Protein AF-0000000075424583 (afdb_homodimer)

Structure (mmCIF, N/CA/C/O backbone):
data_AF-0000000075424583-model_v1
#
loop_
_entity.id
_entity.type
_entity.pdbx_description
1 polymer 'Fe/B12 periplasmic-binding domain-containing protein'
#
loop_
_atom_site.group_PDB
_atom_site.id
_atom_site.type_symbol
_atom_site.label_atom_id
_atom_site.label_alt_id
_atom_site.label_comp_id
_atom_site.label_asym_id
_atom_site.label_entity_id
_atom_site.label_seq_id
_atom_site.pdbx_PDB_ins_code
_atom_site.Cartn_x
_atom_site.Cartn_y
_atom_site.Cartn_z
_atom_site.occupancy
_atom_site.B_iso_or_equiv
_atom_site.auth_seq_id
_atom_site.auth_comp_id
_atom_site.auth_asym_id
_atom_site.auth_atom_id
_atom_site.pdbx_PDB_model_num
ATOM 1 N N . MET A 1 1 ? 14.328 -32.438 -39.031 1 33.66 1 MET A N 1
ATOM 2 C CA . MET A 1 1 ? 13.359 -32.094 -37.969 1 33.66 1 MET A CA 1
ATOM 3 C C . MET A 1 1 ? 14.031 -31.359 -36.844 1 33.66 1 MET A C 1
ATOM 5 O O . MET A 1 1 ? 14.922 -31.891 -36.156 1 33.66 1 MET A O 1
ATOM 9 N N . THR A 1 2 ? 14.344 -30.172 -36.875 1 41.06 2 THR A N 1
ATOM 10 C CA . THR A 1 2 ? 15.258 -29.453 -36 1 41.06 2 THR A CA 1
ATOM 11 C C . THR A 1 2 ? 14.898 -29.688 -34.531 1 41.06 2 THR A C 1
ATOM 13 O O . THR A 1 2 ? 13.758 -29.469 -34.125 1 41.06 2 THR A O 1
ATOM 16 N N . LEU A 1 3 ? 15.367 -30.672 -33.906 1 43.06 3 LEU A N 1
ATOM 17 C CA . LEU A 1 3 ? 15.094 -31.203 -32.594 1 43.06 3 LEU A CA 1
ATOM 18 C C . LEU A 1 3 ? 14.773 -30.062 -31.609 1 43.06 3 LEU A C 1
ATOM 20 O O . LEU A 1 3 ? 15.609 -29.203 -31.359 1 43.06 3 LEU A O 1
ATOM 24 N N . GLN A 1 4 ? 13.641 -29.438 -31.812 1 54.44 4 GLN A N 1
ATOM 25 C CA . GLN A 1 4 ? 13.281 -28.344 -30.922 1 54.44 4 GLN A CA 1
ATOM 26 C C . GLN A 1 4 ? 13.648 -28.656 -29.469 1 54.44 4 GLN A C 1
ATOM 28 O O . GLN A 1 4 ? 13.289 -29.719 -28.953 1 54.44 4 GLN A O 1
ATOM 33 N N . THR A 1 5 ? 14.758 -28.203 -29 1 74.06 5 THR A N 1
ATOM 34 C CA . THR A 1 5 ? 15.367 -28.422 -27.688 1 74.06 5 THR A CA 1
ATOM 35 C C . THR A 1 5 ? 14.383 -28.094 -26.578 1 74.06 5 THR A C 1
ATOM 37 O O . THR A 1 5 ? 13.633 -27.125 -26.672 1 74.06 5 THR A O 1
ATOM 40 N N . MET A 1 6 ? 14.117 -29.156 -25.797 1 89.31 6 MET A N 1
ATOM 41 C CA . MET A 1 6 ? 13.242 -29.094 -24.641 1 89.31 6 MET A CA 1
ATOM 42 C C . MET A 1 6 ? 13.641 -27.938 -23.734 1 89.31 6 MET A C 1
ATOM 44 O O . MET A 1 6 ? 14.82 -27.734 -23.438 1 89.31 6 MET A O 1
ATOM 48 N N . LYS A 1 7 ? 12.703 -27.016 -23.484 1 95.19 7 LYS A N 1
ATOM 49 C CA . LYS A 1 7 ? 12.938 -25.922 -22.547 1 95.19 7 LYS A CA 1
ATOM 50 C C . LYS A 1 7 ? 12.586 -26.344 -21.125 1 95.19 7 LYS A C 1
ATOM 52 O O . LYS A 1 7 ? 11.445 -26.719 -20.844 1 95.19 7 LYS A O 1
ATOM 57 N N . ARG A 1 8 ? 13.539 -26.297 -20.312 1 97.56 8 ARG A N 1
ATOM 58 C CA . ARG A 1 8 ? 13.359 -26.578 -18.891 1 97.56 8 ARG A CA 1
ATOM 59 C C . ARG A 1 8 ? 12.961 -25.312 -18.125 1 97.56 8 ARG A C 1
ATOM 61 O O . ARG A 1 8 ? 13.719 -24.344 -18.094 1 97.56 8 ARG A O 1
ATOM 68 N N . VAL A 1 9 ? 11.75 -25.344 -17.469 1 98.44 9 VAL A N 1
ATOM 69 C CA . VAL A 1 9 ? 11.195 -24.141 -16.859 1 98.44 9 VAL A CA 1
ATOM 70 C C . VAL A 1 9 ? 11.016 -24.344 -15.352 1 98.44 9 VAL A C 1
ATOM 72 O O . VAL A 1 9 ? 10.57 -25.422 -14.922 1 98.44 9 VAL A O 1
ATOM 75 N N . ILE A 1 10 ? 11.414 -23.375 -14.508 1 98.56 10 ILE A N 1
ATOM 76 C CA . ILE A 1 10 ? 11.109 -23.344 -13.078 1 98.56 10 ILE A CA 1
ATOM 77 C C . ILE A 1 10 ? 10.062 -22.266 -12.805 1 98.56 10 ILE A C 1
ATOM 79 O O . ILE A 1 10 ? 10.156 -21.141 -13.305 1 98.56 10 ILE A O 1
ATOM 83 N N . SER A 1 11 ? 9.023 -22.641 -12.102 1 98.25 11 SER A N 1
ATOM 84 C CA . SER A 1 11 ? 8.023 -21.688 -11.609 1 98.25 11 SER A CA 1
ATOM 85 C C . SER A 1 11 ? 8.25 -21.375 -10.141 1 98.25 11 SER A C 1
ATOM 87 O O . SER A 1 11 ? 8.289 -22.266 -9.297 1 98.25 11 SER A O 1
ATOM 89 N N . LEU A 1 12 ? 8.352 -20.078 -9.812 1 97.25 12 LEU A N 1
ATOM 90 C CA . LEU A 1 12 ? 8.562 -19.688 -8.43 1 97.25 12 LEU A CA 1
ATOM 91 C C . LEU A 1 12 ? 7.359 -18.922 -7.883 1 97.25 12 LEU A C 1
ATOM 93 O O . LEU A 1 12 ? 7.453 -18.281 -6.844 1 97.25 12 LEU A O 1
ATOM 97 N N . LEU A 1 13 ? 6.266 -18.953 -8.57 1 94.56 13 LEU A N 1
ATOM 98 C CA . LEU A 1 13 ? 4.996 -18.453 -8.055 1 94.56 13 LEU A CA 1
ATOM 99 C C . LEU A 1 13 ? 3.82 -19.172 -8.695 1 94.56 13 LEU A C 1
ATOM 101 O O . LEU A 1 13 ? 3.877 -19.531 -9.875 1 94.56 13 LEU A O 1
ATOM 105 N N . PRO A 1 14 ? 2.707 -19.281 -8.039 1 96.31 14 PRO A N 1
ATOM 106 C CA . PRO A 1 14 ? 1.584 -20.094 -8.492 1 96.31 14 PRO A CA 1
ATOM 107 C C . PRO A 1 14 ? 1.053 -19.672 -9.859 1 96.31 14 PRO A C 1
ATOM 109 O O . PRO A 1 14 ? 0.787 -20.516 -10.719 1 96.31 14 PRO A O 1
ATOM 112 N N . SER A 1 15 ? 0.939 -18.375 -10.094 1 96.5 15 SER A N 1
ATOM 113 C CA . SER A 1 15 ? 0.418 -17.906 -11.375 1 96.5 15 SER A CA 1
ATOM 114 C C . SER A 1 15 ? 1.329 -18.312 -12.531 1 96.5 15 SER A C 1
ATOM 116 O O . SER A 1 15 ? 0.854 -18.609 -13.625 1 96.5 15 SER A O 1
ATOM 118 N N . ALA A 1 16 ? 2.627 -18.344 -12.258 1 96.88 16 ALA A N 1
ATOM 119 C CA . ALA A 1 16 ? 3.59 -18.75 -13.273 1 96.88 16 ALA A CA 1
ATOM 120 C C . ALA A 1 16 ? 3.352 -20.203 -13.711 1 96.88 16 ALA A C 1
ATOM 122 O O . ALA A 1 16 ? 3.33 -20.5 -14.906 1 96.88 16 ALA A O 1
ATOM 123 N N . ALA A 1 17 ? 3.209 -21.094 -12.703 1 97.62 17 ALA A N 1
ATOM 124 C CA . ALA A 1 17 ? 2.945 -22.5 -13.008 1 97.62 17 ALA A CA 1
ATOM 125 C C . ALA A 1 17 ? 1.682 -22.641 -13.852 1 97.62 17 ALA A C 1
ATOM 127 O O . ALA A 1 17 ? 1.664 -23.406 -14.82 1 97.62 17 ALA A O 1
ATOM 128 N N . GLU A 1 18 ? 0.674 -21.906 -13.539 1 98.06 18 GLU A N 1
ATOM 129 C CA . GLU A 1 18 ? -0.596 -21.969 -14.258 1 98.06 18 GLU A CA 1
ATOM 130 C C . GLU A 1 18 ? -0.441 -21.484 -15.695 1 98.06 18 GLU A C 1
ATOM 132 O O . GLU A 1 18 ? -0.949 -22.109 -16.625 1 98.06 18 GLU A O 1
ATOM 137 N N . ILE A 1 19 ? 0.249 -20.359 -15.828 1 98.44 19 ILE A N 1
ATOM 138 C CA . ILE A 1 19 ? 0.402 -19.766 -17.156 1 98.44 19 ILE A CA 1
ATOM 139 C C . ILE A 1 19 ? 1.24 -20.672 -18.047 1 98.44 19 ILE A C 1
ATOM 141 O O . ILE A 1 19 ? 0.877 -20.938 -19.188 1 98.44 19 ILE A O 1
ATOM 145 N N . VAL A 1 20 ? 2.371 -21.219 -17.484 1 98.06 20 VAL A N 1
ATOM 146 C CA . VAL A 1 20 ? 3.244 -22.094 -18.266 1 98.06 20 VAL A CA 1
ATOM 147 C C . VAL A 1 20 ? 2.475 -23.344 -18.688 1 98.06 20 VAL A C 1
ATOM 149 O O . VAL A 1 20 ? 2.535 -23.75 -19.859 1 98.06 20 VAL A O 1
ATOM 152 N N . ALA A 1 21 ? 1.76 -23.906 -17.781 1 97.19 21 ALA A N 1
ATOM 153 C CA . ALA A 1 21 ? 0.993 -25.125 -18.094 1 97.19 21 ALA A CA 1
ATOM 154 C C . ALA A 1 21 ? -0.064 -24.828 -19.156 1 97.19 21 ALA A C 1
ATOM 156 O O . ALA A 1 21 ? -0.279 -25.641 -20.047 1 97.19 21 ALA A O 1
ATOM 157 N N . LEU A 1 22 ? -0.726 -23.703 -19.016 1 97 22 LEU A N 1
ATOM 158 C CA . LEU A 1 22 ? -1.804 -23.328 -19.938 1 97 22 LEU A CA 1
ATOM 159 C C . LEU A 1 22 ? -1.264 -23.078 -21.344 1 97 22 LEU A C 1
ATOM 161 O O . LEU A 1 22 ? -1.862 -23.5 -22.328 1 97 22 LEU A O 1
ATOM 165 N N . VAL A 1 23 ? -0.211 -22.375 -21.438 1 97.5 23 VAL A N 1
ATOM 166 C CA . VAL A 1 23 ? 0.382 -22 -22.719 1 97.5 23 VAL A CA 1
ATOM 167 C C . VAL A 1 23 ? 1.014 -23.234 -23.375 1 97.5 23 VAL A C 1
ATOM 169 O O . VAL A 1 23 ? 0.823 -23.484 -24.562 1 97.5 23 VAL A O 1
ATOM 172 N N . ALA A 1 24 ? 1.747 -24.016 -22.578 1 96 24 ALA A N 1
ATOM 173 C CA . ALA A 1 24 ? 2.451 -25.188 -23.109 1 96 24 ALA A CA 1
ATOM 174 C C . ALA A 1 24 ? 1.472 -26.281 -23.5 1 96 24 ALA A C 1
ATOM 176 O O . ALA A 1 24 ? 1.684 -26.984 -24.484 1 96 24 ALA A O 1
ATOM 177 N N . GLY A 1 25 ? 0.436 -26.391 -22.688 1 91.94 25 GLY A N 1
ATOM 178 C CA . GLY A 1 25 ? -0.48 -27.484 -22.938 1 91.94 25 GLY A CA 1
ATOM 179 C C . GLY A 1 25 ? 0.205 -28.844 -22.953 1 91.94 25 GLY A C 1
ATOM 180 O O . GLY A 1 25 ? 0.938 -29.188 -22.031 1 91.94 25 GLY A O 1
ATOM 181 N N . ASP A 1 26 ? 0.056 -29.562 -24.078 1 88.94 26 ASP A N 1
ATOM 182 C CA . ASP A 1 26 ? 0.635 -30.891 -24.203 1 88.94 26 ASP A CA 1
ATOM 183 C C . ASP A 1 26 ? 1.945 -30.844 -24.984 1 88.94 26 ASP A C 1
ATOM 185 O O . ASP A 1 26 ? 2.482 -31.891 -25.359 1 88.94 26 ASP A O 1
ATOM 189 N N . ASN A 1 27 ? 2.389 -29.609 -25.109 1 89.75 27 ASN A N 1
ATOM 190 C CA . ASN A 1 27 ? 3.627 -29.484 -25.875 1 89.75 27 ASN A CA 1
ATOM 191 C C . ASN A 1 27 ? 4.809 -30.094 -25.125 1 89.75 27 ASN A C 1
ATOM 193 O O . ASN A 1 27 ? 5.098 -29.703 -23.984 1 89.75 27 ASN A O 1
ATOM 197 N N . LEU A 1 28 ? 5.504 -30.938 -25.75 1 85.69 28 LEU A N 1
ATOM 198 C CA . LEU A 1 28 ? 6.574 -31.703 -25.125 1 85.69 28 LEU A CA 1
ATOM 199 C C . LEU A 1 28 ? 7.879 -30.922 -25.109 1 85.69 28 LEU A C 1
ATOM 201 O O . LEU A 1 28 ? 8.852 -31.312 -24.469 1 85.69 28 LEU A O 1
ATOM 205 N N . THR A 1 29 ? 7.883 -29.844 -25.781 1 90.38 29 THR A N 1
ATOM 206 C CA . THR A 1 29 ? 9.109 -29.062 -25.859 1 90.38 29 THR A CA 1
ATOM 207 C C . THR A 1 29 ? 9.266 -28.172 -24.625 1 90.38 29 THR A C 1
ATOM 209 O O . THR A 1 29 ? 10.266 -27.469 -24.484 1 90.38 29 THR A O 1
ATOM 212 N N . VAL A 1 30 ? 8.297 -28.156 -23.781 1 95.44 30 VAL A N 1
ATOM 213 C CA . VAL A 1 30 ? 8.352 -27.391 -22.531 1 95.44 30 VAL A CA 1
ATOM 214 C C . VAL A 1 30 ? 8.164 -28.328 -21.344 1 95.44 30 VAL A C 1
ATOM 216 O O . VAL A 1 30 ? 7.223 -29.125 -21.312 1 95.44 30 VAL A O 1
ATOM 219 N N . GLN A 1 31 ? 9.062 -28.234 -20.453 1 95.31 31 GLN A N 1
ATOM 220 C CA . GLN A 1 31 ? 8.969 -29.062 -19.25 1 95.31 31 GLN A CA 1
ATOM 221 C C . GLN A 1 31 ? 9.156 -28.219 -17.984 1 95.31 31 GLN A C 1
ATOM 223 O O . GLN A 1 31 ? 10.188 -27.562 -17.812 1 95.31 31 GLN A O 1
ATOM 228 N N . LEU A 1 32 ? 8.172 -28.188 -17.172 1 97.25 32 LEU A N 1
ATOM 229 C CA . LEU A 1 32 ? 8.352 -27.672 -15.82 1 97.25 32 LEU A CA 1
ATOM 230 C C . LEU A 1 32 ? 9.211 -28.625 -14.984 1 97.25 32 LEU A C 1
ATOM 232 O O . LEU A 1 32 ? 8.883 -29.797 -14.852 1 97.25 32 LEU A O 1
ATOM 236 N N . VAL A 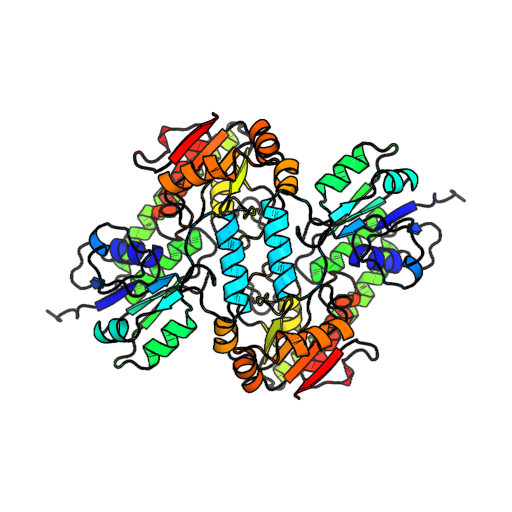1 33 ? 10.242 -28.094 -14.398 1 98 33 VAL A N 1
ATOM 237 C CA . VAL A 1 33 ? 11.188 -29.016 -13.766 1 98 33 VAL A CA 1
ATOM 238 C C . VAL A 1 33 ? 11.289 -28.703 -12.273 1 98 33 VAL A C 1
ATOM 240 O O . VAL A 1 33 ? 11.852 -29.484 -11.508 1 98 33 VAL A O 1
ATOM 243 N N . GLY A 1 34 ? 10.773 -27.656 -11.797 1 98.62 34 GLY A N 1
ATOM 244 C CA . GLY A 1 34 ? 10.758 -27.219 -10.406 1 98.62 34 GLY A CA 1
ATOM 245 C C . GLY A 1 34 ? 9.664 -26.203 -10.109 1 98.62 34 GLY A C 1
ATOM 246 O O . GLY A 1 34 ? 9.172 -25.547 -11.016 1 98.62 34 GLY A O 1
ATOM 247 N N . ARG A 1 35 ? 9.281 -26.078 -8.875 1 98.31 35 ARG A N 1
ATOM 248 C CA . ARG A 1 35 ? 8.172 -25.219 -8.492 1 98.31 35 ARG A CA 1
ATOM 249 C C . ARG A 1 35 ? 8.391 -24.609 -7.113 1 98.31 35 ARG A C 1
ATOM 251 O O . ARG A 1 35 ? 9.227 -25.094 -6.344 1 98.31 35 ARG A O 1
ATOM 258 N N . SER A 1 36 ? 7.664 -23.516 -6.832 1 97.38 36 SER A N 1
ATOM 259 C CA . SER A 1 36 ? 7.598 -23.031 -5.457 1 97.38 36 SER A CA 1
ATOM 260 C C . SER A 1 36 ? 6.727 -23.938 -4.594 1 97.38 36 SER A C 1
ATOM 262 O O . SER A 1 36 ? 5.996 -24.781 -5.109 1 97.38 36 SER A O 1
ATOM 264 N N . HIS A 1 37 ? 6.734 -23.734 -3.297 1 95.88 37 HIS A N 1
ATOM 265 C CA . HIS A 1 37 ? 5.953 -24.531 -2.365 1 95.88 37 HIS A CA 1
ATOM 266 C C . HIS A 1 37 ? 4.461 -24.25 -2.51 1 95.88 37 HIS A C 1
ATOM 268 O O . HIS A 1 37 ? 3.629 -25.031 -2.049 1 95.88 37 HIS A O 1
ATOM 274 N N . GLU A 1 38 ? 4.102 -23.141 -3.188 1 95.25 38 GLU A N 1
ATOM 275 C CA . GLU A 1 38 ? 2.699 -22.766 -3.299 1 95.25 38 GLU A CA 1
ATOM 276 C C . GLU A 1 38 ? 2.111 -23.188 -4.637 1 95.25 38 GLU A C 1
ATOM 278 O O . GLU A 1 38 ? 0.894 -23.172 -4.824 1 95.25 38 GLU A O 1
ATOM 283 N N . ASP A 1 39 ? 2.969 -23.516 -5.586 1 96.81 39 ASP A N 1
ATOM 284 C CA . ASP A 1 39 ? 2.492 -24.016 -6.875 1 96.81 39 ASP A CA 1
ATOM 285 C C . ASP A 1 39 ? 1.746 -25.328 -6.715 1 96.81 39 ASP A C 1
ATOM 287 O O . ASP A 1 39 ? 2.348 -26.359 -6.375 1 96.81 39 ASP A O 1
ATOM 291 N N . ASP A 1 40 ? 0.497 -25.312 -6.984 1 97.31 40 ASP A N 1
ATOM 292 C CA . ASP A 1 40 ? -0.23 -26.562 -6.797 1 97.31 40 ASP A CA 1
ATOM 293 C C . ASP A 1 40 ? -1.328 -26.719 -7.848 1 97.31 40 ASP A C 1
ATOM 295 O O . ASP A 1 40 ? -2.191 -27.594 -7.719 1 97.31 40 ASP A O 1
ATOM 299 N N . TYR A 1 41 ? -1.351 -25.812 -8.828 1 96.5 41 TYR A N 1
ATOM 300 C CA . TYR A 1 41 ? -2.293 -25.891 -9.938 1 96.5 41 TYR A CA 1
ATOM 301 C C . TYR A 1 41 ? -1.596 -25.656 -11.273 1 96.5 41 TYR A C 1
ATOM 303 O O . TYR A 1 41 ? -0.803 -24.719 -11.398 1 96.5 41 TYR A O 1
ATOM 311 N N . PRO A 1 42 ? -1.881 -26.422 -12.336 1 96.62 42 PRO A N 1
ATOM 312 C CA . PRO A 1 42 ? -2.736 -27.609 -12.297 1 96.62 42 PRO A CA 1
ATOM 313 C C . PRO A 1 42 ? -2.113 -28.766 -11.508 1 96.62 42 PRO A C 1
ATOM 315 O O . PRO A 1 42 ? -0.98 -28.641 -11.031 1 96.62 42 PRO A O 1
ATOM 318 N N . ALA A 1 43 ? -2.826 -29.844 -11.281 1 95.5 43 ALA A N 1
ATOM 319 C CA . ALA A 1 43 ? -2.414 -30.953 -10.43 1 95.5 43 ALA A CA 1
ATOM 320 C C . ALA A 1 43 ? -1.103 -31.562 -10.914 1 95.5 43 ALA A C 1
ATOM 322 O O . ALA A 1 43 ? -0.329 -32.094 -10.117 1 95.5 43 ALA A O 1
ATOM 323 N N . SER A 1 44 ? -0.804 -31.422 -12.195 1 93.81 44 SER A N 1
ATOM 324 C CA . SER A 1 44 ? 0.369 -32.031 -12.805 1 93.81 44 SER A CA 1
ATOM 325 C C . SER A 1 44 ? 1.659 -31.469 -12.227 1 93.81 44 SER A C 1
ATOM 327 O O . SER A 1 44 ? 2.719 -32.094 -12.328 1 93.81 44 SER A O 1
ATOM 329 N N . VAL A 1 45 ? 1.634 -30.297 -11.531 1 96.5 45 VAL A N 1
ATOM 330 C CA . VAL A 1 45 ? 2.865 -29.672 -11.07 1 96.5 45 VAL A CA 1
ATOM 331 C C . VAL A 1 45 ? 3.225 -30.188 -9.68 1 96.5 45 VAL A C 1
ATOM 333 O O . VAL A 1 45 ? 4.344 -29.984 -9.203 1 96.5 45 VAL A O 1
ATOM 336 N N . ASN A 1 46 ? 2.33 -30.938 -9.055 1 96.81 46 ASN A N 1
ATOM 337 C CA . ASN A 1 46 ? 2.479 -31.312 -7.652 1 96.81 46 ASN A CA 1
ATOM 338 C C . ASN A 1 46 ? 3.641 -32.281 -7.457 1 96.81 46 ASN A C 1
ATOM 340 O O . ASN A 1 46 ? 4.129 -32.469 -6.34 1 96.81 46 ASN A O 1
ATOM 344 N N . ASN A 1 47 ? 4.09 -32.969 -8.508 1 96.25 47 ASN A N 1
ATOM 345 C CA . ASN A 1 47 ? 5.148 -33.938 -8.391 1 96.25 47 ASN A CA 1
ATOM 346 C C . ASN A 1 47 ? 6.523 -33.344 -8.617 1 96.25 47 ASN A C 1
ATOM 348 O O . ASN A 1 47 ? 7.543 -34.031 -8.508 1 96.25 47 ASN A O 1
ATOM 352 N N . LEU A 1 48 ? 6.586 -32.125 -8.906 1 98 48 LEU A N 1
ATOM 353 C CA . LEU A 1 48 ? 7.848 -31.438 -9.195 1 98 48 LEU A CA 1
ATOM 354 C C . LEU A 1 48 ? 8.594 -31.109 -7.906 1 98 48 LEU A C 1
ATOM 356 O O . LEU A 1 48 ? 7.98 -30.953 -6.852 1 98 48 LEU A O 1
ATOM 360 N N . PRO A 1 49 ? 9.906 -31.016 -7.973 1 98.56 49 PRO A N 1
ATOM 361 C CA . PRO A 1 49 ? 10.688 -30.578 -6.812 1 98.56 49 PRO A CA 1
ATOM 362 C C . PRO A 1 49 ? 10.266 -29.203 -6.305 1 98.56 49 PRO A C 1
ATOM 364 O O . PRO A 1 49 ? 10.078 -28.281 -7.102 1 98.56 49 PRO A O 1
ATOM 367 N N . ILE A 1 50 ? 10.141 -29.125 -4.965 1 98.44 50 ILE A N 1
ATOM 368 C CA . ILE A 1 50 ? 9.828 -27.859 -4.316 1 98.44 50 ILE A CA 1
ATOM 369 C C . ILE A 1 50 ? 11.125 -27.094 -4.031 1 98.44 50 ILE A C 1
ATOM 371 O O . ILE A 1 50 ? 12.055 -27.641 -3.441 1 98.44 50 ILE A O 1
ATOM 375 N N . LEU A 1 51 ? 11.109 -25.812 -4.406 1 98.5 51 LEU A N 1
ATOM 376 C CA . LEU A 1 51 ? 12.367 -25.078 -4.352 1 98.5 51 LEU A CA 1
ATOM 377 C C . LEU A 1 51 ? 12.32 -24.016 -3.262 1 98.5 51 LEU A C 1
ATOM 379 O O . LEU A 1 51 ? 13.352 -23.453 -2.885 1 98.5 51 LEU A O 1
ATOM 383 N N . THR A 1 52 ? 11.117 -23.625 -2.775 1 97.12 52 THR A N 1
ATOM 384 C CA . THR A 1 52 ? 10.984 -22.562 -1.782 1 97.12 52 THR A CA 1
ATOM 385 C C . THR A 1 52 ? 10.25 -23.078 -0.546 1 97.12 52 THR A C 1
ATOM 387 O O . THR A 1 52 ? 9.594 -24.125 -0.593 1 97.12 52 THR A O 1
ATOM 390 N N . ALA A 1 53 ? 10.383 -22.391 0.563 1 95.12 53 ALA A N 1
ATOM 391 C CA . ALA A 1 53 ? 9.648 -22.656 1.796 1 95.12 53 ALA A CA 1
ATOM 392 C C . ALA A 1 53 ? 9.461 -21.391 2.621 1 95.12 53 ALA A C 1
ATOM 394 O O . ALA A 1 53 ? 10.352 -20.547 2.678 1 95.12 53 ALA A O 1
ATOM 395 N N . PRO A 1 54 ? 8.32 -21.234 3.207 1 93.25 54 PRO A N 1
ATOM 396 C CA . PRO A 1 54 ? 8.117 -20.094 4.086 1 93.25 54 PRO A CA 1
ATOM 397 C C . PRO A 1 54 ? 8.836 -20.234 5.426 1 93.25 54 PRO A C 1
ATOM 399 O O . PRO A 1 54 ? 9 -21.344 5.926 1 93.25 54 PRO A O 1
ATOM 402 N N . LYS A 1 55 ? 9.25 -19.188 5.973 1 91.62 55 LYS A N 1
ATOM 403 C CA . LYS A 1 55 ? 9.867 -19.203 7.297 1 91.62 55 LYS A CA 1
ATOM 404 C C . LYS A 1 55 ? 8.828 -18.953 8.383 1 91.62 55 LYS A C 1
ATOM 406 O O . LYS A 1 55 ? 9.07 -19.219 9.562 1 91.62 55 LYS A O 1
ATOM 411 N N . THR A 1 56 ? 7.672 -18.312 7.98 1 91.25 56 THR A N 1
ATOM 412 C CA . THR A 1 56 ? 6.574 -18.125 8.922 1 91.25 56 THR A CA 1
ATOM 413 C C . THR A 1 56 ? 5.785 -19.406 9.109 1 91.25 56 THR A C 1
ATOM 415 O O . THR A 1 56 ? 5.848 -20.312 8.266 1 91.25 56 THR A O 1
ATOM 418 N N . LYS A 1 57 ? 5.156 -19.547 10.281 1 91.12 57 LYS A N 1
ATOM 419 C CA . LYS A 1 57 ? 4.223 -20.641 10.57 1 91.12 57 LYS A CA 1
ATOM 420 C C . LYS A 1 57 ? 2.799 -20.109 10.734 1 91.12 57 LYS A C 1
ATOM 422 O O . LYS A 1 57 ? 2.551 -19.203 11.531 1 91.12 57 LYS A O 1
ATOM 427 N N . PHE A 1 58 ? 1.91 -20.672 9.938 1 91.88 58 PHE A N 1
ATOM 428 C CA . PHE A 1 58 ? 0.545 -20.156 10.031 1 91.88 58 PHE A CA 1
ATOM 429 C C . PHE A 1 58 ? -0.118 -20.625 11.328 1 91.88 58 PHE A C 1
ATOM 431 O O . PHE A 1 58 ? -0.094 -21.812 11.648 1 91.88 58 PHE A O 1
ATOM 438 N N . THR A 1 59 ? -0.667 -19.75 12.094 1 93.06 59 THR A N 1
ATOM 439 C CA . THR A 1 59 ? -1.526 -20 13.25 1 93.06 59 THR A CA 1
ATOM 440 C C . THR A 1 59 ? -2.855 -19.266 13.094 1 93.06 59 THR A C 1
ATOM 442 O O . THR A 1 59 ? -3.844 -19.844 12.641 1 93.06 59 THR A O 1
ATOM 445 N N . THR A 1 60 ? -2.875 -17.938 13.18 1 94.44 60 THR A N 1
ATOM 446 C CA . THR A 1 60 ? -3.98 -17.047 12.852 1 94.44 60 THR A CA 1
ATOM 447 C C . THR A 1 60 ? -3.508 -15.906 11.945 1 94.44 60 THR A C 1
ATOM 449 O O . THR A 1 60 ? -2.311 -15.625 11.867 1 94.44 60 THR A O 1
ATOM 452 N N . THR A 1 61 ? -4.441 -15.367 11.258 1 95.38 61 THR A N 1
ATOM 453 C CA . THR A 1 61 ? -4.059 -14.258 10.383 1 95.38 61 THR A CA 1
ATOM 454 C C . THR A 1 61 ? -3.445 -13.117 11.195 1 95.38 61 THR A C 1
ATOM 456 O O . THR A 1 61 ? -2.504 -12.461 10.742 1 95.38 61 THR A O 1
ATOM 459 N N . ALA A 1 62 ? -3.928 -12.875 12.422 1 94.44 62 ALA A N 1
ATOM 460 C CA . ALA A 1 62 ? -3.379 -11.844 13.297 1 94.44 62 ALA A CA 1
ATOM 461 C C . ALA A 1 62 ? -1.935 -12.156 13.68 1 94.44 62 ALA A C 1
ATOM 463 O O . ALA A 1 62 ? -1.062 -11.289 13.602 1 94.44 62 ALA A O 1
ATOM 464 N N . ASP A 1 63 ? -1.745 -13.367 14.062 1 94.81 63 ASP A N 1
ATOM 465 C CA . ASP A 1 63 ? -0.412 -13.789 14.484 1 94.81 63 ASP A CA 1
ATOM 466 C C . ASP A 1 63 ? 0.577 -13.742 13.328 1 94.81 63 ASP A C 1
ATOM 468 O O . ASP A 1 63 ? 1.732 -13.344 13.5 1 94.81 63 ASP A O 1
ATOM 472 N N . VAL A 1 64 ? 0.174 -14.148 12.148 1 94.44 64 VAL A N 1
ATOM 473 C CA . VAL A 1 64 ? 1.055 -14.18 10.984 1 94.44 64 VAL A CA 1
ATOM 474 C C . VAL A 1 64 ? 1.488 -12.758 10.633 1 94.44 64 VAL A C 1
ATOM 476 O O . VAL A 1 64 ? 2.641 -12.531 10.258 1 94.44 64 VAL A O 1
ATOM 479 N N . ASP A 1 65 ? 0.625 -11.797 10.734 1 94.88 65 ASP A N 1
ATOM 480 C CA . ASP A 1 65 ? 0.987 -10.406 10.469 1 94.88 65 ASP A CA 1
ATOM 481 C C . ASP A 1 65 ? 2.082 -9.93 11.422 1 94.88 65 ASP A C 1
ATOM 483 O O . ASP A 1 65 ? 3.004 -9.219 11.016 1 94.88 65 ASP A O 1
ATOM 487 N N . THR A 1 66 ? 1.996 -10.32 12.703 1 94.38 66 THR A N 1
ATOM 488 C CA . THR A 1 66 ? 3.01 -9.992 13.703 1 94.38 66 THR A CA 1
ATOM 489 C C . THR A 1 66 ? 4.328 -10.688 13.375 1 94.38 66 THR A C 1
ATOM 491 O O . THR A 1 66 ? 5.398 -10.078 13.477 1 94.38 66 THR A O 1
ATOM 494 N N . GLN A 1 67 ? 4.23 -11.992 12.953 1 94.12 67 GLN A N 1
ATOM 495 C CA . GLN A 1 67 ? 5.422 -12.734 12.562 1 94.12 67 GLN A CA 1
ATOM 496 C C . GLN A 1 67 ? 6.148 -12.039 11.414 1 94.12 67 GLN A C 1
ATOM 498 O O . GLN A 1 67 ? 7.371 -11.891 11.438 1 94.12 67 GLN A O 1
ATOM 503 N N . VAL A 1 68 ? 5.395 -11.617 10.414 1 93.25 68 VAL A N 1
ATOM 504 C CA . VAL A 1 68 ? 5.965 -10.953 9.242 1 93.25 68 VAL A CA 1
ATOM 505 C C . VAL A 1 68 ? 6.688 -9.68 9.664 1 93.25 68 VAL A C 1
ATOM 507 O O . VAL A 1 68 ? 7.828 -9.438 9.258 1 93.25 68 VAL A O 1
ATOM 510 N N . SER A 1 69 ? 6.031 -8.883 10.555 1 92.31 69 SER A N 1
ATOM 511 C CA . SER A 1 69 ? 6.637 -7.664 11.078 1 92.31 69 SER A CA 1
ATOM 512 C C . SER A 1 69 ? 7.961 -7.957 11.773 1 92.31 69 SER A C 1
ATOM 514 O O . SER A 1 69 ? 8.961 -7.285 11.508 1 92.31 69 SER A O 1
ATOM 516 N N . GLN A 1 70 ? 7.973 -8.961 12.555 1 91.75 70 GLN A N 1
ATOM 517 C CA . GLN A 1 70 ? 9.141 -9.305 13.359 1 91.75 70 GLN A CA 1
ATOM 518 C C . GLN A 1 70 ? 10.266 -9.844 12.484 1 91.75 70 GLN A C 1
ATOM 520 O O . GLN A 1 70 ? 11.43 -9.469 12.656 1 91.75 70 GLN A O 1
ATOM 525 N N . PHE A 1 71 ? 9.922 -10.695 11.523 1 91.25 71 PHE A N 1
ATOM 526 C CA . PHE A 1 71 ? 10.922 -11.266 10.625 1 91.25 71 PHE A CA 1
ATOM 527 C C . PHE A 1 71 ? 11.594 -10.18 9.797 1 91.25 71 PHE A C 1
ATOM 529 O O . PHE A 1 71 ? 12.82 -10.141 9.688 1 91.25 71 PHE A O 1
ATOM 536 N N . LEU A 1 72 ? 10.82 -9.297 9.312 1 90.81 72 LEU A N 1
ATOM 537 C CA . LEU A 1 72 ? 11.352 -8.234 8.469 1 90.81 72 LEU A CA 1
ATOM 538 C C . LEU A 1 72 ? 12.203 -7.266 9.273 1 90.81 72 LEU A C 1
ATOM 540 O O . LEU A 1 72 ? 13.234 -6.793 8.797 1 90.81 72 LEU A O 1
ATOM 544 N N . ALA A 1 73 ? 11.766 -7.008 10.484 1 89.69 73 ALA A N 1
ATOM 545 C CA . ALA A 1 73 ? 12.516 -6.109 11.359 1 89.69 73 ALA A CA 1
ATOM 546 C C . ALA A 1 73 ? 13.906 -6.668 11.656 1 89.69 73 ALA A C 1
ATOM 548 O O . ALA A 1 73 ? 14.859 -5.906 11.852 1 89.69 73 ALA A O 1
ATOM 549 N N . GLN A 1 74 ? 13.984 -7.988 11.633 1 89.62 74 GLN A N 1
ATOM 550 C CA . GLN A 1 74 ? 15.25 -8.648 11.93 1 89.62 74 GLN A CA 1
ATOM 551 C C . GLN A 1 74 ? 16.094 -8.797 10.672 1 89.62 74 GLN A C 1
ATOM 553 O O . GLN A 1 74 ? 17.234 -9.281 10.734 1 89.62 74 GLN A O 1
ATOM 558 N N . GLY A 1 75 ? 15.547 -8.383 9.57 1 86.69 75 GLY A N 1
ATOM 559 C CA . GLY A 1 75 ? 16.297 -8.438 8.328 1 86.69 75 GLY A CA 1
ATOM 560 C C . GLY A 1 75 ? 16.219 -9.789 7.641 1 86.69 75 GLY A C 1
ATOM 561 O O . GLY A 1 75 ? 17 -10.062 6.723 1 86.69 75 GLY A O 1
ATOM 562 N N . ASN A 1 76 ? 15.281 -10.562 8.133 1 83.81 76 ASN A N 1
ATOM 563 C CA . ASN A 1 76 ? 15.156 -11.906 7.578 1 83.81 76 ASN A CA 1
ATOM 564 C C . ASN A 1 76 ? 14.227 -11.922 6.363 1 83.81 76 ASN A C 1
ATOM 566 O O . ASN A 1 76 ? 13.297 -11.125 6.277 1 83.81 76 ASN A O 1
ATOM 570 N N . SER A 1 77 ? 14.594 -12.797 5.414 1 85.06 77 SER A N 1
ATOM 571 C CA . SER A 1 77 ? 13.641 -13.102 4.355 1 85.06 77 SER A CA 1
ATOM 572 C C . SER A 1 77 ? 12.484 -13.938 4.883 1 85.06 77 SER A C 1
ATOM 574 O O . SER A 1 77 ? 12.602 -14.586 5.93 1 85.06 77 SER A O 1
ATOM 576 N N . LEU A 1 78 ? 11.453 -13.828 4.207 1 91.25 78 LEU A N 1
ATOM 577 C CA . LEU A 1 78 ? 10.273 -14.57 4.625 1 91.25 78 LEU A CA 1
ATOM 578 C C . LEU A 1 78 ? 10.25 -15.961 3.99 1 91.25 78 LEU A C 1
ATOM 580 O O . LEU A 1 78 ? 9.508 -16.844 4.434 1 91.25 78 LEU A O 1
ATOM 584 N N . TYR A 1 79 ? 11.156 -16.156 2.938 1 92.38 79 TYR A N 1
ATOM 585 C CA . TYR A 1 79 ? 11.172 -17.406 2.199 1 92.38 79 TYR A CA 1
ATOM 586 C C . TYR A 1 79 ? 12.594 -17.891 1.971 1 92.38 79 TYR A C 1
ATOM 588 O O . TYR A 1 79 ? 13.531 -17.078 1.921 1 92.38 79 TYR A O 1
ATOM 596 N N . THR A 1 80 ? 12.727 -19.172 1.923 1 92.5 80 THR A N 1
ATOM 597 C CA . THR A 1 80 ? 13.992 -19.766 1.518 1 92.5 80 THR A CA 1
ATOM 598 C C . THR A 1 80 ? 13.922 -20.266 0.072 1 92.5 80 THR A C 1
ATOM 600 O O . THR A 1 80 ? 12.836 -20.484 -0.459 1 92.5 80 THR A O 1
ATOM 603 N N . LEU A 1 81 ? 15.047 -20.297 -0.551 1 94.94 81 LEU A N 1
ATOM 604 C CA . LEU A 1 81 ? 15.219 -20.859 -1.888 1 94.94 81 LEU A CA 1
ATOM 605 C C . LEU A 1 81 ? 16.312 -21.922 -1.896 1 94.94 81 LEU A C 1
ATOM 607 O O . LEU A 1 81 ? 17.438 -21.656 -1.465 1 94.94 81 LEU A O 1
ATOM 611 N N . ASP A 1 82 ? 15.984 -23.141 -2.273 1 97.31 82 ASP A N 1
ATOM 612 C CA . ASP A 1 82 ? 16.969 -24.219 -2.41 1 97.31 82 ASP A CA 1
ATOM 613 C C . ASP A 1 82 ? 17.859 -24 -3.631 1 97.31 82 ASP A C 1
ATOM 615 O O . ASP A 1 82 ? 17.609 -24.578 -4.695 1 97.31 82 ASP A O 1
ATOM 619 N N . THR A 1 83 ? 18.891 -23.297 -3.41 1 96.38 83 THR A N 1
ATOM 620 C CA . THR A 1 83 ? 19.766 -22.859 -4.488 1 96.38 83 THR A CA 1
ATOM 621 C C . THR A 1 83 ? 20.438 -24.047 -5.168 1 96.38 83 THR A C 1
ATOM 623 O O . THR A 1 83 ? 20.547 -24.094 -6.395 1 96.38 83 THR A O 1
ATOM 626 N N . GLU A 1 84 ? 20.938 -24.969 -4.379 1 97.5 84 GLU A N 1
ATOM 627 C CA . GLU A 1 84 ? 21.609 -26.125 -4.938 1 97.5 84 GLU A CA 1
ATOM 628 C C . GLU A 1 84 ? 20.672 -26.938 -5.824 1 97.5 84 GLU A C 1
ATOM 630 O O . GLU A 1 84 ? 21.047 -27.344 -6.926 1 97.5 84 GLU A O 1
ATOM 635 N N . LYS A 1 85 ? 19.516 -27.203 -5.301 1 98 85 LYS A N 1
ATOM 636 C CA . LYS A 1 85 ? 18.516 -27.953 -6.07 1 98 85 LYS A CA 1
ATOM 637 C C . LYS A 1 85 ? 18.125 -27.203 -7.336 1 98 85 LYS A C 1
ATOM 639 O O . LYS A 1 85 ? 17.984 -27.797 -8.406 1 98 85 LYS A O 1
ATOM 644 N N . LEU A 1 86 ? 17.906 -25.875 -7.238 1 98.19 86 LEU A N 1
ATOM 645 C CA . LEU A 1 86 ? 17.562 -25.047 -8.391 1 98.19 86 LEU A CA 1
ATOM 646 C C . LEU A 1 86 ? 18.609 -25.172 -9.492 1 98.19 86 LEU A C 1
ATOM 648 O O . LEU A 1 86 ? 18.266 -25.422 -10.648 1 98.19 86 LEU A O 1
ATOM 652 N N . LYS A 1 87 ? 19.859 -25.125 -9.086 1 98 87 LYS A N 1
ATOM 653 C CA . LYS A 1 87 ? 20.953 -25.203 -10.047 1 98 87 LYS A CA 1
ATOM 654 C C . LYS A 1 87 ? 21 -26.594 -10.695 1 98 87 LYS A C 1
ATOM 656 O O . LYS A 1 87 ? 21.234 -26.703 -11.898 1 98 87 LYS A O 1
ATOM 661 N N . SER A 1 88 ? 20.797 -27.594 -9.875 1 97.94 88 SER A N 1
ATOM 662 C CA . SER A 1 88 ? 20.906 -28.969 -10.344 1 97.94 88 SER A CA 1
ATOM 663 C C . SER A 1 88 ? 19.844 -29.281 -11.383 1 97.94 88 SER A C 1
ATOM 665 O O . SER A 1 88 ? 20 -30.188 -12.195 1 97.94 88 SER A O 1
ATOM 667 N N . LEU A 1 89 ? 18.766 -28.547 -11.398 1 98.12 89 LEU A N 1
ATOM 668 C CA . LEU A 1 89 ? 17.656 -28.797 -12.32 1 98.12 89 LEU A CA 1
ATOM 669 C C . LEU A 1 89 ? 17.953 -28.203 -13.695 1 98.12 89 LEU A C 1
ATOM 671 O O . LEU A 1 89 ? 17.234 -28.469 -14.656 1 98.12 89 LEU A O 1
ATOM 675 N N . ASN A 1 90 ? 18.984 -27.375 -13.875 1 97.38 90 ASN A N 1
ATOM 676 C CA . ASN A 1 90 ? 19.484 -26.797 -15.117 1 97.38 90 ASN A CA 1
ATOM 677 C C . ASN A 1 90 ? 18.359 -26.141 -15.922 1 97.38 90 ASN A C 1
ATOM 679 O O . ASN A 1 90 ? 18.141 -26.484 -17.078 1 97.38 90 ASN A O 1
ATOM 683 N N . PRO A 1 91 ? 17.688 -25.188 -15.281 1 98.38 91 PRO A N 1
ATOM 684 C CA . PRO A 1 91 ? 16.578 -24.531 -15.992 1 98.38 91 PRO A CA 1
ATOM 685 C C . PRO A 1 91 ? 17.062 -23.625 -17.125 1 98.38 91 PRO A C 1
ATOM 687 O O . PRO A 1 91 ? 18.141 -23.016 -17.016 1 98.38 91 PRO A O 1
ATOM 690 N N . ASP A 1 92 ? 16.25 -23.562 -18.203 1 98.12 92 ASP A N 1
ATOM 691 C CA . ASP A 1 92 ? 16.453 -22.594 -19.25 1 98.12 92 ASP A CA 1
ATOM 692 C C . ASP A 1 92 ? 15.742 -21.281 -18.938 1 98.12 92 ASP A C 1
ATOM 694 O O . ASP A 1 92 ? 16.188 -20.203 -19.359 1 98.12 92 ASP A O 1
ATOM 698 N N . ILE A 1 93 ? 14.633 -21.391 -18.25 1 98.38 93 ILE A N 1
ATOM 699 C CA . ILE A 1 93 ? 13.773 -20.25 -17.922 1 98.38 93 ILE A CA 1
ATOM 700 C C . ILE A 1 93 ? 13.328 -20.344 -16.469 1 98.38 93 ILE A C 1
ATOM 702 O O . ILE A 1 93 ? 12.977 -21.422 -15.984 1 98.38 93 ILE A O 1
ATOM 706 N N . ILE A 1 94 ? 13.391 -19.297 -15.727 1 98.5 94 ILE A N 1
ATOM 707 C CA . ILE A 1 94 ? 12.805 -19.156 -14.391 1 98.5 94 ILE A CA 1
ATOM 708 C C . ILE A 1 94 ? 11.742 -18.062 -14.406 1 98.5 94 ILE A C 1
ATOM 710 O O . ILE A 1 94 ? 12.023 -16.922 -14.781 1 98.5 94 ILE A O 1
ATOM 714 N N . VAL A 1 95 ? 10.516 -18.422 -14.07 1 98.06 95 VAL A N 1
ATOM 715 C CA . VAL A 1 95 ? 9.438 -17.453 -13.984 1 98.06 95 VAL A CA 1
ATOM 716 C C . VAL A 1 95 ? 9.188 -17.078 -12.523 1 98.06 95 VAL A C 1
ATOM 718 O O . VAL A 1 95 ? 8.984 -17.953 -11.688 1 98.06 95 VAL A O 1
ATOM 721 N N . THR A 1 96 ? 9.242 -15.82 -12.211 1 96.06 96 THR A N 1
ATOM 722 C CA . THR A 1 96 ? 9.109 -15.289 -10.859 1 96.06 96 THR A CA 1
ATOM 723 C C . THR A 1 96 ? 8.344 -13.969 -10.859 1 96.06 96 THR A C 1
ATOM 725 O O . THR A 1 96 ? 7.539 -13.719 -11.758 1 96.06 96 THR A O 1
ATOM 728 N N . GLN A 1 97 ? 8.453 -13.25 -9.711 1 90.25 97 GLN A N 1
ATOM 729 C CA . GLN A 1 97 ? 7.738 -11.984 -9.633 1 90.25 97 GLN A CA 1
ATOM 730 C C . GLN A 1 97 ? 8.516 -10.961 -8.812 1 90.25 97 GLN A C 1
ATOM 732 O O . GLN A 1 97 ? 9.516 -11.305 -8.172 1 90.25 97 GLN A O 1
ATOM 737 N N . ASP A 1 98 ? 8.117 -9.703 -9 1 85.38 98 ASP A N 1
ATOM 738 C CA . ASP A 1 98 ? 8.609 -8.594 -8.18 1 85.38 98 ASP A CA 1
ATOM 739 C C . ASP A 1 98 ? 7.449 -7.758 -7.645 1 85.38 98 ASP A C 1
ATOM 741 O O . ASP A 1 98 ? 7.586 -6.547 -7.461 1 85.38 98 ASP A O 1
ATOM 745 N N . LEU A 1 99 ? 6.332 -8.305 -7.422 1 80.12 99 LEU A N 1
ATOM 746 C CA . LEU A 1 99 ? 5.094 -7.613 -7.082 1 80.12 99 LEU A CA 1
ATOM 747 C C . LEU A 1 99 ? 4.902 -7.543 -5.57 1 80.12 99 LEU A C 1
ATOM 749 O O . LEU A 1 99 ? 4.602 -6.48 -5.027 1 80.12 99 LEU A O 1
ATOM 753 N N . CYS A 1 100 ? 4.926 -8.609 -4.93 1 80.81 100 CYS A N 1
ATOM 754 C CA . CYS A 1 100 ? 4.707 -8.711 -3.492 1 80.81 100 CYS A CA 1
ATOM 755 C C . CYS A 1 100 ? 5.98 -9.141 -2.773 1 80.81 100 CYS A C 1
ATOM 757 O O . CYS A 1 100 ? 6.465 -10.258 -2.975 1 80.81 100 CYS A O 1
ATOM 759 N N . HIS A 1 101 ? 6.438 -8.359 -1.913 1 77.75 101 HIS A N 1
ATOM 760 C CA . HIS A 1 101 ? 7.734 -8.578 -1.288 1 77.75 101 HIS A CA 1
ATOM 761 C C . HIS A 1 101 ? 7.602 -9.406 -0.013 1 77.75 101 HIS A C 1
ATOM 763 O O . HIS A 1 101 ? 8.602 -9.805 0.585 1 77.75 101 HIS A O 1
ATOM 769 N N . VAL A 1 102 ? 6.312 -9.68 0.233 1 79.5 102 VAL A N 1
ATOM 770 C CA . VAL A 1 102 ? 6.102 -10.445 1.456 1 79.5 102 VAL A CA 1
ATOM 771 C C . VAL A 1 102 ? 5.492 -11.805 1.117 1 79.5 102 VAL A C 1
ATOM 773 O O . VAL A 1 102 ? 5.391 -12.68 1.981 1 79.5 102 VAL A O 1
ATOM 776 N N . CYS A 1 103 ? 5.207 -12.062 -0.176 1 81.25 103 CYS A N 1
ATOM 777 C CA . CYS A 1 103 ? 4.461 -13.273 -0.486 1 81.25 103 CYS A CA 1
ATOM 778 C C . CYS A 1 103 ? 5.273 -14.203 -1.382 1 81.25 103 CYS A C 1
ATOM 780 O O . CYS A 1 103 ? 4.816 -15.289 -1.729 1 81.25 103 CYS A O 1
ATOM 782 N N . SER A 1 104 ? 6.426 -13.828 -1.769 1 81 104 SER A N 1
ATOM 783 C CA . SER A 1 104 ? 7.234 -14.648 -2.662 1 81 104 SER A CA 1
ATOM 784 C C . SER A 1 104 ? 8.727 -14.367 -2.475 1 81 104 SER A C 1
ATOM 786 O O . SER A 1 104 ? 9.102 -13.445 -1.753 1 81 104 SER A O 1
ATOM 788 N N . VAL A 1 105 ? 9.477 -15.188 -3.137 1 84 105 VAL A N 1
ATOM 789 C CA . VAL A 1 105 ? 10.93 -15.023 -3.105 1 84 105 VAL A CA 1
ATOM 790 C C . VAL A 1 105 ? 11.32 -13.734 -3.834 1 84 105 VAL A C 1
ATOM 792 O O . VAL A 1 105 ? 10.617 -13.297 -4.75 1 84 105 VAL A O 1
ATOM 795 N N . ASP A 1 106 ? 12.391 -13.305 -3.439 1 81.5 106 ASP A N 1
ATOM 796 C CA . ASP A 1 106 ? 12.922 -12.039 -3.939 1 81.5 106 ASP A CA 1
ATOM 797 C C . ASP A 1 106 ? 13.5 -12.203 -5.344 1 81.5 106 ASP A C 1
ATOM 799 O O . ASP A 1 106 ? 14.273 -13.133 -5.602 1 81.5 106 ASP A O 1
ATOM 803 N N . LEU A 1 107 ? 13.094 -11.32 -6.262 1 85.94 107 LEU A N 1
ATOM 804 C CA . LEU A 1 107 ? 13.578 -11.352 -7.633 1 85.94 107 LEU A CA 1
ATOM 805 C C . LEU A 1 107 ? 15.102 -11.227 -7.672 1 85.94 107 LEU A C 1
ATOM 807 O O . LEU A 1 107 ? 15.766 -11.922 -8.445 1 85.94 107 LEU A O 1
ATOM 811 N N . ASN A 1 108 ? 15.625 -10.367 -6.867 1 84.38 108 ASN A N 1
ATOM 812 C CA . ASN A 1 108 ? 17.062 -10.141 -6.883 1 84.38 108 ASN A CA 1
ATOM 813 C C . ASN A 1 108 ? 17.844 -11.398 -6.492 1 84.38 108 ASN A C 1
ATOM 815 O O . ASN A 1 108 ? 18.891 -11.68 -7.051 1 84.38 108 ASN A O 1
ATOM 819 N N . MET A 1 109 ? 17.266 -12.055 -5.52 1 85.56 109 MET A N 1
ATOM 820 C CA . MET A 1 109 ? 17.891 -13.32 -5.133 1 85.56 109 MET A CA 1
ATOM 821 C C . MET A 1 109 ? 17.891 -14.305 -6.297 1 85.56 109 MET A C 1
ATOM 823 O O . MET A 1 109 ? 18.906 -14.953 -6.562 1 85.56 109 MET A O 1
ATOM 827 N N . VAL A 1 110 ? 16.812 -14.398 -6.977 1 92.69 110 VAL A N 1
ATOM 828 C CA . VAL A 1 110 ? 16.688 -15.305 -8.109 1 92.69 110 VAL A CA 1
ATOM 829 C C . VAL A 1 110 ? 17.672 -14.914 -9.203 1 92.69 110 VAL A C 1
ATOM 831 O O . VAL A 1 110 ? 18.344 -15.766 -9.781 1 92.69 110 VAL A O 1
ATOM 834 N N . GLN A 1 111 ? 17.781 -13.68 -9.43 1 93.31 111 GLN A N 1
ATOM 835 C CA . GLN A 1 111 ? 18.688 -13.172 -10.453 1 93.31 111 GLN A CA 1
ATOM 836 C C . GLN A 1 111 ? 20.141 -13.445 -10.102 1 93.31 111 GLN A C 1
ATOM 838 O O . GLN A 1 111 ? 20.938 -13.812 -10.961 1 93.31 111 GLN A O 1
ATOM 843 N N . ARG A 1 112 ? 20.469 -13.25 -8.891 1 89.56 112 ARG A N 1
ATOM 844 C CA . ARG A 1 112 ? 21.828 -13.516 -8.422 1 89.56 112 ARG A CA 1
ATOM 845 C C . ARG A 1 112 ? 22.203 -14.977 -8.633 1 89.56 112 ARG A C 1
ATOM 847 O O . ARG A 1 112 ? 23.297 -15.273 -9.125 1 89.56 112 ARG A O 1
ATOM 854 N N . ILE A 1 113 ? 21.312 -15.805 -8.242 1 93.25 113 ILE A N 1
ATOM 855 C CA . ILE A 1 113 ? 21.562 -17.234 -8.367 1 93.25 113 ILE A CA 1
ATOM 856 C C . ILE A 1 113 ? 21.672 -17.609 -9.844 1 93.25 113 ILE A C 1
ATOM 858 O O . ILE A 1 113 ? 22.562 -18.391 -10.234 1 93.25 113 ILE A O 1
ATOM 862 N N . ALA A 1 114 ? 20.797 -17.094 -10.664 1 96.12 114 ALA A N 1
ATOM 863 C CA . ALA A 1 114 ? 20.781 -17.391 -12.094 1 96.12 114 ALA A CA 1
ATOM 864 C C . ALA A 1 114 ? 22.094 -16.984 -12.75 1 96.12 114 ALA A C 1
ATOM 866 O O . ALA A 1 114 ? 22.594 -17.703 -13.625 1 96.12 114 ALA A O 1
ATOM 867 N N . LYS A 1 115 ? 22.656 -15.906 -12.328 1 95.25 115 LYS A N 1
ATOM 868 C CA . LYS A 1 115 ? 23.891 -15.383 -12.906 1 95.25 115 LYS A CA 1
ATOM 869 C C . LYS A 1 115 ? 25.062 -16.328 -12.656 1 95.25 115 LYS A C 1
ATOM 871 O O . LYS A 1 115 ? 26.062 -16.281 -13.375 1 95.25 115 LYS A O 1
ATOM 876 N N . GLU A 1 116 ? 24.922 -17.156 -11.68 1 95.62 116 GLU A N 1
ATOM 877 C CA . GLU A 1 116 ? 25.984 -18.094 -11.328 1 95.62 116 GLU A CA 1
ATOM 878 C C . GLU A 1 116 ? 25.875 -19.375 -12.156 1 95.62 116 GLU A C 1
ATOM 880 O O . GLU A 1 116 ? 26.766 -20.234 -12.094 1 95.62 116 GLU A O 1
ATOM 885 N N . MET A 1 117 ? 24.875 -19.453 -12.891 1 96.75 117 MET A N 1
ATOM 886 C CA . MET A 1 117 ? 24.625 -20.672 -13.648 1 96.75 117 MET A CA 1
ATOM 887 C C . MET A 1 117 ? 25.188 -20.562 -15.062 1 96.75 117 MET A C 1
ATOM 889 O O . MET A 1 117 ? 25.406 -19.453 -15.562 1 96.75 117 MET A O 1
ATOM 893 N N . ASP A 1 118 ? 25.5 -21.719 -15.609 1 95.94 118 ASP A N 1
ATOM 894 C CA . ASP A 1 118 ? 25.953 -21.828 -17 1 95.94 118 ASP A CA 1
ATOM 895 C C . ASP A 1 118 ? 25.25 -22.969 -17.719 1 95.94 118 ASP A C 1
ATOM 897 O O . ASP A 1 118 ? 25.484 -24.141 -17.406 1 95.94 118 ASP A O 1
ATOM 901 N N . PRO A 1 119 ? 24.453 -22.703 -18.703 1 96.12 119 PRO A N 1
ATOM 902 C CA . PRO A 1 119 ? 24.062 -21.391 -19.234 1 96.12 119 PRO A CA 1
ATOM 903 C C . PRO A 1 119 ? 23.188 -20.609 -18.266 1 96.12 119 PRO A C 1
ATOM 905 O O . PRO A 1 119 ? 22.484 -21.203 -17.438 1 96.12 119 PRO A O 1
ATOM 908 N N . VAL A 1 120 ? 23.188 -19.297 -18.328 1 97.62 120 VAL A N 1
ATOM 909 C CA . VAL A 1 120 ? 22.344 -18.438 -17.5 1 97.62 120 VAL A CA 1
ATOM 910 C C . VAL A 1 120 ? 20.891 -18.562 -17.953 1 97.62 120 VAL A C 1
ATOM 912 O O . VAL A 1 120 ? 20.578 -18.312 -19.125 1 97.62 120 VAL A O 1
ATOM 915 N N . PRO A 1 121 ? 20.031 -18.906 -17.078 1 98.19 121 PRO A N 1
ATOM 916 C CA . PRO A 1 121 ? 18.625 -19 -17.469 1 98.19 121 PRO A CA 1
ATOM 917 C C . PRO A 1 121 ? 18 -17.625 -17.734 1 98.19 121 PRO A C 1
ATOM 919 O O . PRO A 1 121 ? 18.438 -16.625 -17.156 1 98.19 121 PRO A O 1
ATOM 922 N N . THR A 1 122 ? 17.047 -17.625 -18.609 1 97.69 122 THR A N 1
ATOM 923 C CA . THR A 1 122 ? 16.203 -16.438 -18.797 1 97.69 122 THR A CA 1
ATOM 924 C C . THR A 1 122 ? 15.258 -16.25 -17.609 1 97.69 122 THR A C 1
ATOM 926 O O . THR A 1 122 ? 14.555 -17.188 -17.234 1 97.69 122 THR A O 1
ATOM 929 N N . ILE A 1 123 ? 15.281 -15.094 -17.031 1 97.62 123 ILE A N 1
ATOM 930 C CA . ILE A 1 123 ? 14.367 -14.805 -15.938 1 97.62 123 ILE A CA 1
ATOM 931 C C . ILE A 1 123 ? 13.164 -14.016 -16.453 1 97.62 123 ILE A C 1
ATOM 933 O O . ILE A 1 123 ? 13.328 -12.992 -17.125 1 97.62 123 ILE A O 1
ATOM 937 N N . VAL A 1 124 ? 11.969 -14.477 -16.25 1 97.38 124 VAL A N 1
ATOM 938 C CA . VAL A 1 124 ? 10.727 -13.789 -16.578 1 97.38 124 VAL A CA 1
ATOM 939 C C . VAL A 1 124 ? 10.039 -13.328 -15.297 1 97.38 124 VAL A C 1
ATOM 941 O O . VAL A 1 124 ? 9.562 -14.141 -14.508 1 97.38 124 VAL A O 1
ATOM 944 N N . ALA A 1 125 ? 10.039 -12.047 -15.047 1 94.94 125 ALA A N 1
ATOM 945 C CA . ALA A 1 125 ? 9.383 -11.477 -13.875 1 94.94 125 ALA A CA 1
ATOM 946 C C . ALA A 1 125 ? 7.988 -10.969 -14.219 1 94.94 125 ALA A C 1
ATOM 948 O O . ALA A 1 125 ? 7.836 -10.094 -15.078 1 94.94 125 ALA A O 1
ATOM 949 N N . LEU A 1 126 ? 7.008 -11.508 -13.578 1 94.69 126 LEU A N 1
ATOM 950 C CA . LEU A 1 126 ? 5.621 -11.117 -13.797 1 94.69 126 LEU A CA 1
ATOM 951 C C . LEU A 1 126 ? 5.145 -10.148 -12.719 1 94.69 126 LEU A C 1
ATOM 953 O O . LEU A 1 126 ? 5.121 -10.5 -11.531 1 94.69 126 LEU A O 1
ATOM 957 N N . ASN A 1 127 ? 4.742 -8.93 -13.031 1 89.44 127 ASN A N 1
ATOM 958 C CA . ASN A 1 127 ? 4.363 -7.918 -12.047 1 89.44 127 ASN A CA 1
ATOM 959 C C . ASN A 1 127 ? 3.066 -7.215 -12.438 1 89.44 127 ASN A C 1
ATOM 961 O O . ASN A 1 127 ? 3.037 -5.992 -12.586 1 89.44 127 ASN A O 1
ATOM 965 N N . PRO A 1 128 ? 1.988 -7.965 -12.531 1 93.5 128 PRO A N 1
ATOM 966 C CA . PRO A 1 128 ? 0.726 -7.363 -12.961 1 93.5 128 PRO A CA 1
ATOM 967 C C . PRO A 1 128 ? 0.058 -6.535 -11.867 1 93.5 128 PRO A C 1
ATOM 969 O O . PRO A 1 128 ? 0.117 -6.902 -10.695 1 93.5 128 PRO A O 1
ATOM 972 N N . MET A 1 129 ? -0.61 -5.477 -12.219 1 89.31 129 MET A N 1
ATOM 973 C CA . MET A 1 129 ? -1.364 -4.641 -11.289 1 89.31 129 MET A CA 1
ATOM 974 C C . MET A 1 129 ? -2.857 -4.707 -11.586 1 89.31 129 MET A C 1
ATOM 976 O O . MET A 1 129 ? -3.68 -4.312 -10.758 1 89.31 129 MET A O 1
ATOM 980 N N . SER A 1 130 ? -3.156 -5.164 -12.781 1 94.81 130 SER A N 1
ATOM 981 C CA . SER A 1 130 ? -4.531 -5.262 -13.258 1 94.81 130 SER A CA 1
ATOM 982 C C . SER A 1 130 ? -4.789 -6.598 -13.945 1 94.81 130 SER A C 1
ATOM 984 O O . SER A 1 130 ? -3.854 -7.355 -14.203 1 94.81 130 SER A O 1
ATOM 986 N N . LEU A 1 131 ? -6.043 -6.855 -14.172 1 97.19 131 LEU A N 1
ATOM 987 C CA . LEU A 1 131 ? -6.367 -8.078 -14.898 1 97.19 131 LEU A CA 1
ATOM 988 C C . LEU A 1 131 ? -5.797 -8.039 -16.312 1 97.19 131 LEU A C 1
ATOM 990 O O . LEU A 1 131 ? -5.363 -9.07 -16.844 1 97.19 131 LEU A O 1
ATOM 994 N N . ASP A 1 132 ? -5.77 -6.863 -16.922 1 95.5 132 ASP A N 1
ATOM 995 C CA . ASP A 1 132 ? -5.148 -6.703 -18.219 1 95.5 132 ASP A CA 1
ATOM 996 C C . ASP A 1 132 ? -3.662 -7.051 -18.172 1 95.5 132 ASP A C 1
ATOM 998 O O . ASP A 1 132 ? -3.146 -7.727 -19.062 1 95.5 132 ASP A O 1
ATOM 1002 N N . ASP A 1 133 ? -3.053 -6.586 -17.109 1 95.31 133 ASP A N 1
ATOM 1003 C CA . ASP A 1 133 ? -1.642 -6.906 -16.922 1 95.31 133 ASP A CA 1
ATOM 1004 C C . ASP A 1 133 ? -1.436 -8.414 -16.766 1 95.31 133 ASP A C 1
ATOM 1006 O O . ASP A 1 133 ? -0.43 -8.953 -17.219 1 95.31 133 ASP A O 1
ATOM 1010 N N . VAL A 1 134 ? -2.357 -9.031 -16.078 1 96.5 134 VAL A N 1
ATOM 1011 C CA . VAL A 1 134 ? -2.277 -10.477 -15.891 1 96.5 134 VAL A CA 1
ATOM 1012 C C . VAL A 1 134 ? -2.355 -11.188 -17.25 1 96.5 134 VAL A C 1
ATOM 1014 O O . VAL A 1 134 ? -1.593 -12.117 -17.516 1 96.5 134 VAL A O 1
ATOM 1017 N N . ILE A 1 135 ? -3.221 -10.742 -18.047 1 96.19 135 ILE A N 1
ATOM 1018 C CA . ILE A 1 135 ? -3.365 -11.328 -19.375 1 96.19 135 ILE A CA 1
ATOM 1019 C C . ILE A 1 135 ? -2.105 -11.062 -20.203 1 96.19 135 ILE A C 1
ATOM 1021 O O . ILE A 1 135 ? -1.639 -11.938 -20.922 1 96.19 135 ILE A O 1
ATOM 1025 N N . LYS A 1 136 ? -1.531 -9.922 -20.047 1 95.88 136 LYS A N 1
ATOM 1026 C CA . LYS A 1 136 ? -0.286 -9.586 -20.734 1 95.88 136 LYS A CA 1
ATOM 1027 C C . LYS A 1 136 ? 0.858 -10.477 -20.25 1 95.88 136 LYS A C 1
ATOM 1029 O O . LYS A 1 136 ? 1.765 -10.797 -21.016 1 95.88 136 LYS A O 1
ATOM 1034 N N . SER A 1 137 ? 0.787 -10.828 -18.984 1 97.38 137 SER A N 1
ATOM 1035 C CA . SER A 1 137 ? 1.797 -11.734 -18.453 1 97.38 137 SER A CA 1
ATOM 1036 C C . SER A 1 137 ? 1.845 -13.039 -19.234 1 97.38 137 SER A C 1
ATOM 1038 O O . SER A 1 137 ? 2.9 -13.664 -19.344 1 97.38 137 SER A O 1
ATOM 1040 N N . ILE A 1 138 ? 0.715 -13.438 -19.812 1 98.19 138 ILE A N 1
ATOM 1041 C CA . ILE A 1 138 ? 0.649 -14.648 -20.625 1 98.19 138 ILE A CA 1
ATOM 1042 C C . ILE A 1 138 ? 1.501 -14.477 -21.891 1 98.19 138 ILE A C 1
ATOM 1044 O O . ILE A 1 138 ? 2.174 -15.414 -22.312 1 98.19 138 ILE A O 1
ATOM 1048 N N . ASP A 1 139 ? 1.522 -13.281 -22.438 1 97.44 139 ASP A N 1
ATOM 1049 C CA . ASP A 1 139 ? 2.379 -12.969 -23.578 1 97.44 139 ASP A CA 1
ATOM 1050 C C . ASP A 1 139 ? 3.855 -13.094 -23.219 1 97.44 139 ASP A C 1
ATOM 1052 O O . ASP A 1 139 ? 4.656 -13.609 -24 1 97.44 139 ASP A O 1
ATOM 1056 N N . ASP A 1 140 ? 4.164 -12.555 -22.031 1 97.5 140 ASP A N 1
ATOM 1057 C CA . ASP A 1 140 ? 5.547 -12.602 -21.578 1 97.5 140 ASP A CA 1
ATOM 1058 C C . ASP A 1 140 ? 6.051 -14.039 -21.469 1 97.5 140 ASP A C 1
ATOM 1060 O O . ASP A 1 140 ? 7.156 -14.344 -21.922 1 97.5 140 ASP A O 1
ATOM 1064 N N . VAL A 1 141 ? 5.234 -14.867 -20.938 1 98.06 141 VAL A N 1
ATOM 1065 C CA . VAL A 1 141 ? 5.598 -16.281 -20.781 1 98.06 141 VAL A CA 1
ATOM 1066 C C . VAL A 1 141 ? 5.633 -16.953 -22.156 1 98.06 141 VAL A C 1
ATOM 1068 O O . VAL A 1 141 ? 6.559 -17.719 -22.453 1 98.06 141 VAL A O 1
ATOM 1071 N N . GLY A 1 142 ? 4.609 -16.688 -23 1 97.88 142 GLY A N 1
ATOM 1072 C CA . GLY A 1 142 ? 4.594 -17.25 -24.344 1 97.88 142 GLY A CA 1
ATOM 1073 C C . GLY A 1 142 ? 5.836 -16.906 -25.141 1 97.88 142 GLY A C 1
ATOM 1074 O O . GLY A 1 142 ? 6.383 -17.75 -25.844 1 97.88 142 GLY A O 1
ATOM 1075 N N . SER A 1 143 ? 6.258 -15.695 -25.016 1 97.62 143 SER A N 1
ATOM 1076 C CA . SER A 1 143 ? 7.457 -15.234 -25.719 1 97.62 143 SER A CA 1
ATOM 1077 C C . SER A 1 143 ? 8.695 -15.969 -25.203 1 97.62 143 SER A C 1
ATOM 1079 O O . SER A 1 143 ? 9.523 -16.422 -26 1 97.62 143 SER A O 1
ATOM 1081 N N . ALA A 1 144 ? 8.805 -16.125 -23.891 1 97.25 144 ALA A N 1
ATOM 1082 C CA . ALA A 1 144 ? 9.961 -16.797 -23.297 1 97.25 144 ALA A CA 1
ATOM 1083 C C . ALA A 1 144 ? 10.008 -18.266 -23.703 1 97.25 144 ALA A C 1
ATOM 1085 O O . ALA A 1 144 ? 11.094 -18.844 -23.859 1 97.25 144 ALA A O 1
ATOM 1086 N N . LEU A 1 145 ? 8.867 -18.875 -23.953 1 96.94 145 LEU A N 1
ATOM 1087 C CA . LEU A 1 145 ? 8.766 -20.281 -24.312 1 96.94 145 LEU A CA 1
ATOM 1088 C C . LEU A 1 145 ? 8.836 -20.469 -25.828 1 96.94 145 LEU A C 1
ATOM 1090 O O . LEU A 1 145 ? 8.82 -21.609 -26.312 1 96.94 145 LEU A O 1
ATOM 1094 N N . ASP A 1 146 ? 8.883 -19.359 -26.594 1 96.12 146 ASP A N 1
ATOM 1095 C CA . ASP A 1 146 ? 8.766 -19.375 -28.047 1 96.12 146 ASP A CA 1
ATOM 1096 C C . ASP A 1 146 ? 7.445 -19.984 -28.484 1 96.12 146 ASP A C 1
ATOM 1098 O O . ASP A 1 146 ? 7.414 -20.828 -29.406 1 96.12 146 ASP A O 1
ATOM 1102 N N . MET A 1 147 ? 6.426 -19.656 -27.766 1 96.88 147 MET A N 1
ATOM 1103 C CA . MET A 1 147 ? 5.082 -20.156 -28.031 1 96.88 147 MET A CA 1
ATOM 1104 C C . MET A 1 147 ? 4.082 -19.016 -28.156 1 96.88 147 MET A C 1
ATOM 1106 O O . MET A 1 147 ? 3.043 -19.016 -27.5 1 96.88 147 MET A O 1
ATOM 1110 N N . VAL A 1 148 ? 4.348 -18.094 -28.984 1 97.25 148 VAL A N 1
ATOM 1111 C CA . VAL A 1 148 ? 3.588 -16.859 -29.156 1 97.25 148 VAL A CA 1
ATOM 1112 C C . VAL A 1 148 ? 2.189 -17.188 -29.672 1 97.25 148 VAL A C 1
ATOM 1114 O O . VAL A 1 148 ? 1.202 -16.594 -29.219 1 97.25 148 VAL A O 1
ATOM 1117 N N . ASN A 1 149 ? 2.088 -18.109 -30.609 1 97.25 149 ASN A N 1
ATOM 1118 C CA . ASN A 1 149 ? 0.78 -18.469 -31.156 1 97.25 149 ASN A CA 1
ATOM 1119 C C . ASN A 1 149 ? -0.115 -19.094 -30.094 1 97.25 149 ASN A C 1
ATOM 1121 O O . ASN A 1 149 ? -1.298 -18.75 -30 1 97.25 149 ASN A O 1
ATOM 1125 N N . GLU A 1 150 ? 0.464 -20 -29.359 1 97 150 GLU A N 1
ATOM 1126 C CA . GLU A 1 150 ? -0.28 -20.656 -28.297 1 97 150 GLU A CA 1
ATOM 1127 C C . GLU A 1 150 ? -0.736 -19.656 -27.234 1 97 150 GLU A C 1
ATOM 1129 O O . GLU A 1 150 ? -1.876 -19.719 -26.766 1 97 150 GLU A O 1
ATOM 1134 N N . SER A 1 151 ? 0.15 -18.75 -26.828 1 98 151 SER A N 1
ATOM 1135 C CA . SER A 1 151 ? -0.198 -17.734 -25.828 1 98 151 SER A CA 1
ATOM 1136 C C . SER A 1 151 ? -1.307 -16.812 -26.344 1 98 151 SER A C 1
ATOM 1138 O O . SER A 1 151 ? -2.189 -16.422 -25.578 1 98 151 SER A O 1
ATOM 1140 N N . ASN A 1 152 ? -1.255 -16.484 -27.594 1 97.88 152 ASN A N 1
ATOM 1141 C CA . ASN A 1 152 ? -2.293 -15.648 -28.188 1 97.88 152 ASN A CA 1
ATOM 1142 C C . ASN A 1 152 ? -3.654 -16.328 -28.156 1 97.88 152 ASN A C 1
ATOM 1144 O O . ASN A 1 152 ? -4.676 -15.688 -27.922 1 97.88 152 ASN A O 1
ATOM 1148 N N . LEU A 1 153 ? -3.637 -17.578 -28.469 1 97.44 153 LEU A N 1
ATOM 1149 C CA . LEU A 1 153 ? -4.879 -18.344 -28.438 1 97.44 153 LEU A CA 1
ATOM 1150 C C . LEU A 1 153 ? -5.461 -18.375 -27.031 1 97.44 153 LEU A C 1
ATOM 1152 O O . LEU A 1 153 ? -6.664 -18.188 -26.844 1 97.44 153 LEU A O 1
ATOM 1156 N N . VAL A 1 154 ? -4.586 -18.641 -26.078 1 97.56 154 VAL A N 1
ATOM 1157 C CA . VAL A 1 154 ? -5.004 -18.672 -24.672 1 97.56 154 VAL A CA 1
ATOM 1158 C C . VAL A 1 154 ? -5.57 -17.312 -24.281 1 97.56 154 VAL A C 1
ATOM 1160 O O . VAL A 1 154 ? -6.645 -17.234 -23.672 1 97.56 154 VAL A O 1
ATOM 1163 N N . LYS A 1 155 ? -4.922 -16.25 -24.594 1 97.88 155 LYS A N 1
ATOM 1164 C CA . LYS A 1 155 ? -5.34 -14.906 -24.25 1 97.88 155 LYS A CA 1
ATOM 1165 C C . LYS A 1 155 ? -6.695 -14.57 -24.859 1 97.88 155 LYS A C 1
ATOM 1167 O O . LYS A 1 155 ? -7.559 -13.992 -24.188 1 97.88 155 LYS A O 1
ATOM 1172 N N . SER A 1 156 ? -6.824 -14.922 -26.109 1 97.94 156 SER A N 1
ATOM 1173 C CA . SER A 1 156 ? -8.07 -14.633 -26.812 1 97.94 156 SER A CA 1
ATOM 1174 C C . SER A 1 156 ? -9.258 -15.289 -26.125 1 97.94 156 SER A C 1
ATOM 1176 O O . SER A 1 156 ? -10.328 -14.672 -26 1 97.94 156 SER A O 1
ATOM 1178 N N . LYS A 1 157 ? -9.086 -16.5 -25.719 1 98 157 LYS A N 1
ATOM 1179 C CA . LYS A 1 157 ? -10.148 -17.219 -25.016 1 98 157 LYS A CA 1
ATOM 1180 C C . LYS A 1 157 ? -10.484 -16.547 -23.688 1 98 157 LYS A C 1
ATOM 1182 O O . LYS A 1 157 ? -11.656 -16.375 -23.344 1 98 157 LYS A O 1
ATOM 1187 N N . LEU A 1 158 ? -9.484 -16.156 -22.938 1 98.5 158 LEU A N 1
ATOM 1188 C CA . LEU A 1 158 ? -9.688 -15.508 -21.641 1 98.5 158 LEU A CA 1
ATOM 1189 C C . LEU A 1 158 ? -10.344 -14.141 -21.812 1 98.5 158 LEU A C 1
ATOM 1191 O O . LEU A 1 158 ? -11.25 -13.789 -21.062 1 98.5 158 LEU A O 1
ATOM 1195 N N . LEU A 1 159 ? -9.852 -13.438 -22.812 1 98.25 159 LEU A N 1
ATOM 1196 C CA . LEU A 1 159 ? -10.391 -12.102 -23.062 1 98.25 159 LEU A CA 1
ATOM 1197 C C . LEU A 1 159 ? -11.859 -12.172 -23.469 1 98.25 159 LEU A C 1
ATOM 1199 O O . LEU A 1 159 ? -12.648 -11.289 -23.109 1 98.25 159 LEU A O 1
ATOM 1203 N N . SER A 1 160 ? -12.195 -13.164 -24.203 1 98.5 160 SER A N 1
ATOM 1204 C CA . SER A 1 160 ? -13.594 -13.367 -24.562 1 98.5 160 SER A CA 1
ATOM 1205 C C . SER A 1 160 ? -14.453 -13.609 -23.328 1 98.5 160 SER A C 1
ATOM 1207 O O . SER A 1 160 ? -15.57 -13.094 -23.234 1 98.5 160 SER A O 1
ATOM 1209 N N . ARG A 1 161 ? -13.945 -14.422 -22.438 1 98.44 161 ARG A N 1
ATOM 1210 C CA . ARG A 1 161 ? -14.656 -14.695 -21.203 1 98.44 161 ARG A CA 1
ATOM 1211 C C . ARG A 1 161 ? -14.789 -13.43 -20.359 1 98.44 161 ARG A C 1
ATOM 1213 O O . ARG A 1 161 ? -15.844 -13.164 -19.781 1 98.44 161 ARG A O 1
ATOM 1220 N N . VAL A 1 162 ? -13.734 -12.609 -20.281 1 98.5 162 VAL A N 1
ATOM 1221 C CA . VAL A 1 162 ? -13.742 -11.352 -19.547 1 98.5 162 VAL A CA 1
ATOM 1222 C C . VAL A 1 162 ? -14.797 -10.422 -20.125 1 98.5 162 VAL A C 1
ATOM 1224 O O . VAL A 1 162 ? -15.594 -9.828 -19.391 1 98.5 162 VAL A O 1
ATOM 1227 N N . LYS A 1 163 ? -14.789 -10.305 -21.438 1 98.38 163 LYS A N 1
ATOM 1228 C CA . LYS A 1 163 ? -15.75 -9.445 -22.125 1 98.38 163 LYS A CA 1
ATOM 1229 C C . LYS A 1 163 ? -17.188 -9.875 -21.828 1 98.38 163 LYS A C 1
ATOM 1231 O O . LYS A 1 163 ? -18.047 -9.039 -21.562 1 98.38 163 LYS A O 1
ATOM 1236 N N . TYR A 1 164 ? -17.406 -11.133 -21.938 1 98.62 164 TYR A N 1
ATOM 1237 C CA . TYR A 1 164 ? -18.734 -11.664 -21.672 1 98.62 164 TYR A CA 1
ATOM 1238 C C . TYR A 1 164 ? -19.188 -11.328 -20.25 1 98.62 164 TYR A C 1
ATOM 1240 O O . TYR A 1 164 ? -20.297 -10.852 -20.031 1 98.62 164 TYR A O 1
ATOM 1248 N N . ALA A 1 165 ? -18.328 -11.594 -19.266 1 98.56 165 ALA A N 1
ATOM 1249 C CA . ALA A 1 165 ? -18.641 -11.312 -17.875 1 98.56 165 ALA A CA 1
ATOM 1250 C C . ALA A 1 165 ? -18.938 -9.836 -17.656 1 98.56 165 ALA A C 1
ATOM 1252 O O . ALA A 1 165 ? -19.906 -9.484 -16.969 1 98.56 165 ALA A O 1
ATOM 1253 N N . ARG A 1 166 ? -18.109 -9 -18.25 1 97.88 166 ARG A N 1
ATOM 1254 C CA . ARG A 1 166 ? -18.312 -7.559 -18.109 1 97.88 166 ARG A CA 1
ATOM 1255 C C . ARG A 1 166 ? -19.625 -7.117 -18.734 1 97.88 166 ARG A C 1
ATOM 1257 O O . ARG A 1 166 ? -20.312 -6.234 -18.203 1 97.88 166 ARG A O 1
ATOM 1264 N N . ASP A 1 167 ? -19.969 -7.684 -19.859 1 98.12 167 ASP A N 1
ATOM 1265 C CA . ASP A 1 167 ? -21.234 -7.367 -20.531 1 98.12 167 ASP A CA 1
ATOM 1266 C C . ASP A 1 167 ? -22.422 -7.719 -19.656 1 98.12 167 ASP A C 1
ATOM 1268 O O . ASP A 1 167 ? -23.391 -6.961 -19.578 1 98.12 167 ASP A O 1
ATOM 1272 N N . ILE A 1 168 ? -22.344 -8.828 -19.016 1 98.06 168 ILE A N 1
ATOM 1273 C CA . ILE A 1 168 ? -23.438 -9.258 -18.141 1 98.06 168 ILE A CA 1
ATOM 1274 C C . ILE A 1 168 ? -23.578 -8.281 -16.984 1 98.06 168 ILE A C 1
ATOM 1276 O O . ILE A 1 168 ? -24.688 -7.879 -16.641 1 98.06 168 ILE A O 1
ATOM 1280 N N . ALA A 1 169 ? -22.469 -7.926 -16.344 1 97.5 169 ALA A N 1
ATOM 1281 C CA . ALA A 1 169 ? -22.484 -6.961 -15.25 1 97.5 169 ALA A CA 1
ATOM 1282 C C . ALA A 1 169 ? -23.062 -5.621 -15.711 1 97.5 169 ALA A C 1
ATOM 1284 O O . ALA A 1 169 ? -23.828 -4.984 -14.984 1 97.5 169 ALA A O 1
ATOM 1285 N N . PHE A 1 170 ? -22.641 -5.227 -16.906 1 95.62 170 PHE A N 1
ATOM 1286 C CA . PHE A 1 170 ? -23.109 -3.969 -17.469 1 95.62 170 PHE A CA 1
ATOM 1287 C C . PHE A 1 170 ? -24.609 -3.998 -17.688 1 95.62 170 PHE A C 1
ATOM 1289 O O . PHE A 1 170 ? -25.297 -3.008 -17.438 1 95.62 170 PHE A O 1
ATOM 1296 N N . GLN A 1 171 ? -25.094 -5.078 -18.141 1 96.38 171 GLN A N 1
ATOM 1297 C CA . GLN A 1 171 ? -26.531 -5.242 -18.344 1 96.38 171 GLN A CA 1
ATOM 1298 C C . GLN A 1 171 ? -27.297 -5.117 -17.031 1 96.38 171 GLN A C 1
ATOM 1300 O O . GLN A 1 171 ? -28.359 -4.504 -16.969 1 96.38 171 GLN A O 1
ATOM 1305 N N . SER A 1 172 ? -26.703 -5.66 -16 1 94.5 172 SER A N 1
ATOM 1306 C CA . SER A 1 172 ? -27.328 -5.539 -14.688 1 94.5 172 SER A CA 1
ATOM 1307 C C . SER A 1 172 ? -27.375 -4.086 -14.227 1 94.5 172 SER A C 1
ATOM 1309 O O . SER A 1 172 ? -28.375 -3.635 -13.672 1 94.5 172 SER A O 1
ATOM 1311 N N . HIS A 1 173 ? -26.266 -3.389 -14.438 1 92.5 173 HIS A N 1
ATOM 1312 C CA . HIS A 1 173 ? -26.188 -1.984 -14.055 1 92.5 173 HIS A CA 1
ATOM 1313 C C . HIS A 1 173 ? -27.203 -1.142 -14.828 1 92.5 173 HIS A C 1
ATOM 1315 O O . HIS A 1 173 ? -27.875 -0.282 -14.258 1 92.5 173 HIS A O 1
ATOM 1321 N N . THR A 1 174 ? -27.344 -1.383 -16.109 1 93.44 174 THR A N 1
ATOM 1322 C CA . THR A 1 174 ? -28.234 -0.611 -16.969 1 93.44 174 THR A CA 1
ATOM 1323 C C . THR A 1 174 ? -29.688 -0.941 -16.672 1 93.44 174 THR A C 1
ATOM 1325 O O . THR A 1 174 ? -30.578 -0.125 -16.922 1 93.44 174 THR A O 1
ATOM 1328 N N . ALA A 1 175 ? -29.906 -2.107 -16.156 1 94.5 175 ALA A N 1
ATOM 1329 C CA . ALA A 1 175 ? -31.25 -2.527 -15.773 1 94.5 175 ALA A CA 1
ATOM 1330 C C . ALA A 1 175 ? -31.672 -1.905 -14.445 1 94.5 175 ALA A C 1
ATOM 1332 O O . ALA A 1 175 ? -32.781 -2.131 -13.969 1 94.5 175 ALA A O 1
ATOM 1333 N N . GLY A 1 176 ? -30.719 -1.104 -13.797 1 92.25 176 GLY A N 1
ATOM 1334 C CA . GLY A 1 176 ? -31.109 -0.326 -12.633 1 92.25 176 GLY A CA 1
ATOM 1335 C C . GLY A 1 176 ? -30.484 -0.822 -11.344 1 92.25 176 GLY A C 1
ATOM 1336 O O . GLY A 1 176 ? -30.672 -0.227 -10.281 1 92.25 176 GLY A O 1
ATOM 1337 N N . LYS A 1 177 ? -29.781 -1.875 -11.492 1 92.81 177 LYS A N 1
ATOM 1338 C CA . LYS A 1 177 ? -29.125 -2.352 -10.281 1 92.81 177 LYS A CA 1
ATOM 1339 C C . LYS A 1 177 ? -28 -1.41 -9.859 1 92.81 177 LYS A C 1
ATOM 1341 O O . LYS A 1 177 ? -27.078 -1.132 -10.641 1 92.81 177 LYS A O 1
ATOM 1346 N N . LYS A 1 178 ? -28.062 -0.941 -8.664 1 93.56 178 LYS A N 1
ATOM 1347 C CA . LYS A 1 178 ? -27.031 -0.041 -8.133 1 93.56 178 LYS A CA 1
ATOM 1348 C C . LYS A 1 178 ? -25.734 -0.788 -7.84 1 93.56 178 LYS A C 1
ATOM 1350 O O . LYS A 1 178 ? -25.766 -1.992 -7.574 1 93.56 178 LYS A O 1
ATOM 1355 N N . ARG A 1 179 ? -24.688 -0.123 -7.93 1 95.5 179 ARG A N 1
ATOM 1356 C CA . ARG A 1 179 ? -23.391 -0.713 -7.566 1 95.5 179 ARG A CA 1
ATOM 1357 C C . ARG A 1 179 ? -23.359 -1.047 -6.078 1 95.5 179 ARG A C 1
ATOM 1359 O O . ARG A 1 179 ? -23.672 -0.205 -5.238 1 95.5 179 ARG A O 1
ATOM 1366 N N . SER A 1 180 ? -22.984 -2.262 -5.781 1 96.88 180 SER A N 1
ATOM 1367 C CA . SER A 1 180 ? -22.891 -2.691 -4.391 1 96.88 180 SER A CA 1
ATOM 1368 C C . SER A 1 180 ? -21.578 -2.258 -3.758 1 96.88 180 SER A C 1
ATOM 1370 O O . SER A 1 180 ? -20.516 -2.314 -4.398 1 96.88 180 SER A O 1
ATOM 1372 N N . ARG A 1 181 ? -21.609 -1.749 -2.592 1 97.56 181 ARG A N 1
ATOM 1373 C CA . ARG A 1 181 ? -20.406 -1.519 -1.816 1 97.56 181 ARG A CA 1
ATOM 1374 C C . ARG A 1 181 ? -19.844 -2.828 -1.275 1 97.56 181 ARG A C 1
ATOM 1376 O O . ARG A 1 181 ? -20.516 -3.543 -0.536 1 97.56 181 ARG A O 1
ATOM 1383 N N . VAL A 1 182 ? -18.625 -3.152 -1.665 1 98.5 182 VAL A N 1
ATOM 1384 C CA . VAL A 1 182 ? -18.016 -4.441 -1.357 1 98.5 182 VAL A CA 1
ATOM 1385 C C . VAL A 1 182 ? -16.812 -4.234 -0.449 1 98.5 182 VAL A C 1
ATOM 1387 O O . VAL A 1 182 ? -16.016 -3.307 -0.652 1 98.5 182 VAL A O 1
ATOM 1390 N N . ALA A 1 183 ? -16.719 -4.98 0.616 1 98.38 183 ALA A N 1
ATOM 1391 C CA . ALA A 1 183 ? -15.469 -5.133 1.359 1 98.38 183 ALA A CA 1
ATOM 1392 C C . ALA A 1 183 ? -14.836 -6.496 1.102 1 98.38 183 ALA A C 1
ATOM 1394 O O . ALA A 1 183 ? -15.32 -7.516 1.608 1 98.38 183 ALA A O 1
ATOM 1395 N N . PHE A 1 184 ? -13.852 -6.445 0.26 1 98.62 184 PHE A N 1
ATOM 1396 C CA . PHE A 1 184 ? -13.078 -7.648 -0.002 1 98.62 184 PHE A CA 1
ATOM 1397 C C . PHE A 1 184 ? -11.891 -7.746 0.948 1 98.62 184 PHE A C 1
ATOM 1399 O O . PHE A 1 184 ? -10.906 -7.012 0.802 1 98.62 184 PHE A O 1
ATOM 1406 N N . LEU A 1 185 ? -11.969 -8.688 1.888 1 98.31 185 LEU A N 1
ATOM 1407 C CA . LEU A 1 185 ? -10.922 -8.852 2.889 1 98.31 185 LEU A CA 1
ATOM 1408 C C . LEU A 1 185 ? -9.883 -9.875 2.422 1 98.31 185 LEU A C 1
ATOM 1410 O O . LEU A 1 185 ? -10.094 -11.086 2.561 1 98.31 185 LEU A O 1
ATOM 1414 N N . GLU A 1 186 ? -8.82 -9.375 1.918 1 97.44 186 GLU A N 1
ATOM 1415 C CA . GLU A 1 186 ? -7.719 -10.234 1.499 1 97.44 186 GLU A CA 1
ATOM 1416 C C . GLU A 1 186 ? -6.984 -10.82 2.703 1 97.44 186 GLU A C 1
ATOM 1418 O O . GLU A 1 186 ? -6.324 -11.852 2.594 1 97.44 186 GLU A O 1
ATOM 1423 N N . TRP A 1 187 ? -7.043 -10.164 3.811 1 96.44 187 TRP A N 1
ATOM 1424 C CA . TRP A 1 187 ? -6.574 -10.562 5.137 1 96.44 187 TRP A CA 1
ATOM 1425 C C . TRP A 1 187 ? -7.523 -10.062 6.219 1 96.44 187 TRP A C 1
ATOM 1427 O O . TRP A 1 187 ? -7.871 -8.883 6.254 1 96.44 187 TRP A O 1
ATOM 1437 N N . PRO A 1 188 ? -7.965 -10.922 7.066 1 95.38 188 PRO A N 1
ATOM 1438 C CA . PRO A 1 188 ? -9.086 -10.523 7.922 1 95.38 188 PRO A CA 1
ATOM 1439 C C . PRO A 1 188 ? -8.633 -9.852 9.219 1 95.38 188 PRO A C 1
ATOM 1441 O O . PRO A 1 188 ? -9.375 -9.062 9.805 1 95.38 188 PRO A O 1
ATOM 1444 N N . SER A 1 189 ? -7.328 -10.227 9.719 1 94.25 189 SER A N 1
ATOM 1445 C CA . SER A 1 189 ? -6.883 -9.664 10.992 1 94.25 189 SER A CA 1
ATOM 1446 C C . SER A 1 189 ? -5.367 -9.492 11.016 1 94.25 189 SER A C 1
ATOM 1448 O O . SER A 1 189 ? -4.625 -10.477 11.062 1 94.25 189 SER A O 1
ATOM 1450 N N . PRO A 1 190 ? -4.895 -8.195 11.148 1 95.06 190 PRO A N 1
ATOM 1451 C CA . PRO A 1 190 ? -5.688 -6.996 10.859 1 95.06 190 PRO A CA 1
ATOM 1452 C C . PRO A 1 190 ? -6.27 -6.992 9.453 1 95.06 190 PRO A C 1
ATOM 1454 O O . PRO A 1 190 ? -5.863 -7.797 8.609 1 95.06 190 PRO A O 1
ATOM 1457 N N . ILE A 1 191 ? -7.238 -6.121 9.242 1 95.94 191 ILE A N 1
ATOM 1458 C CA . ILE A 1 191 ? -7.91 -6.09 7.949 1 95.94 191 ILE A CA 1
ATOM 1459 C C . ILE A 1 191 ? -6.961 -5.52 6.895 1 95.94 191 ILE A C 1
ATOM 1461 O O . ILE A 1 191 ? -6.375 -4.453 7.09 1 95.94 191 ILE A O 1
ATOM 1465 N N . TYR A 1 192 ? -6.656 -6.262 5.918 1 95.88 192 TYR A N 1
ATOM 1466 C CA . TYR A 1 192 ? -6.176 -5.797 4.625 1 95.88 192 TYR A CA 1
ATOM 1467 C C . TYR A 1 192 ? -7.25 -5.938 3.557 1 95.88 192 TYR A C 1
ATOM 1469 O O . TYR A 1 192 ? -7.758 -7.039 3.316 1 95.88 192 TYR A O 1
ATOM 1477 N N . LEU A 1 193 ? -7.598 -4.871 2.906 1 96.12 193 LEU A N 1
ATOM 1478 C CA . LEU A 1 193 ? -8.523 -4.941 1.782 1 96.12 193 LEU A CA 1
ATOM 1479 C C . LEU A 1 193 ? -7.777 -5.223 0.481 1 96.12 193 LEU A C 1
ATOM 1481 O O . LEU A 1 193 ? -6.648 -4.762 0.295 1 96.12 193 LEU A O 1
ATOM 1485 N N . GLY A 1 194 ? -8.453 -5.965 -0.344 1 95.88 194 GLY A N 1
ATOM 1486 C CA . GLY A 1 194 ? -7.836 -6.328 -1.61 1 95.88 194 GLY A CA 1
ATOM 1487 C C . GLY A 1 194 ? -7.355 -5.125 -2.404 1 95.88 194 GLY A C 1
ATOM 1488 O O . GLY A 1 194 ? -8 -4.074 -2.402 1 95.88 194 GLY A O 1
ATOM 1489 N N . GLY A 1 195 ? -6.266 -5.293 -3.105 1 94.25 195 GLY A N 1
ATOM 1490 C CA . GLY A 1 195 ? -5.723 -4.301 -4.02 1 94.25 195 GLY A CA 1
ATOM 1491 C C . GLY A 1 195 ? -5.496 -4.84 -5.418 1 94.25 195 GLY A C 1
ATOM 1492 O O . GLY A 1 195 ? -6.191 -5.758 -5.855 1 94.25 195 GLY A O 1
ATOM 1493 N N . HIS A 1 196 ? -4.664 -4.094 -6.129 1 93.25 196 HIS A N 1
ATOM 1494 C CA . HIS A 1 196 ? -4.246 -4.512 -7.465 1 93.25 196 HIS A CA 1
ATOM 1495 C C . HIS A 1 196 ? -5.453 -4.789 -8.352 1 93.25 196 HIS A C 1
ATOM 1497 O O . HIS A 1 196 ? -6.254 -3.895 -8.617 1 93.25 196 HIS A O 1
ATOM 1503 N N . TRP A 1 197 ? -5.648 -5.988 -8.773 1 97.31 197 TRP A N 1
ATOM 1504 C CA . TRP A 1 197 ? -6.656 -6.375 -9.75 1 97.31 197 TRP A CA 1
ATOM 1505 C C . TRP A 1 197 ? -8.016 -6.582 -9.086 1 97.31 197 TRP A C 1
ATOM 1507 O O . TRP A 1 197 ? -9.047 -6.578 -9.758 1 97.31 197 TRP A O 1
ATOM 1517 N N . THR A 1 198 ? -8.039 -6.773 -7.805 1 98.19 198 THR A N 1
ATOM 1518 C CA . THR A 1 198 ? -9.266 -7.188 -7.145 1 98.19 198 THR A CA 1
ATOM 1519 C C . THR A 1 198 ? -10.312 -6.07 -7.191 1 98.19 198 THR A C 1
ATOM 1521 O O . THR A 1 198 ? -11.438 -6.289 -7.633 1 98.19 198 THR A O 1
ATOM 1524 N N . PRO A 1 199 ? -9.93 -4.789 -6.844 1 97.56 199 PRO A N 1
ATOM 1525 C CA . PRO A 1 199 ? -10.914 -3.713 -6.965 1 97.56 199 PRO A CA 1
ATOM 1526 C C . PRO A 1 199 ? -11.375 -3.496 -8.406 1 97.56 199 PRO A C 1
ATOM 1528 O O . PRO A 1 199 ? -12.539 -3.152 -8.641 1 97.56 199 PRO A O 1
ATOM 1531 N N . GLN A 1 200 ? -10.461 -3.646 -9.336 1 97.69 200 GLN A N 1
ATOM 1532 C CA . GLN A 1 200 ? -10.844 -3.582 -10.742 1 97.69 200 GLN A CA 1
ATOM 1533 C C . GLN A 1 200 ? -11.922 -4.605 -11.07 1 97.69 200 GLN A C 1
ATOM 1535 O O . GLN A 1 200 ? -12.922 -4.281 -11.719 1 97.69 200 GLN A O 1
ATOM 1540 N N . MET A 1 201 ? -11.711 -5.824 -10.648 1 98.44 201 MET A N 1
ATOM 1541 C CA . MET A 1 201 ? -12.648 -6.898 -10.93 1 98.44 201 MET A CA 1
ATOM 1542 C C . MET A 1 201 ? -13.984 -6.648 -10.242 1 98.44 201 MET A C 1
ATOM 1544 O O . MET A 1 201 ? -15.047 -6.957 -10.789 1 98.44 201 MET A O 1
ATOM 1548 N N . ILE A 1 202 ? -13.953 -6.086 -9.07 1 98.38 202 ILE A N 1
ATOM 1549 C CA . ILE A 1 202 ? -15.172 -5.73 -8.359 1 98.38 202 ILE A CA 1
ATOM 1550 C C . ILE A 1 202 ? -15.93 -4.656 -9.133 1 98.38 202 ILE A C 1
ATOM 1552 O O . ILE A 1 202 ? -17.141 -4.762 -9.336 1 98.38 202 ILE A O 1
ATOM 1556 N N . ARG A 1 203 ? -15.195 -3.66 -9.648 1 97.31 203 ARG A N 1
ATOM 1557 C CA . ARG A 1 203 ? -15.805 -2.619 -10.469 1 97.31 203 ARG A CA 1
ATOM 1558 C C . ARG A 1 203 ? -16.438 -3.211 -11.727 1 97.31 203 ARG A C 1
ATOM 1560 O O . ARG A 1 203 ? -17.562 -2.863 -12.086 1 97.31 203 ARG A O 1
ATOM 1567 N N . TRP A 1 204 ? -15.703 -4.082 -12.289 1 97.75 204 TRP A N 1
ATOM 1568 C CA . TRP A 1 204 ? -16.141 -4.707 -13.523 1 97.75 204 TRP A CA 1
ATOM 1569 C C . TRP A 1 204 ? -17.328 -5.633 -13.273 1 97.75 204 TRP A C 1
ATOM 1571 O O . TRP A 1 204 ? -17.984 -6.09 -14.211 1 97.75 204 TRP A O 1
ATOM 1581 N N . SER A 1 205 ? -17.641 -5.914 -12.055 1 98.25 205 SER A N 1
ATOM 1582 C CA . SER A 1 205 ? -18.734 -6.801 -11.672 1 98.25 205 SER A CA 1
ATOM 1583 C C . SER A 1 205 ? -19.891 -6.023 -11.062 1 98.25 205 SER A C 1
ATOM 1585 O O . SER A 1 205 ? -20.75 -6.598 -10.383 1 98.25 205 SER A O 1
ATOM 1587 N N . ASN A 1 206 ? -19.906 -4.684 -11.211 1 97.38 206 ASN A N 1
ATOM 1588 C CA . ASN A 1 206 ? -20.969 -3.809 -10.742 1 97.38 206 ASN A CA 1
ATOM 1589 C C . ASN A 1 206 ? -20.891 -3.58 -9.234 1 97.38 206 ASN A C 1
ATOM 1591 O O . ASN A 1 206 ? -21.906 -3.443 -8.562 1 97.38 206 ASN A O 1
ATOM 1595 N N . GLY A 1 207 ? -19.656 -3.639 -8.68 1 97.62 207 GLY A N 1
ATOM 1596 C CA . GLY A 1 207 ? -19.391 -3.307 -7.289 1 97.62 207 GLY A CA 1
ATOM 1597 C C . GLY A 1 207 ? -18.359 -2.201 -7.133 1 97.62 207 GLY A C 1
ATOM 1598 O O . GLY A 1 207 ? -17.781 -1.733 -8.117 1 97.62 207 GLY A O 1
ATOM 1599 N N . VAL A 1 208 ? -18.219 -1.734 -6 1 96.94 208 VAL A N 1
ATOM 1600 C CA . VAL A 1 208 ? -17.172 -0.793 -5.621 1 96.94 208 VAL A CA 1
ATOM 1601 C C . VAL A 1 208 ? -16.531 -1.229 -4.305 1 96.94 208 VAL A C 1
ATOM 1603 O O . VAL A 1 208 ? -17.234 -1.452 -3.314 1 96.94 208 VAL A O 1
ATOM 1606 N N . GLN A 1 209 ? -15.273 -1.41 -4.379 1 96.94 209 GLN A N 1
ATOM 1607 C CA . GLN A 1 209 ? -14.602 -1.739 -3.125 1 96.94 209 GLN A CA 1
ATOM 1608 C C . GLN A 1 209 ? -14.531 -0.524 -2.203 1 96.94 209 GLN A C 1
ATOM 1610 O O . GLN A 1 209 ? -14.133 0.562 -2.631 1 96.94 209 GLN A O 1
ATOM 1615 N N . VAL A 1 210 ? -14.812 -0.748 -0.978 1 94.06 210 VAL A N 1
ATOM 1616 C CA . VAL A 1 210 ? -14.758 0.337 -0.003 1 94.06 210 VAL A CA 1
ATOM 1617 C C . VAL A 1 210 ? -13.305 0.622 0.37 1 94.06 210 VAL A C 1
ATOM 1619 O O . VAL A 1 210 ? -12.461 -0.277 0.332 1 94.06 210 VAL A O 1
ATOM 1622 N N . VAL A 1 211 ? -12.977 1.831 0.731 1 88.38 211 VAL A N 1
ATOM 1623 C CA . VAL A 1 211 ? -11.742 2.322 1.326 1 88.38 211 VAL A CA 1
ATOM 1624 C C . VAL A 1 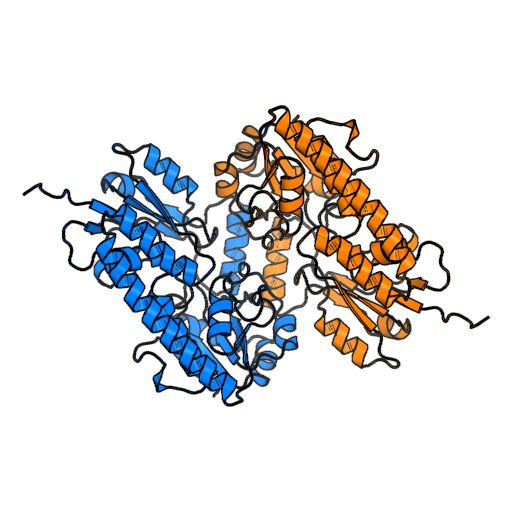211 ? -10.609 2.24 0.305 1 88.38 211 VAL A C 1
ATOM 1626 O O . VAL A 1 211 ? -9.883 3.215 0.097 1 88.38 211 VAL A O 1
ATOM 1629 N N . ASN A 1 212 ? -10.352 1.135 -0.416 1 89.06 212 ASN A N 1
ATOM 1630 C CA . ASN A 1 212 ? -9.242 0.916 -1.34 1 89.06 212 ASN A CA 1
ATOM 1631 C C . ASN A 1 212 ? -9.742 0.595 -2.746 1 89.06 212 ASN A C 1
ATOM 1633 O O . ASN A 1 212 ? -9.453 -0.475 -3.283 1 89.06 212 ASN A O 1
ATOM 1637 N N . ASP A 1 213 ? -10.344 1.554 -3.412 1 91.19 213 ASP A N 1
ATOM 1638 C CA . ASP A 1 213 ? -10.906 1.362 -4.742 1 91.19 213 ASP A CA 1
ATOM 1639 C C . ASP A 1 213 ? -9.953 1.881 -5.82 1 91.19 213 ASP A C 1
ATOM 1641 O O . ASP A 1 213 ? -8.914 2.471 -5.512 1 91.19 213 ASP A O 1
ATOM 1645 N N . CYS A 1 214 ? -10.352 1.538 -7.043 1 90 214 CYS A N 1
ATOM 1646 C CA . CYS A 1 214 ? -9.633 2.076 -8.195 1 90 214 CYS A CA 1
ATOM 1647 C C . CYS A 1 214 ? -9.742 3.596 -8.234 1 90 214 CYS A C 1
ATOM 1649 O O . CYS A 1 214 ? -10.75 4.168 -7.82 1 90 214 CYS A O 1
ATOM 1651 N N . LYS A 1 215 ? -8.68 4.188 -8.742 1 78.38 215 LYS A N 1
ATOM 1652 C CA . LYS A 1 215 ? -8.633 5.648 -8.703 1 78.38 215 LYS A CA 1
ATOM 1653 C C . LYS A 1 215 ? -8.891 6.242 -10.086 1 78.38 215 LYS A C 1
ATOM 1655 O O . LYS A 1 215 ? -8.93 7.465 -10.242 1 78.38 215 LYS A O 1
ATOM 1660 N N . ASP A 1 216 ? -9.008 5.375 -11.094 1 80.69 216 ASP A N 1
ATOM 1661 C CA . ASP A 1 216 ? -9.203 5.859 -12.453 1 80.69 216 ASP A CA 1
ATOM 1662 C C . ASP A 1 216 ? -10.664 5.742 -12.867 1 80.69 216 ASP A C 1
ATOM 1664 O O . ASP A 1 216 ? -10.969 5.586 -14.055 1 80.69 216 ASP A O 1
ATOM 1668 N N . GLY A 1 217 ? -11.57 5.785 -11.922 1 79.62 217 GLY A N 1
ATOM 1669 C CA . GLY A 1 217 ? -12.992 5.879 -12.203 1 79.62 217 GLY A CA 1
ATOM 1670 C C . GLY A 1 217 ? -13.609 4.562 -12.633 1 79.62 217 GLY A C 1
ATOM 1671 O O . GLY A 1 217 ? -13.266 3.506 -12.094 1 79.62 217 GLY A O 1
ATOM 1672 N N . GLU A 1 218 ? -14.531 4.684 -13.578 1 81.5 218 GLU A N 1
ATOM 1673 C CA . GLU A 1 218 ? -15.367 3.551 -13.953 1 81.5 218 GLU A CA 1
ATOM 1674 C C . GLU A 1 218 ? -14.602 2.564 -14.836 1 81.5 218 GLU A C 1
ATOM 1676 O O . GLU A 1 218 ? -14.906 1.37 -14.844 1 81.5 218 GLU A O 1
ATOM 1681 N N . THR A 1 219 ? -13.633 3.031 -15.469 1 87.94 219 THR A N 1
ATOM 1682 C CA . THR A 1 219 ? -12.898 2.141 -16.359 1 87.94 219 THR A CA 1
ATOM 1683 C C . THR A 1 219 ? -12.078 1.129 -15.562 1 87.94 219 THR A C 1
ATOM 1685 O O . THR A 1 219 ? -12.055 -0.058 -15.891 1 87.94 219 THR A O 1
ATOM 1688 N N . ALA A 1 220 ? -11.414 1.65 -14.438 1 91.31 220 ALA A N 1
ATOM 1689 C CA . ALA A 1 220 ? -10.648 0.836 -13.5 1 91.31 220 ALA A CA 1
ATOM 1690 C C . ALA A 1 220 ? -9.555 0.056 -14.227 1 91.31 220 ALA A C 1
ATOM 1692 O O . ALA A 1 220 ? -9.211 -1.061 -13.828 1 91.31 220 ALA A O 1
ATOM 1693 N N . GLU A 1 221 ? -9.047 0.588 -15.328 1 88.81 221 GLU A N 1
ATOM 1694 C CA . GLU A 1 221 ? -8.109 -0.139 -16.172 1 88.81 221 GLU A CA 1
ATOM 1695 C C . GLU A 1 221 ? -6.734 -0.237 -15.523 1 88.81 221 GLU A C 1
ATOM 1697 O O . GLU A 1 221 ? -5.961 -1.148 -15.828 1 88.81 221 GLU A O 1
ATOM 1702 N N . MET A 1 222 ? -6.453 0.553 -14.555 1 85.19 222 MET A N 1
ATOM 1703 C CA . MET A 1 222 ? -5.117 0.619 -13.969 1 85.19 222 MET A CA 1
ATOM 1704 C C . MET A 1 222 ? -5.031 -0.244 -12.711 1 85.19 222 MET A C 1
ATOM 1706 O O . MET A 1 222 ? -3.959 -0.389 -12.125 1 85.19 222 MET A O 1
ATOM 1710 N N . GLY A 1 223 ? -6.164 -0.851 -12.336 1 91.44 223 GLY A N 1
ATOM 1711 C CA . GLY A 1 223 ? -6.18 -1.536 -11.047 1 91.44 223 GLY A CA 1
ATOM 1712 C C . GLY A 1 223 ? -6.148 -0.587 -9.867 1 91.44 223 GLY A C 1
ATOM 1713 O O . GLY A 1 223 ? -6.516 0.583 -9.992 1 91.44 223 GLY A O 1
ATOM 1714 N N . ALA A 1 224 ? -5.918 -1.118 -8.727 1 90.75 224 ALA A N 1
ATOM 1715 C CA . ALA A 1 224 ? -5.859 -0.34 -7.492 1 90.75 224 ALA A CA 1
ATOM 1716 C C . ALA A 1 224 ? -4.469 -0.406 -6.867 1 90.75 224 ALA A C 1
ATOM 1718 O O . ALA A 1 224 ? -3.629 -1.205 -7.293 1 90.75 224 ALA A O 1
ATOM 1719 N N . PRO A 1 225 ? -4.164 0.491 -5.934 1 84.94 225 PRO A N 1
ATOM 1720 C CA . PRO A 1 225 ? -2.916 0.379 -5.172 1 84.94 225 PRO A CA 1
ATOM 1721 C C . PRO A 1 225 ? -2.818 -0.928 -4.387 1 84.94 225 PRO A C 1
ATOM 1723 O O . PRO A 1 225 ? -3.818 -1.632 -4.227 1 84.94 225 PRO A O 1
ATOM 1726 N N . PRO A 1 226 ? -1.624 -1.245 -3.936 1 88.56 226 PRO A N 1
ATOM 1727 C CA . PRO A 1 226 ? -1.473 -2.453 -3.121 1 88.56 226 PRO A CA 1
ATOM 1728 C C . PRO A 1 226 ? -2.33 -2.424 -1.858 1 88.56 226 PRO A C 1
ATOM 1730 O O . PRO A 1 226 ? -2.717 -1.348 -1.396 1 88.56 226 PRO A O 1
ATOM 1733 N N . SER A 1 227 ? -2.619 -3.59 -1.342 1 90.81 227 SER A N 1
ATOM 1734 C CA . SER A 1 227 ? -3.35 -3.727 -0.086 1 90.81 227 SER A CA 1
ATOM 1735 C C . SER A 1 227 ? -2.586 -3.092 1.07 1 90.81 227 SER A C 1
ATOM 1737 O O . SER A 1 227 ? -1.354 -3.055 1.062 1 90.81 227 SER A O 1
ATOM 1739 N N . PHE A 1 228 ? -3.291 -2.59 2.018 1 86.62 228 PHE A N 1
ATOM 1740 C CA . PHE A 1 228 ? -2.707 -2.027 3.229 1 86.62 228 PHE A CA 1
ATOM 1741 C C . PHE A 1 228 ? -3.607 -2.277 4.43 1 86.62 228 PHE A C 1
ATOM 1743 O O . PHE A 1 228 ? -4.773 -2.641 4.273 1 86.62 228 PHE A O 1
ATOM 1750 N N . ARG A 1 229 ? -3.102 -2.076 5.625 1 90.06 229 ARG A N 1
ATOM 1751 C CA . ARG A 1 229 ? -3.848 -2.262 6.863 1 90.06 229 ARG A CA 1
ATOM 1752 C C . ARG A 1 229 ? -4.941 -1.209 7.008 1 90.06 229 ARG A C 1
ATOM 1754 O O . ARG A 1 229 ? -4.707 -0.025 6.758 1 90.06 229 ARG A O 1
ATOM 1761 N N . VAL A 1 230 ? -6.086 -1.68 7.414 1 90.81 230 VAL A N 1
ATOM 1762 C CA . VAL A 1 230 ? -7.227 -0.792 7.617 1 90.81 230 VAL A CA 1
ATOM 1763 C C . VAL A 1 230 ? -7.871 -1.075 8.969 1 90.81 230 VAL A C 1
ATOM 1765 O O . VAL A 1 230 ? -8.156 -2.229 9.305 1 90.81 230 VAL A O 1
ATOM 1768 N N . PRO A 1 231 ? -8.086 -0.065 9.758 1 90.88 231 PRO A N 1
ATOM 1769 C CA . PRO A 1 231 ? -8.852 -0.289 10.992 1 90.88 231 PRO A CA 1
ATOM 1770 C C . PRO A 1 231 ? -10.266 -0.803 10.719 1 90.88 231 PRO A C 1
ATOM 1772 O O . PRO A 1 231 ? -10.938 -0.315 9.812 1 90.88 231 PRO A O 1
ATOM 1775 N N . PRO A 1 232 ? -10.719 -1.733 11.539 1 93.31 232 PRO A N 1
ATOM 1776 C CA . PRO A 1 232 ? -12.062 -2.268 11.336 1 93.31 232 PRO A CA 1
ATOM 1777 C C . PRO A 1 232 ? -13.133 -1.177 11.32 1 93.31 232 PRO A C 1
ATOM 1779 O O . PRO A 1 232 ? -14.086 -1.257 10.547 1 93.31 232 PRO A O 1
ATOM 1782 N N . GLN A 1 233 ? -12.953 -0.153 12.102 1 90.38 233 GLN A N 1
ATOM 1783 C CA . GLN A 1 233 ? -13.953 0.905 12.18 1 90.38 233 GLN A CA 1
ATOM 1784 C C . GLN A 1 233 ? -14.109 1.628 10.852 1 90.38 233 GLN A C 1
ATOM 1786 O O . GLN A 1 233 ? -15.203 2.064 10.492 1 90.38 233 GLN A O 1
ATOM 1791 N N . ASP A 1 234 ? -12.992 1.789 10.117 1 89.44 234 ASP A N 1
ATOM 1792 C CA . ASP A 1 234 ? -13.055 2.418 8.797 1 89.44 234 ASP A CA 1
ATOM 1793 C C . ASP A 1 234 ? -13.922 1.607 7.844 1 89.44 234 ASP A C 1
ATOM 1795 O O . ASP A 1 234 ? -14.656 2.174 7.027 1 89.44 234 ASP A O 1
ATOM 1799 N N . VAL A 1 235 ? -13.82 0.324 7.941 1 93.44 235 VAL A N 1
ATOM 1800 C CA . VAL A 1 235 ? -14.617 -0.555 7.09 1 93.44 235 VAL A CA 1
ATOM 1801 C C . VAL A 1 235 ? -16.078 -0.498 7.512 1 93.44 235 VAL A C 1
ATOM 1803 O O . VAL A 1 235 ? -16.969 -0.397 6.664 1 93.44 235 VAL A O 1
ATOM 1806 N N . ILE A 1 236 ? -16.328 -0.522 8.797 1 93.5 236 ILE A N 1
ATOM 1807 C CA . ILE A 1 236 ? -17.688 -0.452 9.336 1 93.5 236 ILE A CA 1
ATOM 1808 C C . ILE A 1 236 ? -18.359 0.837 8.875 1 93.5 236 ILE A C 1
ATOM 1810 O O . ILE A 1 236 ? -19.484 0.812 8.391 1 93.5 236 ILE A O 1
ATOM 1814 N N . ASP A 1 237 ? -17.609 1.929 8.93 1 89.31 237 ASP A N 1
ATOM 1815 C CA . ASP A 1 237 ? -18.141 3.248 8.633 1 89.31 237 ASP A CA 1
ATOM 1816 C C . ASP A 1 237 ? -18.438 3.398 7.137 1 89.31 237 ASP A C 1
ATOM 1818 O O . ASP A 1 237 ? -19.172 4.301 6.727 1 89.31 237 ASP A O 1
ATOM 1822 N N . SER A 1 238 ? -17.875 2.568 6.316 1 91.12 238 SER A N 1
ATOM 1823 C CA . SER A 1 238 ? -18.109 2.609 4.879 1 91.12 238 SER A CA 1
ATOM 1824 C C . SER A 1 238 ? -19.375 1.856 4.504 1 91.12 238 SER A C 1
ATOM 1826 O O . SER A 1 238 ? -19.781 1.842 3.336 1 91.12 238 SER A O 1
ATOM 1828 N N . HIS A 1 239 ? -20 1.18 5.391 1 93.31 239 HIS A N 1
ATOM 1829 C CA . HIS A 1 239 ? -21.281 0.485 5.258 1 93.31 239 HIS A CA 1
ATOM 1830 C C . HIS A 1 239 ? -21.281 -0.449 4.055 1 93.31 239 HIS A C 1
ATOM 1832 O O . HIS A 1 239 ? -22.172 -0.387 3.213 1 93.31 239 HIS A O 1
ATOM 1838 N N . PRO A 1 240 ? -20.328 -1.38 4.02 1 97.5 240 PRO A N 1
ATOM 1839 C CA . PRO A 1 240 ? -20.375 -2.342 2.916 1 97.5 240 PRO A CA 1
ATOM 1840 C C . PRO A 1 240 ? -21.625 -3.219 2.945 1 97.5 240 PRO A C 1
ATOM 1842 O O . PRO A 1 240 ? -22.078 -3.602 4.02 1 97.5 240 PRO A O 1
ATOM 1845 N N . GLU A 1 241 ? -22.125 -3.49 1.768 1 98.12 241 GLU A N 1
ATOM 1846 C CA . GLU A 1 241 ? -23.297 -4.336 1.606 1 98.12 241 GLU A CA 1
ATOM 1847 C C . GLU A 1 241 ? -22.906 -5.793 1.385 1 98.12 241 GLU A C 1
ATOM 1849 O O . GLU A 1 241 ? -23.688 -6.703 1.674 1 98.12 241 GLU A O 1
ATOM 1854 N N . ILE A 1 242 ? -21.75 -6.051 0.811 1 98.69 242 ILE A N 1
ATOM 1855 C CA . ILE A 1 242 ? -21.234 -7.387 0.534 1 98.69 242 ILE A CA 1
ATOM 1856 C C . ILE A 1 242 ? -19.875 -7.551 1.184 1 98.69 242 ILE A C 1
ATOM 1858 O O . ILE A 1 242 ? -18.984 -6.711 1.007 1 98.69 242 ILE A O 1
ATOM 1862 N N . LEU A 1 243 ? -19.703 -8.586 2.006 1 98.75 243 LEU A N 1
ATOM 1863 C CA . LEU A 1 243 ? -18.422 -8.945 2.607 1 98.75 243 LEU A CA 1
ATOM 1864 C C . LEU A 1 243 ? -17.875 -10.227 1.99 1 98.75 243 LEU A C 1
ATOM 1866 O O . LEU A 1 243 ? -18.562 -11.25 1.952 1 98.75 243 LEU A O 1
ATOM 1870 N N . ILE A 1 244 ? -16.734 -10.133 1.43 1 98.81 244 ILE A N 1
ATOM 1871 C CA . ILE A 1 244 ? -16.047 -11.297 0.881 1 98.81 244 ILE A CA 1
ATOM 1872 C C . ILE A 1 244 ? -14.773 -11.562 1.668 1 98.81 244 ILE A C 1
ATOM 1874 O O . ILE A 1 244 ? -13.844 -10.75 1.644 1 98.81 244 ILE A O 1
ATOM 1878 N N . ILE A 1 245 ? -14.734 -12.672 2.424 1 98.75 245 ILE A N 1
ATOM 1879 C CA . ILE A 1 245 ? -13.555 -13.094 3.18 1 98.75 245 ILE A CA 1
ATOM 1880 C C . ILE A 1 245 ? -12.727 -14.062 2.346 1 98.75 245 ILE A C 1
ATOM 1882 O O . ILE A 1 245 ? -13.133 -15.203 2.121 1 98.75 245 ILE A O 1
ATOM 1886 N N . CYS A 1 246 ? -11.578 -13.602 1.896 1 98.62 246 CYS A N 1
ATOM 1887 C CA . CYS A 1 246 ? -10.742 -14.336 0.954 1 98.62 246 CYS A CA 1
ATOM 1888 C C . CYS A 1 246 ? -9.266 -14.172 1.293 1 98.62 246 CYS A C 1
ATOM 1890 O O . CYS A 1 246 ? -8.508 -13.609 0.51 1 98.62 246 CYS A O 1
ATOM 1892 N N . PRO A 1 247 ? -8.828 -14.758 2.443 1 97.75 247 PRO A N 1
ATOM 1893 C CA . PRO A 1 247 ? -7.461 -14.531 2.916 1 97.75 247 PRO A CA 1
ATOM 1894 C C . PRO A 1 247 ? -6.41 -15.164 2.004 1 97.75 247 PRO A C 1
ATOM 1896 O O . PRO A 1 247 ? -6.535 -16.328 1.624 1 97.75 247 PRO A O 1
ATOM 1899 N N . CYS A 1 248 ? -5.445 -14.352 1.728 1 95.5 248 CYS A N 1
ATOM 1900 C CA . CYS A 1 248 ? -4.332 -14.805 0.907 1 95.5 248 CYS A CA 1
ATOM 1901 C C . CYS A 1 248 ? -3.648 -16.016 1.534 1 95.5 248 CYS A C 1
ATOM 1903 O O . CYS A 1 248 ? -3.283 -15.984 2.711 1 95.5 248 CYS A O 1
ATOM 1905 N N . GLY A 1 249 ? -3.549 -17.094 0.788 1 94.19 249 GLY A N 1
ATOM 1906 C CA . GLY A 1 249 ? -2.803 -18.266 1.211 1 94.19 249 GLY A CA 1
ATOM 1907 C C . GLY A 1 249 ? -3.656 -19.281 1.954 1 94.19 249 GLY A C 1
ATOM 1908 O O . GLY A 1 249 ? -3.186 -20.359 2.291 1 94.19 249 GLY A O 1
ATOM 1909 N N . LEU A 1 250 ? -4.898 -18.984 2.236 1 97.19 250 LEU A N 1
ATOM 1910 C CA . LEU A 1 250 ? -5.754 -19.922 2.969 1 97.19 250 LEU A CA 1
ATOM 1911 C C . LEU A 1 250 ? -6.758 -20.578 2.037 1 97.19 250 LEU A C 1
ATOM 1913 O O . LEU A 1 250 ? -7.418 -19.906 1.244 1 97.19 250 LEU A O 1
ATOM 1917 N N . ASN A 1 251 ? -6.812 -21.891 2.109 1 97.69 251 ASN A N 1
ATOM 1918 C CA . ASN A 1 251 ? -7.891 -22.578 1.404 1 97.69 251 ASN A CA 1
ATOM 1919 C C . ASN A 1 251 ? -9.234 -22.391 2.107 1 97.69 251 ASN A C 1
ATOM 1921 O O . ASN A 1 251 ? -9.312 -21.688 3.119 1 97.69 251 ASN A O 1
ATOM 1925 N N . LEU A 1 252 ? -10.289 -22.938 1.519 1 98.44 252 LEU A N 1
ATOM 1926 C CA . LEU A 1 252 ? -11.641 -22.688 2.023 1 98.44 252 LEU A CA 1
ATOM 1927 C C . LEU A 1 252 ? -11.781 -23.188 3.455 1 98.44 252 LEU A C 1
ATOM 1929 O O . LEU A 1 252 ? -12.383 -22.516 4.297 1 98.44 252 LEU A O 1
ATOM 1933 N N . GLU A 1 253 ? -11.219 -24.375 3.762 1 98.06 253 GLU A N 1
ATOM 1934 C CA . GLU A 1 253 ? -11.297 -24.938 5.105 1 98.06 253 GLU A CA 1
ATOM 1935 C C . GLU A 1 253 ? -10.594 -24.047 6.125 1 98.06 253 GLU A C 1
ATOM 1937 O O . GLU A 1 253 ? -11.133 -23.766 7.195 1 98.06 253 GLU A O 1
ATOM 1942 N N . ALA A 1 254 ? -9.414 -23.641 5.762 1 97.69 254 ALA A N 1
ATOM 1943 C CA . ALA A 1 254 ? -8.656 -22.75 6.645 1 97.69 254 ALA A CA 1
ATOM 1944 C C . ALA A 1 254 ? -9.367 -21.406 6.82 1 97.69 254 ALA A C 1
ATOM 1946 O O . ALA A 1 254 ? -9.336 -20.828 7.902 1 97.69 254 ALA A O 1
ATOM 1947 N N . THR A 1 255 ? -9.969 -20.906 5.762 1 98.44 255 THR A N 1
ATOM 1948 C CA . THR A 1 255 ? -10.734 -19.672 5.82 1 98.44 255 THR A CA 1
ATOM 1949 C C . THR A 1 255 ? -11.914 -19.812 6.777 1 98.44 255 THR A C 1
ATOM 1951 O O . THR A 1 255 ? -12.172 -18.906 7.586 1 98.44 255 THR A O 1
ATOM 1954 N N . ARG A 1 256 ? -12.625 -20.906 6.695 1 98.25 256 ARG A N 1
ATOM 1955 C CA . ARG A 1 256 ? -13.742 -21.156 7.598 1 98.25 256 ARG A CA 1
ATOM 1956 C C . ARG A 1 256 ? -13.281 -21.188 9.047 1 98.25 256 ARG A C 1
ATOM 1958 O O . ARG A 1 256 ? -13.922 -20.609 9.93 1 98.25 256 ARG A O 1
ATOM 1965 N N . LYS A 1 257 ? -12.203 -21.859 9.273 1 97.62 257 LYS A N 1
ATOM 1966 C CA . LYS A 1 257 ? -11.648 -21.922 10.617 1 97.62 257 LYS A CA 1
ATOM 1967 C C . LYS A 1 257 ? -11.289 -20.531 11.133 1 97.62 257 LYS A C 1
ATOM 1969 O O . LYS A 1 257 ? -11.594 -20.188 12.281 1 97.62 257 LYS A O 1
ATOM 1974 N N . GLU A 1 258 ? -10.594 -19.75 10.312 1 97.25 258 GLU A N 1
ATOM 1975 C CA . GLU A 1 258 ? -10.242 -18.391 10.664 1 97.25 258 GLU A CA 1
ATOM 1976 C C . GLU A 1 258 ? -11.492 -17.562 10.969 1 97.25 258 GLU A C 1
ATOM 1978 O O . GLU A 1 258 ? -11.5 -16.766 11.914 1 97.25 258 GLU A O 1
ATOM 1983 N N . TYR A 1 259 ? -12.539 -17.719 10.164 1 97.56 259 TYR A N 1
ATOM 1984 C CA . TYR A 1 259 ? -13.805 -17.016 10.359 1 97.56 259 TYR A CA 1
ATOM 1985 C C . TYR A 1 259 ? -14.383 -17.328 11.734 1 97.56 259 TYR A C 1
ATOM 1987 O O . TYR A 1 259 ? -14.758 -16.422 12.477 1 97.56 259 TYR A O 1
ATOM 1995 N N . GLU A 1 260 ? -14.352 -18.547 12.086 1 96.94 260 GLU A N 1
ATOM 1996 C CA . GLU A 1 260 ? -14.977 -19.016 13.312 1 96.94 260 GLU A CA 1
ATOM 1997 C C . GLU A 1 260 ? -14.148 -18.641 14.539 1 96.94 260 GLU A C 1
ATOM 1999 O O . GLU A 1 260 ? -14.695 -18.266 15.578 1 96.94 260 GLU A O 1
ATOM 2004 N N . GLU A 1 261 ? -12.898 -18.688 14.336 1 94.5 261 GLU A N 1
ATOM 2005 C CA . GLU A 1 261 ? -12.039 -18.578 15.516 1 94.5 261 GLU A CA 1
ATOM 2006 C C . GLU A 1 261 ? -11.562 -17.156 15.719 1 94.5 261 GLU A C 1
ATOM 2008 O O . GLU A 1 261 ? -11.195 -16.766 16.828 1 94.5 261 GLU A O 1
ATOM 2013 N N . THR A 1 262 ? -11.547 -16.391 14.68 1 92.94 262 THR A N 1
ATOM 2014 C CA . THR A 1 262 ? -10.977 -15.047 14.797 1 92.94 262 THR A CA 1
ATOM 2015 C C . THR A 1 262 ? -12.031 -13.977 14.523 1 92.94 262 THR A C 1
ATOM 2017 O O . THR A 1 262 ? -12.227 -13.07 15.336 1 92.94 262 THR A O 1
ATOM 2020 N N . LEU A 1 263 ? -12.789 -14.07 13.492 1 94.62 263 LEU A N 1
ATOM 2021 C CA . LEU A 1 263 ? -13.727 -13.016 13.109 1 94.62 263 LEU A CA 1
ATOM 2022 C C . LEU A 1 263 ? -14.977 -13.047 13.977 1 94.62 263 LEU A C 1
ATOM 2024 O O . LEU A 1 263 ? -15.352 -12.031 14.562 1 94.62 263 LEU A O 1
ATOM 2028 N N . LEU A 1 264 ? -15.562 -14.141 14.148 1 94.75 264 LEU A N 1
ATOM 2029 C CA . LEU A 1 264 ? -16.828 -14.25 14.867 1 94.75 264 LEU A CA 1
ATOM 2030 C C . LEU A 1 264 ? -16.672 -13.781 16.312 1 94.75 264 LEU A C 1
ATOM 2032 O O . LEU A 1 264 ? -17.531 -13.078 16.828 1 94.75 264 LEU A O 1
ATOM 2036 N N . PRO A 1 265 ? -15.57 -14.18 16.906 1 93.44 265 PRO A N 1
ATOM 2037 C CA . PRO A 1 265 ? -15.445 -13.766 18.312 1 93.44 265 PRO A CA 1
ATOM 2038 C C . PRO A 1 265 ? -14.969 -12.32 18.453 1 93.44 265 PRO A C 1
ATOM 2040 O O . PRO A 1 265 ? -14.938 -11.789 19.578 1 93.44 265 PRO A O 1
ATOM 2043 N N . SER A 1 266 ? -14.594 -11.719 17.391 1 93.12 266 SER A N 1
ATOM 2044 C CA . SER A 1 266 ? -14.086 -10.359 17.484 1 93.12 266 SER A CA 1
ATOM 2045 C C . SER A 1 266 ? -15.195 -9.375 17.859 1 93.12 266 SER A C 1
ATOM 2047 O O . SER A 1 266 ? -16.359 -9.617 17.562 1 93.12 266 SER A O 1
ATOM 2049 N N . GLU A 1 267 ? -14.875 -8.227 18.453 1 90.88 267 GLU A N 1
ATOM 2050 C CA . GLU A 1 267 ? -15.852 -7.23 18.891 1 90.88 267 GLU A CA 1
ATOM 2051 C C . GLU A 1 267 ? -16.359 -6.406 17.719 1 90.88 267 GLU A C 1
ATOM 2053 O O . GLU A 1 267 ? -17.453 -5.832 17.781 1 90.88 267 GLU A O 1
ATOM 2058 N N . TRP A 1 268 ? -15.594 -6.375 16.688 1 93 268 TRP A N 1
ATOM 2059 C CA . TRP A 1 268 ? -15.922 -5.457 15.594 1 93 268 TRP A CA 1
ATOM 2060 C C . TRP A 1 268 ? -16.672 -6.18 14.484 1 93 268 TRP A C 1
ATOM 2062 O O . TRP A 1 268 ? -17.406 -5.551 13.711 1 93 268 TRP A O 1
ATOM 2072 N N . TRP A 1 269 ? -16.609 -7.465 14.391 1 95.31 269 TRP A N 1
ATOM 2073 C CA . TRP A 1 269 ? -17.188 -8.211 13.281 1 95.31 269 TRP A CA 1
ATOM 2074 C C . TRP A 1 269 ? -18.703 -8.094 13.258 1 95.31 269 TRP A C 1
ATOM 2076 O O . TRP A 1 269 ? -19.297 -7.875 12.203 1 95.31 269 TRP A O 1
ATOM 2086 N N . PRO A 1 270 ? -19.391 -8.219 14.445 1 94.56 270 PRO A N 1
ATOM 2087 C CA . PRO A 1 270 ? -20.859 -8.133 14.406 1 94.56 270 PRO A CA 1
ATOM 2088 C C . PRO A 1 270 ? -21.344 -6.816 13.812 1 94.56 270 PRO A C 1
ATOM 2090 O O . PRO A 1 270 ? -22.359 -6.797 13.094 1 94.56 270 PRO A O 1
ATOM 2093 N N . LYS A 1 271 ? -20.672 -5.746 14.07 1 93.56 271 LYS A N 1
ATOM 2094 C CA . LYS A 1 271 ? -21.047 -4.441 13.539 1 93.56 271 LYS A CA 1
ATOM 2095 C C . LYS A 1 271 ? -20.938 -4.41 12.016 1 93.56 271 LYS A C 1
ATOM 2097 O O . LYS A 1 271 ? -21.75 -3.787 11.336 1 93.56 271 LYS A O 1
ATOM 2102 N N . LEU A 1 272 ? -19.938 -5.047 11.547 1 94.31 272 LEU A N 1
ATOM 2103 C CA . LEU A 1 272 ? -19.703 -5.125 10.109 1 94.31 272 LEU A CA 1
ATOM 2104 C C . LEU A 1 272 ? -20.703 -6.078 9.453 1 94.31 272 LEU A C 1
ATOM 2106 O O . LEU A 1 272 ? -21.281 -5.754 8.414 1 94.31 272 LEU A O 1
ATOM 2110 N N . ALA A 1 273 ? -20.922 -7.191 10.055 1 95.88 273 ALA A N 1
ATOM 2111 C CA . ALA A 1 273 ? -21.766 -8.25 9.516 1 95.88 273 ALA A CA 1
ATOM 2112 C C . ALA A 1 273 ? -23.234 -7.84 9.523 1 95.88 273 ALA A C 1
ATOM 2114 O O . ALA A 1 273 ? -24 -8.25 8.656 1 95.88 273 ALA A O 1
ATOM 2115 N N . GLU A 1 274 ? -23.625 -7.043 10.438 1 93.62 274 GLU A N 1
ATOM 2116 C CA . GLU A 1 274 ? -25.016 -6.641 10.594 1 93.62 274 GLU A CA 1
ATOM 2117 C C . GLU A 1 274 ? -25.5 -5.816 9.398 1 93.62 274 GLU A C 1
ATOM 2119 O O . GLU A 1 274 ? -26.641 -5.953 8.953 1 93.62 274 GLU A O 1
ATOM 2124 N N . ASN A 1 275 ? -24.625 -5.012 8.859 1 90.62 275 ASN A N 1
ATOM 2125 C CA . ASN A 1 275 ? -24.984 -4.113 7.766 1 90.62 275 ASN A CA 1
ATOM 2126 C C . ASN A 1 275 ? -24.906 -4.82 6.414 1 90.62 275 ASN A C 1
ATOM 2128 O O . ASN A 1 275 ? -25.484 -4.348 5.43 1 90.62 275 ASN A O 1
ATOM 2132 N N . ALA A 1 276 ? -24.234 -5.926 6.41 1 96.81 276 ALA A N 1
ATOM 2133 C CA . ALA A 1 276 ? -24.016 -6.625 5.145 1 96.81 276 ALA A CA 1
ATOM 2134 C C . ALA A 1 276 ? -25.219 -7.492 4.793 1 96.81 276 ALA A C 1
ATOM 2136 O O . ALA A 1 276 ? -25.812 -8.133 5.668 1 96.81 276 ALA A O 1
ATOM 2137 N N . THR A 1 277 ? -25.578 -7.477 3.539 1 97.25 277 THR A N 1
ATOM 2138 C CA . THR A 1 277 ? -26.672 -8.312 3.051 1 97.25 277 THR A CA 1
ATOM 2139 C C . THR A 1 277 ? -26.141 -9.648 2.533 1 97.25 277 THR A C 1
ATOM 2141 O O . THR A 1 277 ? -26.891 -10.625 2.428 1 97.25 277 THR A O 1
ATOM 2144 N N . LYS A 1 278 ? -24.875 -9.641 2.146 1 98.31 278 LYS A N 1
ATOM 2145 C CA . LYS A 1 278 ? -24.203 -10.852 1.663 1 98.31 278 LYS A CA 1
ATOM 2146 C C . LYS A 1 278 ? -22.844 -11.031 2.334 1 98.31 278 LYS A C 1
ATOM 2148 O O . LYS A 1 278 ? -22.109 -10.055 2.547 1 98.31 278 LYS A O 1
ATOM 2153 N N . ILE A 1 279 ? -22.531 -12.281 2.746 1 98.62 279 ILE A N 1
ATOM 2154 C CA . ILE A 1 279 ? -21.234 -12.641 3.289 1 98.62 279 ILE A CA 1
ATOM 2155 C C . ILE A 1 279 ? -20.766 -13.961 2.67 1 98.62 279 ILE A C 1
ATOM 2157 O O . ILE A 1 279 ? -21.5 -14.945 2.67 1 98.62 279 ILE A O 1
ATOM 2161 N N . ALA A 1 280 ? -19.547 -13.93 2.107 1 98.81 280 ALA A N 1
ATOM 2162 C CA . ALA A 1 280 ? -19.016 -15.141 1.486 1 98.81 280 ALA A CA 1
ATOM 2163 C C . ALA A 1 280 ? -17.609 -15.438 1.994 1 98.81 280 ALA A C 1
ATOM 2165 O O . ALA A 1 280 ? -16.812 -14.523 2.205 1 98.81 280 ALA A O 1
ATOM 2166 N N . LEU A 1 281 ? -17.344 -16.734 2.232 1 98.81 281 LEU A N 1
ATOM 2167 C CA . LEU A 1 281 ? -15.984 -17.25 2.375 1 98.81 281 LEU A CA 1
ATOM 2168 C C . LEU A 1 281 ? -15.453 -17.781 1.044 1 98.81 281 LEU A C 1
ATOM 2170 O O . LEU A 1 281 ? -16.188 -18.438 0.301 1 98.81 281 LEU A O 1
ATOM 2174 N N . VAL A 1 282 ? -14.234 -17.438 0.685 1 98.88 282 VAL A N 1
ATOM 2175 C CA . VAL A 1 282 ? -13.664 -17.859 -0.586 1 98.88 282 VAL A CA 1
ATOM 2176 C C . VAL A 1 282 ? -12.273 -18.453 -0.351 1 98.88 282 VAL A C 1
ATOM 2178 O O . VAL A 1 282 ? -11.547 -18.016 0.546 1 98.88 282 VAL A O 1
ATOM 2181 N N . ASP A 1 283 ? -11.906 -19.484 -1.068 1 98.75 283 ASP A N 1
ATOM 2182 C CA . ASP A 1 283 ? -10.562 -20.047 -1.087 1 98.75 283 ASP A CA 1
ATOM 2183 C C . ASP A 1 283 ? -9.555 -19.047 -1.651 1 98.75 283 ASP A C 1
ATOM 2185 O O . ASP A 1 283 ? -9.352 -18.969 -2.865 1 98.75 283 ASP A O 1
ATOM 2189 N N . GLY A 1 284 ? -8.891 -18.312 -0.756 1 97.75 284 GLY A N 1
ATOM 2190 C CA . GLY A 1 284 ? -7.957 -17.281 -1.191 1 97.75 284 GLY A CA 1
ATOM 2191 C C . GLY A 1 284 ? -6.645 -17.844 -1.708 1 97.75 284 GLY A C 1
ATOM 2192 O O . GLY A 1 284 ? -5.871 -17.141 -2.35 1 97.75 284 GLY A O 1
ATOM 2193 N N . ASN A 1 285 ? -6.395 -19.062 -1.392 1 96.38 285 ASN A N 1
ATOM 2194 C CA . ASN A 1 285 ? -5.207 -19.719 -1.911 1 96.38 285 ASN A CA 1
ATOM 2195 C C . ASN A 1 285 ? -5.32 -19.984 -3.41 1 96.38 285 ASN A C 1
ATOM 2197 O O . ASN A 1 285 ? -4.344 -19.828 -4.148 1 96.38 285 ASN A O 1
ATOM 2201 N N . GLN A 1 286 ? -6.527 -20.297 -3.828 1 96.88 286 GLN A N 1
ATOM 2202 C CA . GLN A 1 286 ? -6.727 -20.688 -5.223 1 96.88 286 GLN A CA 1
ATOM 2203 C C . GLN A 1 286 ? -7.289 -19.531 -6.039 1 96.88 286 GLN A C 1
ATOM 2205 O O . GLN A 1 286 ? -7.055 -19.438 -7.242 1 96.88 286 GLN A O 1
ATOM 2210 N N . MET A 1 287 ? -7.988 -18.672 -5.352 1 98.12 287 MET A N 1
ATOM 2211 C CA . MET A 1 287 ? -8.742 -17.656 -6.082 1 98.12 287 MET A CA 1
ATOM 2212 C C . MET A 1 287 ? -8.336 -16.25 -5.633 1 98.12 287 MET A C 1
ATOM 2214 O O . MET A 1 287 ? -8.062 -16.031 -4.449 1 98.12 287 MET A O 1
ATOM 2218 N N . PHE A 1 288 ? -8.281 -15.344 -6.559 1 97.56 288 PHE A N 1
ATOM 2219 C CA . PHE A 1 288 ? -8.141 -13.898 -6.398 1 97.56 288 PHE A CA 1
ATOM 2220 C C . PHE A 1 288 ? -6.691 -13.523 -6.094 1 97.56 288 PHE A C 1
ATOM 2222 O O . PHE A 1 288 ? -6.211 -12.484 -6.531 1 97.56 288 PHE A O 1
ATOM 2229 N N . ASN A 1 289 ? -5.98 -14.375 -5.32 1 95 289 ASN A N 1
ATOM 2230 C CA . ASN A 1 289 ? -4.703 -13.922 -4.781 1 95 289 ASN A CA 1
ATOM 2231 C C . ASN A 1 289 ? -3.529 -14.477 -5.582 1 95 289 ASN A C 1
ATOM 2233 O O . ASN A 1 289 ? -2.377 -14.367 -5.156 1 95 289 ASN A O 1
ATOM 2237 N N . ARG A 1 290 ? -3.764 -15.164 -6.66 1 95.81 290 ARG A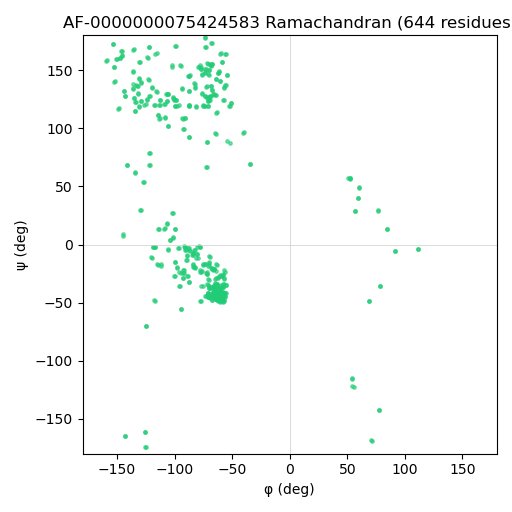 N 1
ATOM 2238 C CA . ARG A 1 290 ? -2.803 -15.594 -7.672 1 95.81 290 ARG A CA 1
ATOM 2239 C C . ARG A 1 290 ? -3.053 -14.875 -9 1 95.81 290 ARG A C 1
ATOM 2241 O O . ARG A 1 290 ? -4.066 -15.117 -9.656 1 95.81 290 ARG A O 1
ATOM 2248 N N . PRO A 1 291 ? -2.156 -13.977 -9.344 1 96.19 291 PRO A N 1
ATOM 2249 C CA . PRO A 1 291 ? -2.406 -13.227 -10.578 1 96.19 291 PRO A CA 1
ATOM 2250 C C . PRO A 1 291 ? -2.199 -14.07 -11.836 1 96.19 291 PRO A C 1
ATOM 2252 O O . PRO A 1 291 ? -1.294 -13.797 -12.625 1 96.19 291 PRO A O 1
ATOM 2255 N N . GLY A 1 292 ? -3.037 -15.047 -12.008 1 97.25 292 GLY A N 1
ATOM 2256 C CA . GLY A 1 292 ? -3.002 -15.977 -13.125 1 97.25 292 GLY A CA 1
ATOM 2257 C C . GLY A 1 292 ? -4.316 -16.047 -13.883 1 97.25 292 GLY A C 1
ATOM 2258 O O . GLY A 1 292 ? -5.219 -15.25 -13.648 1 97.25 292 GLY A O 1
ATOM 2259 N N . PRO A 1 293 ? -4.375 -16.969 -14.828 1 97.81 293 PRO A N 1
ATOM 2260 C CA . PRO A 1 293 ? -5.523 -17.062 -15.727 1 97.81 293 PRO A CA 1
ATOM 2261 C C . PRO A 1 293 ? -6.836 -17.328 -14.984 1 97.81 293 PRO A C 1
ATOM 2263 O O . PRO A 1 293 ? -7.906 -16.938 -15.453 1 97.81 293 PRO A O 1
ATOM 2266 N N . ARG A 1 294 ? -6.805 -17.938 -13.82 1 97.69 294 ARG A N 1
ATOM 2267 C CA . ARG A 1 294 ? -8.023 -18.328 -13.125 1 97.69 294 ARG A CA 1
ATOM 2268 C C . ARG A 1 294 ? -8.656 -17.141 -12.414 1 97.69 294 ARG A C 1
ATOM 2270 O O . ARG A 1 294 ? -9.734 -17.25 -11.82 1 97.69 294 ARG A O 1
ATOM 2277 N N . LEU A 1 295 ? -7.996 -15.984 -12.516 1 98.44 295 LEU A N 1
ATOM 2278 C CA . LEU A 1 295 ? -8.664 -14.75 -12.109 1 98.44 295 LEU A CA 1
ATOM 2279 C C . LEU A 1 295 ? -9.93 -14.523 -12.914 1 98.44 295 LEU A C 1
ATOM 2281 O O . LEU A 1 295 ? -10.859 -13.859 -12.453 1 98.44 295 LEU A O 1
ATOM 2285 N N . VAL A 1 296 ? -9.938 -15.078 -14.148 1 98.62 296 VAL A N 1
ATOM 2286 C CA . VAL A 1 296 ? -11.133 -14.953 -14.969 1 98.62 296 VAL A CA 1
ATOM 2287 C C . VAL A 1 296 ? -12.289 -15.719 -14.328 1 98.62 296 VAL A C 1
ATOM 2289 O O . VAL A 1 296 ? -13.43 -15.258 -14.352 1 98.62 296 VAL A O 1
ATOM 2292 N N . ASP A 1 297 ? -11.992 -16.922 -13.727 1 98.62 297 ASP A N 1
ATOM 2293 C CA . ASP A 1 297 ? -13 -17.641 -12.945 1 98.62 297 ASP A CA 1
ATOM 2294 C C . ASP A 1 297 ? -13.5 -16.781 -11.781 1 98.62 297 ASP A C 1
ATOM 2296 O O . ASP A 1 297 ? -14.695 -16.75 -11.492 1 98.62 297 ASP A O 1
ATOM 2300 N N . ALA A 1 298 ? -12.609 -16.109 -11.148 1 98.81 298 ALA A N 1
ATOM 2301 C CA . ALA A 1 298 ? -12.945 -15.266 -10.016 1 98.81 298 ALA A CA 1
ATOM 2302 C C . ALA A 1 298 ? -13.82 -14.086 -10.445 1 98.81 298 ALA A C 1
ATOM 2304 O O . ALA A 1 298 ? -14.75 -13.703 -9.742 1 98.81 298 ALA A O 1
ATOM 2305 N N . LEU A 1 299 ? -13.492 -13.492 -11.625 1 98.81 299 LEU A N 1
ATOM 2306 C CA . LEU A 1 299 ? -14.32 -12.422 -12.164 1 98.81 299 LEU A CA 1
ATOM 2307 C C . LEU A 1 299 ? -15.742 -12.906 -12.43 1 98.81 299 LEU A C 1
ATOM 2309 O O . LEU A 1 299 ? -16.703 -12.219 -12.086 1 98.81 299 LEU A O 1
ATOM 2313 N N . GLU A 1 300 ? -15.836 -14.047 -13.055 1 98.88 300 GLU A N 1
ATOM 2314 C CA . GLU A 1 300 ? -17.156 -14.617 -13.328 1 98.88 300 GLU A CA 1
ATOM 2315 C C . GLU A 1 300 ? -17.922 -14.859 -12.039 1 98.88 300 GLU A C 1
ATOM 2317 O O . GLU A 1 300 ? -19.125 -14.586 -11.969 1 98.88 300 GLU A O 1
ATOM 2322 N N . TRP A 1 301 ? -17.25 -15.352 -11.023 1 98.94 301 TRP A N 1
ATOM 2323 C CA . TRP A 1 301 ? -17.891 -15.555 -9.719 1 98.94 301 TRP A CA 1
ATOM 2324 C C . TRP A 1 301 ? -18.391 -14.234 -9.148 1 98.94 301 TRP A C 1
ATOM 2326 O O . TRP A 1 301 ? -19.531 -14.156 -8.672 1 98.94 301 TRP A O 1
ATOM 2336 N N . LEU A 1 302 ? -17.578 -13.203 -9.211 1 98.88 302 LEU A N 1
ATOM 2337 C CA . LEU A 1 302 ? -17.969 -11.891 -8.711 1 98.88 302 LEU A CA 1
ATOM 2338 C C . LEU A 1 302 ? -19.219 -11.383 -9.414 1 98.88 302 LEU A C 1
ATOM 2340 O O . LEU A 1 302 ? -20.141 -10.875 -8.766 1 98.88 302 LEU A O 1
ATOM 2344 N N . VAL A 1 303 ? -19.219 -11.508 -10.766 1 98.75 303 VAL A N 1
ATOM 2345 C CA . VAL A 1 303 ? -20.359 -11.047 -11.555 1 98.75 303 VAL A CA 1
ATOM 2346 C C . VAL A 1 303 ? -21.625 -11.773 -11.102 1 98.75 303 VAL A C 1
ATOM 2348 O O . VAL A 1 303 ? -22.672 -11.148 -10.883 1 98.75 303 VAL A O 1
ATOM 2351 N N . GLY A 1 304 ? -21.531 -13.055 -10.961 1 98.62 304 GLY A N 1
ATOM 2352 C CA . GLY A 1 304 ? -22.688 -13.836 -10.516 1 98.62 304 GLY A CA 1
ATOM 2353 C C . GLY A 1 304 ? -23.141 -13.484 -9.109 1 98.62 304 GLY A C 1
ATOM 2354 O O . GLY A 1 304 ? -24.328 -13.281 -8.867 1 98.62 304 GLY A O 1
ATOM 2355 N N . TYR A 1 305 ? -22.203 -13.391 -8.172 1 98.62 305 TYR A N 1
ATOM 2356 C CA . TYR A 1 305 ? -22.5 -13.203 -6.758 1 98.62 305 TYR A CA 1
ATOM 2357 C C . TYR A 1 305 ? -23.078 -11.812 -6.5 1 98.62 305 TYR A C 1
ATOM 2359 O O . TYR A 1 305 ? -24.094 -11.68 -5.816 1 98.62 305 TYR A O 1
ATOM 2367 N N . ILE A 1 306 ? -22.406 -10.766 -7.125 1 98.38 306 ILE A N 1
ATOM 2368 C CA . ILE A 1 306 ? -22.797 -9.383 -6.871 1 98.38 306 ILE A CA 1
ATOM 2369 C C . ILE A 1 306 ? -24.156 -9.094 -7.523 1 98.38 306 ILE A C 1
ATOM 2371 O O . ILE A 1 306 ? -24.984 -8.391 -6.949 1 98.38 306 ILE A O 1
ATOM 2375 N N . ASN A 1 307 ? -24.469 -9.695 -8.695 1 97.88 307 ASN A N 1
ATOM 2376 C CA . ASN A 1 307 ? -25.656 -9.336 -9.461 1 97.88 307 ASN A CA 1
ATOM 2377 C C . ASN A 1 307 ? -26.75 -10.383 -9.32 1 97.88 307 ASN A C 1
ATOM 2379 O O . ASN A 1 307 ? -27.797 -10.289 -9.969 1 97.88 307 ASN A O 1
ATOM 2383 N N . ASP A 1 308 ? -26.547 -11.406 -8.492 1 97.12 308 ASP A N 1
ATOM 2384 C CA . ASP A 1 308 ? -27.516 -12.469 -8.258 1 97.12 308 ASP A CA 1
ATOM 2385 C C . ASP A 1 308 ? -27.828 -13.219 -9.555 1 97.12 308 ASP A C 1
ATOM 2387 O O . ASP A 1 308 ? -29 -13.383 -9.914 1 97.12 308 ASP A O 1
ATOM 2391 N N . ILE A 1 309 ? -26.781 -13.594 -10.234 1 97.75 309 ILE A N 1
ATOM 2392 C CA . ILE A 1 309 ? -26.875 -14.4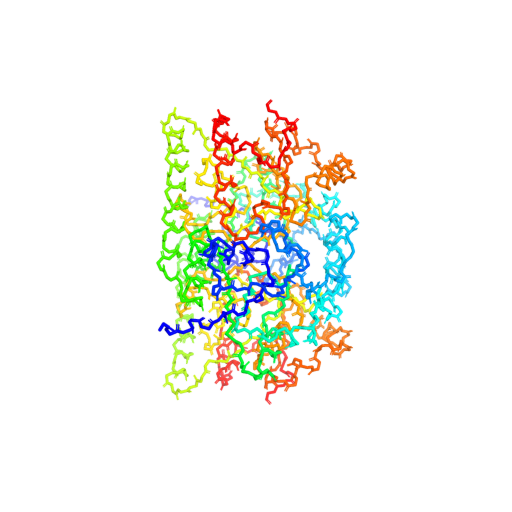14 -11.438 1 97.75 309 ILE A CA 1
ATOM 2393 C C . ILE A 1 309 ? -26.094 -15.703 -11.25 1 97.75 309 ILE A C 1
ATOM 2395 O O . ILE A 1 309 ? -24.984 -15.852 -11.789 1 97.75 309 ILE A O 1
ATOM 2399 N N . PRO A 1 310 ? -26.641 -16.625 -10.57 1 97.06 310 PRO A N 1
ATOM 2400 C CA . PRO A 1 310 ? -25.922 -17.844 -10.188 1 97.06 310 PRO A CA 1
ATOM 2401 C C . PRO A 1 310 ? -25.359 -18.609 -11.391 1 97.06 310 PRO A C 1
ATOM 2403 O O . PRO A 1 310 ? -24.375 -19.312 -11.273 1 97.06 310 PRO A O 1
ATOM 2406 N N . GLU A 1 311 ? -25.938 -18.391 -12.602 1 97.5 311 GLU A N 1
ATOM 2407 C CA . GLU A 1 311 ? -25.5 -19.094 -13.805 1 97.5 311 GLU A CA 1
ATOM 2408 C C . GLU A 1 311 ? -24.078 -18.656 -14.195 1 97.5 311 GLU A C 1
ATOM 2410 O O . GLU A 1 311 ? -23.391 -19.375 -14.93 1 97.5 311 GLU A O 1
ATOM 2415 N N . MET A 1 312 ? -23.672 -17.5 -13.711 1 98.12 312 MET A N 1
ATOM 2416 C CA . MET A 1 312 ? -22.359 -16.969 -14.039 1 98.12 312 MET A CA 1
ATOM 2417 C C . MET A 1 312 ? -21.281 -17.594 -13.148 1 98.12 312 MET A C 1
ATOM 2419 O O . MET A 1 312 ? -20.094 -17.5 -13.445 1 98.12 312 MET A O 1
ATOM 2423 N N . ILE A 1 313 ? -21.641 -18.156 -11.992 1 98.38 313 ILE A N 1
ATOM 2424 C CA . ILE A 1 313 ? -20.688 -18.703 -11.031 1 98.38 313 ILE A CA 1
ATOM 2425 C C . ILE A 1 313 ? -20.156 -20.047 -11.531 1 98.38 313 ILE A C 1
ATOM 2427 O O . ILE A 1 313 ? -20.922 -20.984 -11.758 1 98.38 313 ILE A O 1
ATOM 2431 N N . PRO A 1 314 ? -18.828 -20.094 -11.727 1 98 314 PRO A N 1
ATOM 2432 C CA . PRO A 1 314 ? -18.281 -21.391 -12.156 1 98 314 PRO A CA 1
ATOM 2433 C C . PRO A 1 314 ? -18.641 -22.516 -11.211 1 98 314 PRO A C 1
ATOM 2435 O O . PRO A 1 314 ? -18.625 -22.344 -9.984 1 98 314 PRO A O 1
ATOM 2438 N N . GLY A 1 315 ? -19.031 -23.703 -11.727 1 95.81 315 GLY A N 1
ATOM 2439 C CA . GLY A 1 315 ? -19.562 -24.828 -10.977 1 95.81 315 GLY A CA 1
ATOM 2440 C C . GLY A 1 315 ? -18.609 -25.312 -9.898 1 95.81 315 GLY A C 1
ATOM 2441 O O . GLY A 1 315 ? -19.047 -25.734 -8.82 1 95.81 315 GLY A O 1
ATOM 2442 N N . ASN A 1 316 ? -17.359 -25.266 -10.078 1 95.25 316 ASN A N 1
ATOM 2443 C CA . ASN A 1 316 ? -16.391 -25.812 -9.117 1 95.25 316 ASN A CA 1
ATOM 2444 C C . ASN A 1 316 ? -15.672 -24.703 -8.367 1 95.25 316 ASN A C 1
ATOM 2446 O O . ASN A 1 316 ? -14.586 -24.922 -7.816 1 95.25 316 ASN A O 1
ATOM 2450 N N . PHE A 1 317 ? -16.219 -23.5 -8.375 1 98.19 317 PHE A N 1
ATOM 2451 C CA . PHE A 1 317 ? -15.578 -22.391 -7.664 1 98.19 317 PHE A CA 1
ATOM 2452 C C . PHE A 1 317 ? -15.602 -22.641 -6.16 1 98.19 317 PHE A C 1
ATOM 2454 O O . PHE A 1 317 ? -16.641 -22.953 -5.586 1 98.19 317 PHE A O 1
ATOM 2461 N N . PRO A 1 318 ? -14.492 -22.531 -5.449 1 98.62 318 PRO A N 1
ATOM 2462 C CA . PRO A 1 318 ? -14.414 -22.906 -4.035 1 98.62 318 PRO A CA 1
ATOM 2463 C C . PRO A 1 318 ? -14.812 -21.766 -3.1 1 98.62 318 PRO A C 1
ATOM 2465 O O . PRO A 1 318 ? -13.961 -20.984 -2.674 1 98.62 318 PRO A O 1
ATOM 2468 N N . TRP A 1 319 ? -16.094 -21.719 -2.727 1 98.69 319 TRP A N 1
ATOM 2469 C CA . TRP A 1 319 ? -16.625 -20.672 -1.874 1 98.69 319 TRP A CA 1
ATOM 2470 C C . TRP A 1 319 ? -17.797 -21.172 -1.039 1 98.69 319 TRP A C 1
ATOM 2472 O O . TRP A 1 319 ? -18.281 -22.297 -1.254 1 98.69 319 TRP A O 1
ATOM 2482 N N . GLU A 1 320 ? -18.109 -20.531 0.001 1 98.5 320 GLU A N 1
ATOM 2483 C CA . GLU A 1 320 ? -19.234 -20.797 0.89 1 98.5 320 GLU A CA 1
ATOM 2484 C C . GLU A 1 320 ? -20.062 -19.531 1.133 1 98.5 320 GLU A C 1
ATOM 2486 O O . GLU A 1 320 ? -19.5 -18.484 1.482 1 98.5 320 GLU A O 1
ATOM 2491 N N . ASN A 1 321 ? -21.344 -19.562 0.85 1 98 321 ASN A N 1
ATOM 2492 C CA . ASN A 1 321 ? -22.25 -18.469 1.146 1 98 321 ASN A CA 1
ATOM 2493 C C . ASN A 1 321 ? -22.703 -18.5 2.604 1 98 321 ASN A C 1
ATOM 2495 O O . ASN A 1 321 ? -23.344 -19.453 3.047 1 98 321 ASN A O 1
ATOM 2499 N N . LEU A 1 322 ? -22.406 -17.469 3.367 1 97.38 322 LEU A N 1
ATOM 2500 C CA . LEU A 1 322 ? -22.781 -17.422 4.777 1 97.38 322 LEU A CA 1
ATOM 2501 C C . LEU A 1 322 ? -24.094 -16.656 4.965 1 97.38 322 LEU A C 1
ATOM 2503 O O . LEU A 1 322 ? -24.828 -16.906 5.93 1 97.38 322 LEU A O 1
ATOM 2507 N N . LYS A 1 323 ? -24.312 -15.664 4.215 1 91.69 323 LYS A N 1
ATOM 2508 C CA . LYS A 1 323 ? -25.484 -14.805 4.297 1 91.69 323 LYS A CA 1
ATOM 2509 C C . LYS A 1 323 ? -25.922 -14.344 2.91 1 91.69 323 LYS A C 1
ATOM 2511 O O . LYS A 1 323 ? -25.094 -14.031 2.059 1 91.69 323 LYS A O 1
ATOM 2516 N N . SER A 1 324 ? -27.234 -14.414 2.521 1 88.44 324 SER A N 1
ATOM 2517 C CA . SER A 1 324 ? -27.781 -13.898 1.27 1 88.44 324 SER A CA 1
ATOM 2518 C C . SER A 1 324 ? -29.188 -13.367 1.465 1 88.44 324 SER A C 1
ATOM 2520 O O . SER A 1 324 ? -29.922 -13.82 2.354 1 88.44 324 SER A O 1
ATOM 2522 N N . MET B 1 1 ? -20.484 47.625 6.926 1 33.12 1 MET B N 1
ATOM 2523 C CA . MET B 1 1 ? -19.281 46.781 6.953 1 33.12 1 MET B CA 1
ATOM 2524 C C . MET B 1 1 ? -19.641 45.344 7.238 1 33.12 1 MET B C 1
ATOM 2526 O O . MET B 1 1 ? -20.141 45 8.312 1 33.12 1 MET B O 1
ATOM 2530 N N . THR B 1 2 ? -20.094 44.562 6.434 1 40.88 2 THR B N 1
ATOM 2531 C CA . THR B 1 2 ? -20.797 43.281 6.676 1 40.88 2 THR B CA 1
ATOM 2532 C C . THR B 1 2 ? -19.953 42.375 7.559 1 40.88 2 THR B C 1
ATOM 2534 O O . THR B 1 2 ? -18.797 42.094 7.25 1 40.88 2 THR B O 1
ATOM 2537 N N . LEU B 1 3 ? -20.062 42.438 8.812 1 43.25 3 LEU B N 1
ATOM 2538 C CA . LEU B 1 3 ? -19.297 41.812 9.891 1 43.25 3 LEU B CA 1
ATOM 2539 C C . LEU B 1 3 ? -18.828 40.406 9.492 1 43.25 3 LEU B C 1
ATOM 2541 O O . LEU B 1 3 ? -19.656 39.531 9.258 1 43.25 3 LEU B O 1
ATOM 2545 N N . GLN B 1 4 ? -17.906 40.344 8.57 1 54.47 4 GLN B N 1
ATOM 2546 C CA . GLN B 1 4 ? -17.422 39.062 8.117 1 54.47 4 GLN B CA 1
ATOM 2547 C C . GLN B 1 4 ? -17.25 38.094 9.289 1 54.47 4 GLN B C 1
ATOM 2549 O O . GLN B 1 4 ? -16.594 38.438 10.273 1 54.47 4 GLN B O 1
ATOM 2554 N N . THR B 1 5 ? -18.219 37.281 9.539 1 73.75 5 THR B N 1
ATOM 2555 C CA . THR B 1 5 ? -18.312 36.312 10.648 1 73.75 5 THR B CA 1
ATOM 2556 C C . THR B 1 5 ? -17.078 35.438 10.711 1 73.75 5 THR B C 1
ATOM 2558 O O . THR B 1 5 ? -16.578 35 9.672 1 73.75 5 THR B O 1
ATOM 2561 N N . MET B 1 6 ? -16.422 35.562 11.859 1 89.44 6 MET B N 1
ATOM 2562 C CA . MET B 1 6 ? -15.234 34.781 12.172 1 89.44 6 MET B CA 1
ATOM 2563 C C . MET B 1 6 ? -15.484 33.281 11.945 1 89.44 6 MET B C 1
ATOM 2565 O O . MET B 1 6 ? -16.516 32.75 12.352 1 89.44 6 MET B O 1
ATOM 2569 N N . LYS B 1 7 ? -14.688 32.688 11.086 1 95.19 7 LYS B N 1
ATOM 2570 C CA . LYS B 1 7 ? -14.773 31.234 10.875 1 95.19 7 LYS B CA 1
ATOM 2571 C C . LYS B 1 7 ? -13.898 30.484 11.875 1 95.19 7 LYS B C 1
ATOM 2573 O O . LYS B 1 7 ? -12.688 30.703 11.945 1 95.19 7 LYS B O 1
ATOM 2578 N N . ARG B 1 8 ? -14.523 29.688 12.625 1 97.62 8 ARG B N 1
ATOM 2579 C CA . ARG B 1 8 ? -13.836 28.828 13.578 1 97.62 8 ARG B CA 1
ATOM 2580 C C . ARG B 1 8 ? -13.422 27.5 12.93 1 97.62 8 ARG B C 1
ATOM 2582 O O . ARG B 1 8 ? -14.266 26.75 12.453 1 97.62 8 ARG B O 1
ATOM 2589 N N . VAL B 1 9 ? -12.07 27.219 12.922 1 98.38 9 VAL B N 1
ATOM 2590 C CA . VAL B 1 9 ? -11.539 26.078 12.172 1 98.38 9 VAL B CA 1
ATOM 2591 C C . VAL B 1 9 ? -10.844 25.109 13.125 1 98.38 9 VAL B C 1
ATOM 2593 O O . VAL B 1 9 ? -10.109 25.531 14.023 1 98.38 9 VAL B O 1
ATOM 2596 N N . ILE B 1 10 ? -11.078 23.797 13 1 98.5 10 ILE B N 1
ATOM 2597 C CA . ILE B 1 10 ? -10.336 22.734 13.672 1 98.5 10 ILE B CA 1
ATOM 2598 C C . ILE B 1 10 ? -9.438 22.016 12.672 1 98.5 10 ILE B C 1
ATOM 2600 O O . ILE B 1 10 ? -9.883 21.672 11.57 1 98.5 10 ILE B O 1
ATOM 2604 N N . SER B 1 11 ? -8.188 21.875 13 1 98.25 11 SER B N 1
ATOM 2605 C CA . SER B 1 11 ? -7.25 21.062 12.234 1 98.25 11 SER B CA 1
ATOM 2606 C C . SER B 1 11 ? -7.02 19.719 12.898 1 98.25 11 SER B C 1
ATOM 2608 O O . SER B 1 11 ? -6.633 19.656 14.07 1 98.25 11 SER B O 1
ATOM 2610 N N . LEU B 1 12 ? -7.219 18.641 12.148 1 97.25 12 LEU B N 1
ATOM 2611 C CA . LEU B 1 12 ? -7.02 17.312 12.711 1 97.25 12 LEU B CA 1
ATOM 2612 C C . LEU B 1 12 ? -5.844 16.609 12.039 1 97.25 12 LEU B C 1
ATOM 2614 O O . LEU B 1 12 ? -5.691 15.391 12.172 1 97.25 12 LEU B O 1
ATOM 2618 N N . LEU B 1 13 ? -5.051 17.312 11.32 1 94.56 13 LEU B N 1
ATOM 2619 C CA . LEU B 1 13 ? -3.783 16.797 10.797 1 94.56 13 LEU B CA 1
ATOM 2620 C C . LEU B 1 13 ? -2.787 17.938 10.594 1 94.56 13 LEU B C 1
ATOM 2622 O O . LEU B 1 13 ? -3.172 19.047 10.211 1 94.56 13 LEU B O 1
ATOM 2626 N N . PRO B 1 14 ? -1.519 17.672 10.672 1 96.31 14 PRO B N 1
ATOM 2627 C CA . PRO B 1 14 ? -0.491 18.719 10.664 1 96.31 14 PRO B CA 1
ATOM 2628 C C . PRO B 1 14 ? -0.517 19.562 9.391 1 96.31 14 PRO B C 1
ATOM 2630 O O . PRO B 1 14 ? -0.411 20.797 9.453 1 96.31 14 PRO B O 1
ATOM 2633 N N . SER B 1 15 ? -0.696 18.953 8.242 1 96.5 15 SER B N 1
ATOM 2634 C CA . SER B 1 15 ? -0.709 19.688 6.992 1 96.5 15 SER B CA 1
ATOM 2635 C C . SER B 1 15 ? -1.872 20.688 6.945 1 96.5 15 SER B C 1
ATOM 2637 O O . SER B 1 15 ? -1.748 21.766 6.387 1 96.5 15 SER B O 1
ATOM 2639 N N . ALA B 1 16 ? -2.984 20.297 7.559 1 96.88 16 ALA B N 1
ATOM 2640 C CA . ALA B 1 16 ? -4.152 21.172 7.609 1 96.88 16 ALA B CA 1
ATOM 2641 C C . ALA B 1 16 ? -3.842 22.453 8.375 1 96.88 16 ALA B C 1
ATOM 2643 O O . ALA B 1 16 ? -4.172 23.547 7.918 1 96.88 16 ALA B O 1
ATOM 2644 N N . ALA B 1 17 ? -3.225 22.281 9.562 1 97.56 17 ALA B N 1
ATOM 2645 C CA . ALA B 1 17 ? -2.848 23.438 10.359 1 97.56 17 ALA B CA 1
ATOM 2646 C C . ALA B 1 17 ? -1.928 24.375 9.578 1 97.56 17 ALA B C 1
ATOM 2648 O O . ALA B 1 17 ? -2.107 25.594 9.602 1 97.56 17 ALA B O 1
ATOM 2649 N N . GLU B 1 18 ? -1.011 23.828 8.867 1 98.06 18 GLU B N 1
ATOM 2650 C CA . GLU B 1 18 ? -0.058 24.609 8.086 1 98.06 18 GLU B CA 1
ATOM 2651 C C . GLU B 1 18 ? -0.758 25.359 6.957 1 98.06 18 GLU B C 1
ATOM 2653 O O . GLU B 1 18 ? -0.491 26.547 6.734 1 98.06 18 GLU B O 1
ATOM 2658 N N . ILE B 1 19 ? -1.636 24.641 6.266 1 98.38 19 ILE B N 1
ATOM 2659 C CA . ILE B 1 19 ? -2.312 25.234 5.113 1 98.38 19 ILE B CA 1
ATOM 2660 C C . ILE B 1 19 ? -3.24 26.359 5.578 1 98.38 19 ILE B C 1
ATOM 2662 O O . ILE B 1 19 ? -3.244 27.453 5.004 1 98.38 19 ILE B O 1
ATOM 2666 N N . VAL B 1 20 ? -4.012 26.109 6.684 1 98 20 VAL B N 1
ATOM 2667 C CA . VAL B 1 20 ? -4.938 27.109 7.195 1 98 20 VAL B CA 1
ATOM 2668 C C . VAL B 1 20 ? -4.164 28.344 7.633 1 98 20 VAL B C 1
ATOM 2670 O O . VAL B 1 20 ? -4.543 29.469 7.301 1 98 20 VAL B O 1
ATOM 2673 N N . ALA B 1 21 ? -3.107 28.141 8.352 1 97.12 21 ALA B N 1
ATOM 2674 C CA . ALA B 1 21 ? -2.303 29.266 8.828 1 97.12 21 ALA B CA 1
ATOM 2675 C C . ALA B 1 21 ? -1.718 30.047 7.66 1 97.12 21 ALA B C 1
ATOM 2677 O O . ALA B 1 21 ? -1.683 31.281 7.695 1 97.12 21 ALA B O 1
ATOM 2678 N N . LEU B 1 22 ? -1.25 29.328 6.656 1 96.94 22 LEU B N 1
ATOM 2679 C CA . LEU B 1 22 ? -0.61 29.969 5.504 1 96.94 22 LEU B CA 1
ATOM 2680 C C . LEU B 1 22 ? -1.618 30.766 4.695 1 96.94 22 LEU B C 1
ATOM 2682 O O . LEU B 1 22 ? -1.32 31.891 4.262 1 96.94 22 LEU B O 1
ATOM 2686 N N . VAL B 1 23 ? -2.742 30.234 4.457 1 97.44 23 VAL B N 1
ATOM 2687 C CA . VAL B 1 23 ? -3.777 30.875 3.654 1 97.44 23 VAL B CA 1
ATOM 2688 C C . VAL B 1 23 ? -4.379 32.062 4.426 1 97.44 23 VAL B C 1
ATOM 2690 O O . VAL B 1 23 ? -4.562 33.156 3.871 1 97.44 23 VAL B O 1
ATOM 2693 N N . ALA B 1 24 ? -4.68 31.828 5.711 1 95.94 24 ALA B N 1
ATOM 2694 C CA . ALA B 1 24 ? -5.32 32.844 6.527 1 95.94 24 ALA B CA 1
ATOM 2695 C C . ALA B 1 24 ? -4.363 34 6.812 1 95.94 24 ALA B C 1
ATOM 2697 O O . ALA B 1 24 ? -4.777 35.156 6.855 1 95.94 24 ALA B O 1
ATOM 2698 N N . GLY B 1 25 ? -3.117 33.625 7 1 91.88 25 GLY B N 1
ATOM 2699 C CA . GLY B 1 25 ? -2.17 34.656 7.383 1 91.88 25 GLY B CA 1
ATOM 2700 C C . GLY B 1 25 ? -2.596 35.438 8.617 1 91.88 25 GLY B C 1
ATOM 2701 O O . GLY B 1 25 ? -2.912 34.812 9.648 1 91.88 25 GLY B O 1
ATOM 2702 N N . ASP B 1 26 ? -2.719 36.75 8.469 1 88.5 26 ASP B N 1
ATOM 2703 C CA . ASP B 1 26 ? -3.088 37.594 9.594 1 88.5 26 ASP B CA 1
ATOM 2704 C C . ASP B 1 26 ? -4.574 37.938 9.555 1 88.5 26 ASP B C 1
ATOM 2706 O O . ASP B 1 26 ? -5.031 38.812 10.305 1 88.5 26 ASP B O 1
ATOM 2710 N N . ASN B 1 27 ? -5.223 37.188 8.703 1 89.62 27 ASN B N 1
ATOM 2711 C CA . ASN B 1 27 ? -6.645 37.5 8.586 1 89.62 27 ASN B CA 1
ATOM 2712 C C . ASN B 1 27 ? -7.402 37.125 9.859 1 89.62 27 ASN B C 1
ATOM 2714 O O . ASN B 1 27 ? -7.359 35.969 10.305 1 89.62 27 ASN B O 1
ATOM 2718 N N . LEU B 1 28 ? -8.117 38.031 10.375 1 85.44 28 LEU B N 1
ATOM 2719 C CA . LEU B 1 28 ? -8.781 37.875 11.664 1 85.44 28 LEU B CA 1
ATOM 2720 C C . LEU B 1 28 ? -10.117 37.156 11.5 1 85.44 28 LEU B C 1
ATOM 2722 O O . LEU B 1 28 ? -10.734 36.75 12.492 1 85.44 28 LEU B O 1
ATOM 2726 N N . THR B 1 29 ? -10.516 36.969 10.32 1 90.31 29 THR B N 1
ATOM 2727 C CA . THR B 1 29 ? -11.812 36.344 10.094 1 90.31 29 THR B CA 1
ATOM 2728 C C . THR B 1 29 ? -11.688 34.812 10.172 1 90.31 29 THR B C 1
ATOM 2730 O O . THR B 1 29 ? -12.688 34.094 10.062 1 90.31 29 THR B O 1
ATOM 2733 N N . VAL B 1 30 ? -10.508 34.312 10.328 1 95.38 30 VAL B N 1
ATOM 2734 C CA . VAL B 1 30 ? -10.273 32.906 10.477 1 95.38 30 VAL B CA 1
ATOM 2735 C C . VAL B 1 30 ? -9.555 32.625 11.797 1 95.38 30 VAL B C 1
ATOM 2737 O O . VAL B 1 30 ? -8.539 33.25 12.094 1 95.38 30 VAL B O 1
ATOM 2740 N N . GLN B 1 31 ? -10.109 31.75 12.523 1 95.25 31 GLN B N 1
ATOM 2741 C CA . GLN B 1 31 ? -9.492 31.391 13.797 1 95.25 31 GLN B CA 1
ATOM 2742 C C . GLN B 1 31 ? -9.375 29.875 13.93 1 95.25 31 GLN B C 1
ATOM 2744 O O . GLN B 1 31 ? -10.383 29.156 13.883 1 95.25 31 GLN B O 1
ATOM 2749 N N . LEU B 1 32 ? -8.203 29.391 14.047 1 97.19 32 LEU B N 1
ATOM 2750 C CA . LEU B 1 32 ? -8.008 28.016 14.477 1 97.19 32 LEU B CA 1
ATOM 2751 C C . LEU B 1 32 ? -8.367 27.844 15.953 1 97.19 32 LEU B C 1
ATOM 2753 O O . LEU B 1 32 ? -7.828 28.547 16.812 1 97.19 32 LEU B O 1
ATOM 2757 N N . VAL B 1 33 ? -9.219 26.906 16.234 1 98 33 VAL B N 1
ATOM 2758 C CA . VAL B 1 33 ? -9.734 26.859 17.594 1 98 33 VAL B CA 1
ATOM 2759 C C . VAL B 1 33 ? -9.375 25.516 18.234 1 98 33 VAL B C 1
ATOM 2761 O O . VAL B 1 33 ? -9.516 25.344 19.453 1 98 33 VAL B O 1
ATOM 2764 N N . GLY B 1 34 ? -8.914 24.562 17.531 1 98.62 34 GLY B N 1
ATOM 2765 C CA . GLY B 1 34 ? -8.5 23.25 18 1 98.62 34 GLY B CA 1
ATOM 2766 C C . GLY B 1 34 ? -7.551 22.547 17.031 1 98.62 34 GLY B C 1
ATOM 2767 O O . GLY B 1 34 ? -7.5 22.891 15.852 1 98.62 34 GLY B O 1
ATOM 2768 N N . ARG B 1 35 ? -6.801 21.594 17.516 1 98.31 35 ARG B N 1
ATOM 2769 C CA . ARG B 1 35 ? -5.777 20.938 16.703 1 98.31 35 ARG B CA 1
ATOM 2770 C C . ARG B 1 35 ? -5.621 19.484 17.109 1 98.31 35 ARG B C 1
ATOM 2772 O O . ARG B 1 35 ? -6.066 19.078 18.172 1 98.31 35 ARG B O 1
ATOM 2779 N N . SER B 1 36 ? -5.031 18.688 16.203 1 97.38 36 SER B N 1
ATOM 2780 C CA . SER B 1 36 ? -4.59 17.359 16.578 1 97.38 36 SER B CA 1
ATOM 2781 C C . SER B 1 36 ? -3.35 17.422 17.469 1 97.38 36 SER B C 1
ATOM 2783 O O . SER B 1 36 ? -2.705 18.469 17.562 1 97.38 36 SER B O 1
ATOM 2785 N N . HIS B 1 37 ? -2.951 16.297 18.047 1 95.88 37 HIS B N 1
ATOM 2786 C CA . HIS B 1 37 ? -1.785 16.234 18.922 1 95.88 37 HIS B CA 1
ATOM 2787 C C . HIS B 1 37 ? -0.493 16.406 18.141 1 95.88 37 HIS B C 1
ATOM 2789 O O . HIS B 1 37 ? 0.56 16.688 18.703 1 95.88 37 HIS B O 1
ATOM 2795 N N . GLU B 1 38 ? -0.57 16.266 16.781 1 95.25 38 GLU B N 1
ATOM 2796 C CA . GLU B 1 38 ? 0.634 16.328 15.969 1 95.25 38 GLU B CA 1
ATOM 2797 C C . GLU B 1 38 ? 0.805 17.703 15.336 1 95.25 38 GLU B C 1
ATOM 2799 O O . GLU B 1 38 ? 1.87 18.031 14.805 1 95.25 38 GLU B O 1
ATOM 2804 N N . ASP B 1 39 ? -0.257 18.5 15.352 1 96.75 39 ASP B N 1
ATOM 2805 C CA . ASP B 1 39 ? -0.162 19.859 14.836 1 96.75 39 ASP B CA 1
ATOM 2806 C C . ASP B 1 39 ? 0.799 20.703 15.672 1 96.75 39 ASP B C 1
ATOM 2808 O O . ASP B 1 39 ? 0.517 21 16.828 1 96.75 39 ASP B O 1
ATOM 2812 N N . ASP B 1 40 ? 1.869 21.078 15.078 1 97.31 40 ASP B N 1
ATOM 2813 C CA . ASP B 1 40 ? 2.812 21.844 15.883 1 97.31 40 ASP B CA 1
ATOM 2814 C C . ASP B 1 40 ? 3.516 22.906 15.047 1 97.31 40 ASP B C 1
ATOM 2816 O O . ASP B 1 40 ? 4.512 23.5 15.477 1 97.31 40 ASP B O 1
ATOM 2820 N N . TYR B 1 41 ? 3.053 23.094 13.805 1 96.5 41 TYR B N 1
ATOM 2821 C CA . TYR B 1 41 ? 3.574 24.141 12.93 1 96.5 41 TYR B CA 1
ATOM 2822 C C . TYR B 1 41 ? 2.443 24.859 12.219 1 96.5 41 TYR B C 1
ATOM 2824 O O . TYR B 1 41 ? 1.512 24.234 11.711 1 96.5 41 TYR B O 1
ATOM 2832 N N . PRO B 1 42 ? 2.49 26.203 12.102 1 96.62 42 PRO B N 1
ATOM 2833 C CA . PRO B 1 42 ? 3.49 27.062 12.734 1 96.62 42 PRO B CA 1
ATOM 2834 C C . PRO B 1 42 ? 3.355 27.094 14.258 1 96.62 42 PRO B C 1
ATOM 2836 O O . PRO B 1 42 ? 2.439 26.484 14.812 1 96.62 42 PRO B O 1
ATOM 2839 N N . ALA B 1 43 ? 4.262 27.719 14.961 1 95.56 43 ALA B N 1
ATOM 2840 C CA . ALA B 1 43 ? 4.34 27.719 16.422 1 95.56 43 ALA B CA 1
ATOM 2841 C C . ALA B 1 43 ? 3.055 28.266 17.031 1 95.56 43 ALA B C 1
ATOM 2843 O O . ALA B 1 43 ? 2.682 27.891 18.141 1 95.56 43 ALA B O 1
ATOM 2844 N N . SER B 1 44 ? 2.338 29.109 16.312 1 93.75 44 SER B N 1
ATOM 2845 C CA . SER B 1 44 ? 1.141 29.781 16.812 1 93.75 44 SER B CA 1
ATOM 2846 C C . SER B 1 44 ? 0.044 28.766 17.141 1 93.75 44 SER B C 1
ATOM 2848 O O . SER B 1 44 ? -0.877 29.078 17.906 1 93.75 44 SER B O 1
ATOM 2850 N N . VAL B 1 45 ? 0.109 27.5 16.641 1 96.44 45 VAL B N 1
ATOM 2851 C CA . VAL B 1 45 ? -0.982 26.562 16.828 1 96.44 45 VAL B CA 1
ATOM 2852 C C . VAL B 1 45 ? -0.769 25.781 18.141 1 96.44 45 VAL B C 1
ATOM 2854 O O . VAL B 1 45 ? -1.682 25.109 18.625 1 96.44 45 VAL B O 1
ATOM 2857 N N . ASN B 1 46 ? 0.393 25.922 18.75 1 96.75 46 ASN B N 1
ATOM 2858 C CA . ASN B 1 46 ? 0.78 25.094 19.891 1 96.75 46 ASN B CA 1
ATOM 2859 C C . ASN B 1 46 ? -0.08 25.391 21.109 1 96.75 46 ASN B C 1
ATOM 2861 O O . ASN B 1 46 ? -0.143 24.578 22.031 1 96.75 46 ASN B O 1
ATOM 2865 N N . ASN B 1 47 ? -0.737 26.531 21.172 1 96.25 47 ASN B N 1
ATOM 2866 C CA . ASN B 1 47 ? -1.521 26.922 22.344 1 96.25 47 ASN B CA 1
ATOM 2867 C C . ASN B 1 47 ? -2.977 26.484 22.203 1 96.25 47 ASN B C 1
ATOM 2869 O O . ASN B 1 47 ? -3.773 26.672 23.125 1 96.25 47 ASN B O 1
ATOM 2873 N N . LEU B 1 48 ? -3.326 25.906 21.156 1 97.94 48 LEU B N 1
ATOM 2874 C CA . LEU B 1 48 ? -4.703 25.484 20.906 1 97.94 48 LEU B CA 1
ATOM 2875 C C . LEU B 1 48 ? -5.027 24.188 21.625 1 97.94 48 LEU B C 1
ATOM 2877 O O . LEU B 1 48 ? -4.129 23.391 21.906 1 97.94 48 LEU B O 1
ATOM 2881 N N . PRO B 1 49 ? -6.273 23.969 21.953 1 98.5 49 PRO B N 1
ATOM 2882 C CA . PRO B 1 49 ? -6.684 22.703 22.531 1 98.5 49 PRO B CA 1
ATOM 2883 C C . PRO B 1 49 ? -6.352 21.5 21.641 1 98.5 49 PRO B C 1
ATOM 2885 O O . PRO B 1 49 ? -6.582 21.547 20.438 1 98.5 49 PRO B O 1
ATOM 2888 N N . ILE B 1 50 ? -5.801 20.469 22.312 1 98.44 50 ILE B N 1
ATOM 2889 C CA . ILE B 1 50 ? -5.504 19.219 21.609 1 98.44 50 ILE B CA 1
ATOM 2890 C C . ILE B 1 50 ? -6.738 18.312 21.625 1 98.44 50 ILE B C 1
ATOM 2892 O O . ILE B 1 50 ? -7.324 18.078 22.688 1 98.44 50 ILE B O 1
ATOM 2896 N N . LEU B 1 51 ? -7.062 17.781 20.453 1 98.5 51 LEU B N 1
ATOM 2897 C CA . LEU B 1 51 ? -8.328 17.062 20.344 1 98.5 51 LEU B CA 1
ATOM 2898 C C . LEU B 1 51 ? -8.094 15.57 20.125 1 98.5 51 LEU B C 1
ATOM 2900 O O . LEU B 1 51 ? -9.023 14.766 20.266 1 98.5 51 LEU B O 1
ATOM 2904 N N . THR B 1 52 ? -6.883 15.148 19.719 1 97.12 52 THR B N 1
ATOM 2905 C CA . THR B 1 52 ? -6.598 13.742 19.438 1 97.12 52 THR B CA 1
ATOM 2906 C C . THR B 1 52 ? -5.422 13.25 20.281 1 97.12 52 THR B C 1
ATOM 2908 O O . THR B 1 52 ? -4.656 14.055 20.812 1 97.12 52 THR B O 1
ATOM 2911 N N . ALA B 1 53 ? -5.289 11.953 20.422 1 95.12 53 ALA B N 1
ATOM 2912 C CA . ALA B 1 53 ? -4.156 11.32 21.094 1 95.12 53 ALA B CA 1
ATOM 2913 C C . ALA B 1 53 ? -3.914 9.914 20.547 1 95.12 53 ALA B C 1
ATOM 2915 O O . ALA B 1 53 ? -4.863 9.188 20.234 1 95.12 53 ALA B O 1
ATOM 2916 N N . PRO B 1 54 ? -2.68 9.547 20.375 1 93.19 54 PRO B N 1
ATOM 2917 C CA . PRO B 1 54 ? -2.383 8.18 19.938 1 93.19 54 PRO B CA 1
ATOM 2918 C C . PRO B 1 54 ? -2.588 7.152 21.047 1 93.19 54 PRO B C 1
ATOM 2920 O O . PRO B 1 54 ? -2.385 7.457 22.219 1 93.19 54 PRO B O 1
ATOM 2923 N N . LYS B 1 55 ? -2.973 6.031 20.703 1 91.5 55 LYS B N 1
ATOM 2924 C CA . LYS B 1 55 ? -3.098 4.949 21.672 1 91.5 55 LYS B CA 1
ATOM 2925 C C . LYS B 1 55 ? -1.813 4.129 21.75 1 91.5 55 LYS B C 1
ATOM 2927 O O . LYS B 1 55 ? -1.608 3.377 22.703 1 91.5 55 LYS B O 1
ATOM 2932 N N . THR B 1 56 ? -0.977 4.199 20.656 1 91.06 56 THR B N 1
ATOM 2933 C CA . THR B 1 56 ? 0.321 3.533 20.688 1 91.06 56 THR B CA 1
ATOM 2934 C C . THR B 1 56 ? 1.329 4.344 21.5 1 91.06 56 THR B C 1
ATOM 2936 O O . THR B 1 56 ? 1.143 5.543 21.719 1 91.06 56 THR B O 1
ATOM 2939 N N . LYS B 1 57 ? 2.344 3.645 22.062 1 91 57 LYS B N 1
ATOM 2940 C CA . LYS B 1 57 ? 3.484 4.266 22.734 1 91 57 LYS B CA 1
ATOM 2941 C C . LYS B 1 57 ? 4.773 4.031 21.953 1 91 57 LYS B C 1
ATOM 2943 O O . LYS B 1 57 ? 5.121 2.889 21.641 1 91 57 LYS B O 1
ATOM 2948 N N . PHE B 1 58 ? 5.418 5.117 21.641 1 91.62 58 PHE B N 1
ATOM 2949 C CA . PHE B 1 58 ? 6.633 4.945 20.844 1 91.62 58 PHE B CA 1
ATOM 2950 C C . PHE B 1 58 ? 7.758 4.371 21.703 1 91.62 58 PHE B C 1
ATOM 2952 O O . PHE B 1 58 ? 8.039 4.879 22.797 1 91.62 58 PHE B O 1
ATOM 2959 N N . THR B 1 59 ? 8.383 3.322 21.297 1 92.94 59 THR B N 1
ATOM 2960 C CA . THR B 1 59 ? 9.609 2.74 21.844 1 92.94 59 THR B CA 1
ATOM 2961 C C . THR B 1 59 ? 10.672 2.598 20.766 1 92.94 59 THR B C 1
ATOM 2963 O O . THR B 1 59 ? 11.531 3.469 20.609 1 92.94 59 THR B O 1
ATOM 2966 N N . THR B 1 60 ? 10.508 1.685 19.797 1 94.31 60 THR B N 1
ATOM 2967 C CA . THR B 1 60 ? 11.281 1.541 18.578 1 94.31 60 THR B CA 1
ATOM 2968 C C . THR B 1 60 ? 10.359 1.429 17.359 1 94.31 60 THR B C 1
ATOM 2970 O O . THR B 1 60 ? 9.18 1.113 17.5 1 94.31 60 THR B O 1
ATOM 2973 N N . THR B 1 61 ? 10.898 1.762 16.25 1 95.31 61 THR B N 1
ATOM 2974 C CA . THR B 1 61 ? 10.078 1.651 15.055 1 95.31 61 THR B CA 1
ATOM 2975 C C . THR B 1 61 ? 9.594 0.217 14.859 1 95.31 61 THR B C 1
ATOM 2977 O O . THR B 1 61 ? 8.469 -0.01 14.422 1 95.31 61 THR B O 1
ATOM 2980 N N . ALA B 1 62 ? 10.422 -0.784 15.203 1 94.38 62 ALA B N 1
ATOM 2981 C CA . ALA B 1 62 ? 10.039 -2.189 15.102 1 94.38 62 ALA B CA 1
ATOM 2982 C C . ALA B 1 62 ? 8.867 -2.506 16.031 1 94.38 62 ALA B C 1
ATOM 2984 O O . ALA B 1 62 ? 7.895 -3.143 15.625 1 94.38 62 ALA B O 1
ATOM 2985 N N . ASP B 1 63 ? 9.008 -2.053 17.219 1 94.75 63 ASP B N 1
ATOM 2986 C CA . ASP B 1 63 ? 7.98 -2.322 18.219 1 94.75 63 ASP B CA 1
ATOM 2987 C C . ASP B 1 63 ? 6.668 -1.634 17.859 1 94.75 63 ASP B C 1
ATOM 2989 O O . ASP B 1 63 ? 5.59 -2.201 18.047 1 94.75 63 ASP B O 1
ATOM 2993 N N . VAL B 1 64 ? 6.711 -0.42 17.375 1 94.44 64 VAL B N 1
ATOM 2994 C CA . VAL B 1 64 ? 5.512 0.333 17.031 1 94.44 64 VAL B CA 1
ATOM 2995 C C . VAL B 1 64 ? 4.762 -0.376 15.898 1 94.44 64 VAL B C 1
ATOM 2997 O O . VAL B 1 64 ? 3.527 -0.426 15.906 1 94.44 64 VAL B O 1
ATOM 3000 N N . ASP B 1 65 ? 5.441 -0.935 14.945 1 94.88 65 ASP B N 1
ATOM 3001 C CA . ASP B 1 65 ? 4.793 -1.676 13.867 1 94.88 65 ASP B CA 1
ATOM 3002 C C . ASP B 1 65 ? 4.016 -2.873 14.406 1 94.88 65 ASP B C 1
ATOM 3004 O O . ASP B 1 65 ? 2.912 -3.166 13.945 1 94.88 65 ASP B O 1
ATOM 3008 N N . THR B 1 66 ? 4.586 -3.584 15.398 1 94.25 66 THR B N 1
ATOM 3009 C CA . THR B 1 66 ? 3.926 -4.703 16.062 1 94.25 66 THR B CA 1
ATOM 3010 C C . THR B 1 66 ? 2.701 -4.227 16.828 1 94.25 66 THR B C 1
ATOM 3012 O O . THR B 1 66 ? 1.645 -4.863 16.781 1 94.25 66 THR B O 1
ATOM 3015 N N . GLN B 1 67 ? 2.871 -3.057 17.547 1 94.12 67 GLN B N 1
ATOM 3016 C CA . GLN B 1 67 ? 1.75 -2.48 18.281 1 94.12 67 GLN B CA 1
ATOM 3017 C C . GLN B 1 67 ? 0.582 -2.17 17.359 1 94.12 67 GLN B C 1
ATOM 3019 O O . GLN B 1 67 ? -0.569 -2.48 17.672 1 94.12 67 GLN B O 1
ATOM 3024 N N . VAL B 1 68 ? 0.872 -1.569 16.219 1 93.38 68 VAL B N 1
ATOM 3025 C CA . VAL B 1 68 ? -0.152 -1.195 15.25 1 93.38 68 VAL B CA 1
ATOM 3026 C C . VAL B 1 68 ? -0.888 -2.443 14.766 1 93.38 68 VAL B C 1
ATOM 3028 O O . VAL B 1 68 ? -2.121 -2.471 14.734 1 93.38 68 VAL B O 1
ATOM 3031 N N . SER B 1 69 ? -0.114 -3.512 14.453 1 92.38 69 SER B N 1
ATOM 3032 C CA . SER B 1 69 ? -0.701 -4.777 14.031 1 92.38 69 SER B CA 1
ATOM 3033 C C . SER B 1 69 ? -1.655 -5.328 15.086 1 92.38 69 SER B C 1
ATOM 3035 O O . SER B 1 69 ? -2.781 -5.715 14.766 1 92.38 69 SER B O 1
ATOM 3037 N N . GLN B 1 70 ? -1.235 -5.285 16.297 1 91.75 70 GLN B N 1
ATOM 3038 C CA . GLN B 1 70 ? -2 -5.855 17.391 1 91.75 70 GLN B CA 1
ATOM 3039 C C . GLN B 1 70 ? -3.25 -5.027 17.688 1 91.75 70 GLN B C 1
ATOM 3041 O O . GLN B 1 70 ? -4.332 -5.582 17.891 1 91.75 70 GLN B O 1
ATOM 3046 N N . PHE B 1 71 ? -3.119 -3.703 17.672 1 91.31 71 PHE B N 1
ATOM 3047 C CA . PHE B 1 71 ? -4.254 -2.824 17.922 1 91.31 71 PHE B CA 1
ATOM 3048 C C . PHE B 1 71 ? -5.328 -2.994 16.859 1 91.31 71 PHE B C 1
ATOM 3050 O O . PHE B 1 71 ? -6.512 -3.131 17.172 1 91.31 71 PHE B O 1
ATOM 3057 N N . LEU B 1 72 ? -4.91 -3.082 15.656 1 90.94 72 LEU B N 1
ATOM 3058 C CA . LEU B 1 72 ? -5.855 -3.199 14.555 1 90.94 72 LEU B CA 1
ATOM 3059 C C . LEU B 1 72 ? -6.535 -4.566 14.562 1 90.94 72 LEU B C 1
ATOM 3061 O O . LEU B 1 72 ? -7.73 -4.672 14.281 1 90.94 72 LEU B O 1
ATOM 3065 N N . ALA B 1 73 ? -5.766 -5.57 14.914 1 89.81 73 ALA B N 1
ATOM 3066 C CA . ALA B 1 73 ? -6.316 -6.922 14.977 1 89.81 73 ALA B CA 1
ATOM 3067 C C . ALA B 1 73 ? -7.422 -7.016 16.031 1 89.81 73 ALA B C 1
ATOM 3069 O O . ALA B 1 73 ? -8.367 -7.797 15.875 1 89.81 73 ALA B O 1
ATOM 3070 N N . GLN B 1 74 ? -7.301 -6.168 17.031 1 89.69 74 GLN B N 1
ATOM 3071 C CA . GLN B 1 74 ? -8.273 -6.172 18.109 1 89.69 74 GLN B CA 1
ATOM 3072 C C . GLN B 1 74 ? -9.453 -5.254 17.797 1 89.69 74 GLN B C 1
ATOM 3074 O O . GLN B 1 74 ? -10.406 -5.172 18.578 1 89.69 74 GLN B O 1
ATOM 3079 N N . GLY B 1 75 ? -9.367 -4.605 16.688 1 86.81 75 GLY B N 1
ATOM 3080 C CA . GLY B 1 75 ? -10.469 -3.748 16.266 1 86.81 75 GLY B CA 1
ATOM 3081 C C . GLY B 1 75 ? -10.406 -2.359 16.875 1 86.81 75 GLY B C 1
ATOM 3082 O O . GLY B 1 75 ? -11.383 -1.609 16.828 1 86.81 75 GLY B O 1
ATOM 3083 N N . ASN B 1 76 ? -9.242 -2.088 17.438 1 84.06 76 ASN B N 1
ATOM 3084 C CA . ASN B 1 76 ? -9.086 -0.795 18.094 1 84.06 76 ASN B CA 1
ATOM 3085 C C . ASN B 1 76 ? -8.633 0.282 17.109 1 84.06 76 ASN B C 1
ATOM 3087 O O . ASN B 1 76 ? -7.926 -0.011 16.141 1 84.06 76 ASN B O 1
ATOM 3091 N N . SER B 1 77 ? -9.141 1.488 17.359 1 85.12 77 SER B N 1
ATOM 3092 C CA . SER B 1 77 ? -8.562 2.641 16.672 1 85.12 77 SER B CA 1
ATOM 3093 C C . SER B 1 77 ? -7.172 2.957 17.219 1 85.12 77 SER B C 1
ATOM 3095 O O . SER B 1 77 ? -6.828 2.561 18.328 1 85.12 77 SER B O 1
ATOM 3097 N N . LEU B 1 78 ? -6.469 3.566 16.406 1 91.25 78 LEU B N 1
ATOM 3098 C CA . LEU B 1 78 ? -5.109 3.912 16.812 1 91.25 78 LEU B CA 1
ATOM 3099 C C . LEU B 1 78 ? -5.074 5.281 17.484 1 91.25 78 LEU B C 1
ATOM 3101 O O . LEU B 1 78 ? -4.094 5.621 18.141 1 91.25 78 LEU B O 1
ATOM 3105 N N . TYR B 1 79 ? -6.23 6.055 17.328 1 92.38 79 TYR B N 1
ATOM 3106 C CA . TYR B 1 79 ? -6.285 7.41 17.875 1 92.38 79 TYR B CA 1
ATOM 3107 C C . TYR B 1 79 ? -7.609 7.664 18.578 1 92.38 79 TYR B C 1
ATOM 3109 O O . TYR B 1 79 ? -8.625 7.047 18.25 1 92.38 79 TYR B O 1
ATOM 3117 N N . THR B 1 80 ? -7.547 8.5 19.562 1 92.56 80 THR B N 1
ATOM 3118 C CA . THR B 1 80 ? -8.766 8.984 20.203 1 92.56 80 THR B CA 1
ATOM 3119 C C . THR B 1 80 ? -9.102 10.398 19.734 1 92.56 80 THR B C 1
ATOM 3121 O O . THR B 1 80 ? -8.227 11.117 19.25 1 92.56 80 THR B O 1
ATOM 3124 N N . LEU B 1 81 ? -10.336 10.719 19.797 1 95 81 LEU B N 1
ATOM 3125 C CA . LEU B 1 81 ? -10.852 12.055 19.516 1 95 81 LEU B CA 1
ATOM 3126 C C . LEU B 1 81 ? -11.695 12.57 20.672 1 95 81 LEU B C 1
ATOM 3128 O O . LEU B 1 81 ? -12.641 11.906 21.094 1 95 81 LEU B O 1
ATOM 3132 N N . ASP B 1 82 ? -11.312 13.695 21.281 1 97.38 82 ASP B N 1
ATOM 3133 C CA . ASP B 1 82 ? -12.086 14.328 22.344 1 97.38 82 ASP B CA 1
ATOM 3134 C C . ASP B 1 82 ? -13.352 14.977 21.781 1 97.38 82 ASP B C 1
ATOM 3136 O O . ASP B 1 82 ? -13.383 16.188 21.531 1 97.38 82 ASP B O 1
ATOM 3140 N N . THR B 1 83 ? -14.367 14.188 21.719 1 96.44 83 THR B N 1
ATOM 3141 C CA . THR B 1 83 ? -15.617 14.586 21.062 1 96.44 83 THR B CA 1
ATOM 3142 C C . THR B 1 83 ? -16.266 15.75 21.797 1 96.44 83 THR B C 1
ATOM 3144 O O . THR B 1 83 ? -16.766 16.688 21.172 1 96.44 83 THR B O 1
ATOM 3147 N N . GLU B 1 84 ? -16.312 15.656 23.094 1 97.5 84 GLU B N 1
ATOM 3148 C CA . GLU B 1 84 ? -16.938 16.703 23.891 1 97.5 84 GLU B CA 1
ATOM 3149 C C . GLU B 1 84 ? -16.234 18.047 23.688 1 97.5 84 GLU B C 1
ATOM 3151 O O . GLU B 1 84 ? -16.891 19.078 23.5 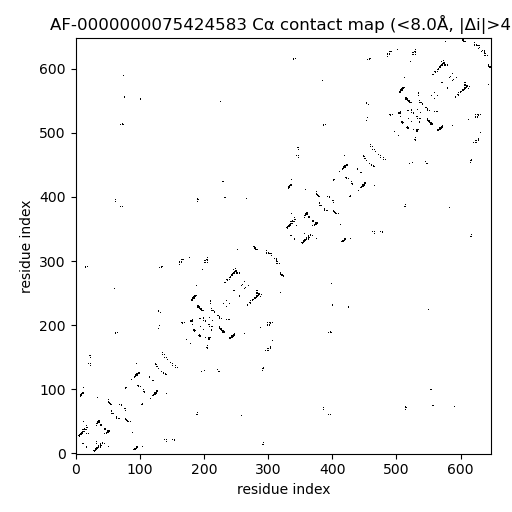1 97.5 84 GLU B O 1
ATOM 3156 N N . LYS B 1 85 ? -14.938 18.016 23.797 1 98 85 LYS B N 1
ATOM 3157 C CA . LYS B 1 85 ? -14.156 19.219 23.594 1 98 85 LYS B CA 1
ATOM 3158 C C . LYS B 1 85 ? -14.328 19.766 22.172 1 98 85 LYS B C 1
ATOM 3160 O O . LYS B 1 85 ? -14.453 20.969 21.984 1 98 85 LYS B O 1
ATOM 3165 N N . LEU B 1 86 ? -14.312 18.859 21.172 1 98.25 86 LEU B N 1
ATOM 3166 C CA . LEU B 1 86 ? -14.508 19.266 19.781 1 98.25 86 LEU B CA 1
ATOM 3167 C C . LEU B 1 86 ? -15.82 20.016 19.609 1 98.25 86 LEU B C 1
ATOM 3169 O O . LEU B 1 86 ? -15.852 21.094 19.016 1 98.25 86 LEU B O 1
ATOM 3173 N N . LYS B 1 87 ? -16.859 19.469 20.203 1 98 87 LYS B N 1
ATOM 3174 C CA . LYS B 1 87 ? -18.188 20.078 20.094 1 98 87 LYS B CA 1
ATOM 3175 C C . LYS B 1 87 ? -18.219 21.438 20.797 1 98 87 LYS B C 1
ATOM 3177 O O . LYS B 1 87 ? -18.812 22.391 20.281 1 98 87 LYS B O 1
ATOM 3182 N N . SER B 1 88 ? -17.594 21.5 21.922 1 97.94 88 SER B N 1
ATOM 3183 C CA . SER B 1 88 ? -17.641 22.719 22.734 1 97.94 88 SER B CA 1
ATOM 3184 C C . SER B 1 88 ? -16.922 23.875 22.031 1 97.94 88 SER B C 1
ATOM 3186 O O . SER B 1 88 ? -17.203 25.031 22.312 1 97.94 88 SER B O 1
ATOM 3188 N N . LEU B 1 89 ? -16.047 23.578 21.125 1 98.12 89 LEU B N 1
ATOM 3189 C CA . LEU B 1 89 ? -15.289 24.609 20.406 1 98.12 89 LEU B CA 1
ATOM 3190 C C . LEU B 1 89 ? -16.125 25.219 19.281 1 98.12 89 LEU B C 1
ATOM 3192 O O . LEU B 1 89 ? -15.719 26.219 18.688 1 98.12 89 LEU B O 1
ATOM 3196 N N . ASN B 1 90 ? -17.266 24.656 18.906 1 97.44 90 ASN B N 1
ATOM 3197 C CA . ASN B 1 90 ? -18.234 25.156 17.938 1 97.44 90 ASN B CA 1
ATOM 3198 C C . ASN B 1 90 ? -17.578 25.5 16.609 1 97.44 90 ASN B C 1
ATOM 3200 O O . ASN B 1 90 ? -17.703 26.641 16.125 1 97.44 90 ASN B O 1
ATOM 3204 N N . PRO B 1 91 ? -16.891 24.531 16.016 1 98.38 91 PRO B N 1
ATOM 3205 C CA . PRO B 1 91 ? -16.203 24.812 14.758 1 98.38 91 PRO B CA 1
ATOM 3206 C C . PRO B 1 91 ? -17.188 25.016 13.594 1 98.38 91 PRO B C 1
ATOM 3208 O O . PRO B 1 91 ? -18.234 24.375 13.547 1 98.38 91 PRO B O 1
ATOM 3211 N N . ASP B 1 92 ? -16.781 25.922 12.672 1 98.12 92 ASP B N 1
ATOM 3212 C CA . ASP B 1 92 ? -17.484 26.062 11.398 1 98.12 92 ASP B CA 1
ATOM 3213 C C . ASP B 1 92 ? -16.922 25.094 10.352 1 98.12 92 ASP B C 1
ATOM 3215 O O . ASP B 1 92 ? -17.641 24.656 9.453 1 98.12 92 ASP B O 1
ATOM 3219 N N . ILE B 1 93 ? -15.648 24.828 10.453 1 98.38 93 ILE B N 1
ATOM 3220 C CA . ILE B 1 93 ? -14.922 23.984 9.5 1 98.38 93 ILE B CA 1
ATOM 3221 C C . ILE B 1 93 ? -14.008 23.016 10.25 1 98.38 93 ILE B C 1
ATOM 3223 O O . ILE B 1 93 ? -13.352 23.406 11.219 1 98.38 93 ILE B O 1
ATOM 3227 N N . ILE B 1 94 ? -13.984 21.797 9.891 1 98.5 94 ILE B N 1
ATOM 3228 C CA . ILE B 1 94 ? -13.023 20.797 10.352 1 98.5 94 ILE B CA 1
ATOM 3229 C C . ILE B 1 94 ? -12.211 20.281 9.164 1 98.5 94 ILE B C 1
ATOM 3231 O O . ILE B 1 94 ? -12.781 19.781 8.188 1 98.5 94 ILE B O 1
ATOM 3235 N N . VAL B 1 95 ? -10.914 20.453 9.211 1 98 95 VAL B N 1
ATOM 3236 C CA . VAL B 1 95 ? -10.039 19.938 8.164 1 98 95 VAL B CA 1
ATOM 3237 C C . VAL B 1 95 ? -9.383 18.625 8.625 1 98 95 VAL B C 1
ATOM 3239 O O . VAL B 1 95 ? -8.766 18.594 9.695 1 98 95 VAL B O 1
ATOM 3242 N N . THR B 1 96 ? -9.531 17.594 7.871 1 96.06 96 THR B N 1
ATOM 3243 C CA . THR B 1 96 ? -9.039 16.25 8.195 1 96.06 96 THR B CA 1
ATOM 3244 C C . THR B 1 96 ? -8.547 15.539 6.938 1 96.06 96 THR B C 1
ATOM 3246 O O . THR B 1 96 ? -8.133 16.188 5.973 1 96.06 96 THR B O 1
ATOM 3249 N N . GLN B 1 97 ? -8.383 14.188 7.09 1 90.25 97 GLN B N 1
ATOM 3250 C CA . GLN B 1 97 ? -7.895 13.438 5.938 1 90.25 97 GLN B CA 1
ATOM 3251 C C . GLN B 1 97 ? -8.516 12.047 5.887 1 90.25 97 GLN B C 1
ATOM 3253 O O . GLN B 1 97 ? -9.172 11.617 6.84 1 90.25 97 GLN B O 1
ATOM 3258 N N . ASP B 1 98 ? -8.406 11.453 4.688 1 85.31 98 ASP B N 1
ATOM 3259 C CA . ASP B 1 98 ? -8.766 10.055 4.477 1 85.31 98 ASP B CA 1
ATOM 3260 C C . ASP B 1 98 ? -7.637 9.305 3.773 1 85.31 98 ASP B C 1
ATOM 3262 O O . ASP B 1 98 ? -7.891 8.359 3.018 1 85.31 98 ASP B O 1
ATOM 3266 N N . LEU B 1 99 ? -6.453 9.664 3.947 1 80.25 99 LEU B N 1
ATOM 3267 C CA . LEU B 1 99 ? -5.293 9.172 3.209 1 80.25 99 LEU B CA 1
ATOM 3268 C C . LEU B 1 99 ? -4.629 8.016 3.949 1 80.25 99 LEU B C 1
ATOM 3270 O O . LEU B 1 99 ? -4.336 6.977 3.352 1 80.25 99 LEU B O 1
ATOM 3274 N N . CYS B 1 100 ? -4.266 8.188 5.133 1 80.81 100 CYS B N 1
ATOM 3275 C CA . CYS B 1 100 ? -3.572 7.199 5.945 1 80.81 100 CYS B CA 1
ATOM 3276 C C . CYS B 1 100 ? -4.449 6.73 7.102 1 80.81 100 CYS B C 1
ATOM 3278 O O . CYS B 1 100 ? -4.777 7.516 7.996 1 80.81 100 CYS B O 1
ATOM 3280 N N . HIS B 1 101 ? -4.719 5.512 7.145 1 78.06 101 HIS B N 1
ATOM 3281 C CA . HIS B 1 101 ? -5.688 4.977 8.094 1 78.06 101 HIS B CA 1
ATOM 3282 C C . HIS B 1 101 ? -5.008 4.559 9.398 1 78.06 101 HIS B C 1
ATOM 3284 O O . HIS B 1 101 ? -5.68 4.219 10.367 1 78.06 101 HIS B O 1
ATOM 3290 N N . VAL B 1 102 ? -3.678 4.738 9.312 1 79.62 102 VAL B N 1
ATOM 3291 C CA . VAL B 1 102 ? -2.957 4.328 10.516 1 79.62 102 VAL B CA 1
ATOM 3292 C C . VAL B 1 102 ? -2.273 5.539 11.148 1 79.62 102 VAL B C 1
ATOM 3294 O O . VAL B 1 102 ? -1.736 5.453 12.25 1 79.62 102 VAL B O 1
ATOM 3297 N N . CYS B 1 103 ? -2.396 6.723 10.508 1 81.38 103 CYS B N 1
ATOM 3298 C CA . CYS B 1 103 ? -1.6 7.844 11 1 81.38 103 CYS B CA 1
ATOM 3299 C C . CYS B 1 103 ? -2.494 8.984 11.469 1 81.38 103 CYS B C 1
ATOM 3301 O O . CYS B 1 103 ? -2.002 10.008 11.953 1 81.38 103 CYS B O 1
ATOM 3303 N N . SER B 1 104 ? -3.758 8.867 11.344 1 81.19 104 SER B N 1
ATOM 3304 C CA . SER B 1 104 ? -4.668 9.938 11.742 1 81.19 104 SER B CA 1
ATOM 3305 C C . SER B 1 104 ? -6.039 9.391 12.117 1 81.19 104 SER B C 1
ATOM 3307 O O . SER B 1 104 ? -6.305 8.195 11.953 1 81.19 104 SER B O 1
ATOM 3309 N N . VAL B 1 105 ? -6.828 10.297 12.617 1 84 105 VAL B N 1
ATOM 3310 C CA . VAL B 1 105 ? -8.195 9.938 12.984 1 84 105 VAL B CA 1
ATOM 3311 C C . VAL B 1 105 ? -9 9.609 11.734 1 84 105 VAL B C 1
ATOM 3313 O O . VAL B 1 105 ? -8.727 10.133 10.656 1 84 105 VAL B O 1
ATOM 3316 N N . ASP B 1 106 ? -9.945 8.859 11.984 1 81.44 106 ASP B N 1
ATOM 3317 C CA . ASP B 1 106 ? -10.812 8.352 10.922 1 81.44 106 ASP B CA 1
ATOM 3318 C C . ASP B 1 106 ? -11.789 9.422 10.445 1 81.44 106 ASP B C 1
ATOM 3320 O O . ASP B 1 106 ? -12.438 10.086 11.258 1 81.44 106 ASP B O 1
ATOM 3324 N N . LEU B 1 107 ? -11.859 9.625 9.125 1 86.12 107 LEU B N 1
ATOM 3325 C CA . LEU B 1 107 ? -12.766 10.609 8.539 1 86.12 107 LEU B CA 1
ATOM 3326 C C . LEU B 1 107 ? -14.203 10.312 8.93 1 86.12 107 LEU B C 1
ATOM 3328 O O . LEU B 1 107 ? -14.969 11.234 9.234 1 86.12 107 LEU B O 1
ATOM 3332 N N . ASN B 1 108 ? -14.562 9.078 8.922 1 84.62 108 ASN B N 1
ATOM 3333 C CA . ASN B 1 108 ? -15.945 8.711 9.219 1 84.62 108 ASN B CA 1
ATOM 3334 C C . ASN B 1 108 ? -16.328 9.102 10.648 1 84.62 108 ASN B C 1
ATOM 3336 O O . ASN B 1 108 ? -17.453 9.531 10.891 1 84.62 108 ASN B O 1
ATOM 3340 N N . MET B 1 109 ? -15.375 8.867 11.508 1 85.94 109 MET B N 1
ATOM 3341 C CA . MET B 1 109 ? -15.617 9.281 12.883 1 85.94 109 MET B CA 1
ATOM 3342 C C . MET B 1 109 ? -15.852 10.789 12.969 1 85.94 109 MET B C 1
ATOM 3344 O O . MET B 1 109 ? -16.781 11.234 13.641 1 85.94 109 MET B O 1
ATOM 3348 N N . VAL B 1 110 ? -15.062 11.531 12.297 1 92.88 110 VAL B N 1
ATOM 3349 C CA . VAL B 1 110 ? -15.172 12.984 12.297 1 92.88 110 VAL B CA 1
ATOM 3350 C C . VAL B 1 110 ? -16.516 13.398 11.711 1 92.88 110 VAL B C 1
ATOM 3352 O O . VAL B 1 110 ? -17.203 14.273 12.258 1 92.88 110 VAL B O 1
ATOM 3355 N N . GLN B 1 111 ? -16.906 12.766 10.703 1 93.5 111 GLN B N 1
ATOM 3356 C CA . GLN B 1 111 ? -18.172 13.078 10.039 1 93.5 111 GLN B CA 1
ATOM 3357 C C . GLN B 1 111 ? -19.359 12.75 10.93 1 93.5 111 GLN B C 1
ATOM 3359 O O . GLN B 1 111 ? -20.328 13.508 10.984 1 93.5 111 GLN B O 1
ATOM 3364 N N . ARG B 1 112 ? -19.281 11.656 11.586 1 89.62 112 ARG B N 1
ATOM 3365 C CA . ARG B 1 112 ? -20.359 11.258 12.492 1 89.62 112 ARG B CA 1
ATOM 3366 C C . ARG B 1 112 ? -20.547 12.289 13.602 1 89.62 112 ARG B C 1
ATOM 3368 O O . ARG B 1 112 ? -21.672 12.68 13.914 1 89.62 112 ARG B O 1
ATOM 3375 N N . ILE B 1 113 ? -19.438 12.672 14.148 1 93.38 113 ILE B N 1
ATOM 3376 C CA . ILE B 1 113 ? -19.484 13.641 15.234 1 93.38 113 ILE B CA 1
ATOM 3377 C C . ILE B 1 113 ? -20.016 14.977 14.719 1 93.38 113 ILE B C 1
ATOM 3379 O O . ILE B 1 113 ? -20.828 15.617 15.375 1 93.38 113 ILE B O 1
ATOM 3383 N N . ALA B 1 114 ? -19.547 15.398 13.562 1 96.19 114 ALA B N 1
ATOM 3384 C CA . ALA B 1 114 ? -19.953 16.672 12.969 1 96.19 114 ALA B CA 1
ATOM 3385 C C . ALA B 1 114 ? -21.469 16.688 12.734 1 96.19 114 ALA B C 1
ATOM 3387 O O . ALA B 1 114 ? -22.109 17.719 12.945 1 96.19 114 ALA B O 1
ATOM 3388 N N . LYS B 1 115 ? -22.031 15.594 12.352 1 95.25 115 LYS B N 1
ATOM 3389 C CA . LYS B 1 115 ? -23.453 15.5 12.039 1 95.25 115 LYS B CA 1
ATOM 3390 C C . LYS B 1 115 ? -24.312 15.727 13.281 1 95.25 115 LYS B C 1
ATOM 3392 O O . LYS B 1 115 ? -25.484 16.078 13.18 1 95.25 115 LYS B O 1
ATOM 3397 N N . GLU B 1 116 ? -23.719 15.547 14.406 1 95.69 116 GLU B N 1
ATOM 3398 C CA . GLU B 1 116 ? -24.438 15.711 15.672 1 95.69 116 GLU B CA 1
ATOM 3399 C C . GLU B 1 116 ? -24.406 17.156 16.141 1 95.69 116 GLU B C 1
ATOM 3401 O O . GLU B 1 116 ? -25.078 17.531 17.109 1 95.69 116 GLU B O 1
ATOM 3406 N N . MET B 1 117 ? -23.703 17.922 15.438 1 96.75 117 MET B N 1
ATOM 3407 C CA . MET B 1 117 ? -23.531 19.312 15.852 1 96.75 117 MET B CA 1
ATOM 3408 C C . MET B 1 117 ? -24.531 20.219 15.148 1 96.75 117 MET B C 1
ATOM 3410 O O . MET B 1 117 ? -25.078 19.859 14.102 1 96.75 117 MET B O 1
ATOM 3414 N N . ASP B 1 118 ? -24.812 21.312 15.812 1 95.94 118 ASP B N 1
ATOM 3415 C CA . ASP B 1 118 ? -25.672 22.359 15.266 1 95.94 118 ASP B CA 1
ATOM 3416 C C . ASP B 1 118 ? -25.078 23.75 15.484 1 95.94 118 ASP B C 1
ATOM 3418 O O . ASP B 1 118 ? -25.016 24.219 16.625 1 95.94 118 ASP B O 1
ATOM 3422 N N . PRO B 1 119 ? -24.719 24.438 14.461 1 96.12 119 PRO B N 1
ATOM 3423 C CA . PRO B 1 119 ? -24.734 24.047 13.047 1 96.12 119 PRO B CA 1
ATOM 3424 C C . PRO B 1 119 ? -23.719 22.969 12.711 1 96.12 119 PRO B C 1
ATOM 3426 O O . PRO B 1 119 ? -22.703 22.828 13.406 1 96.12 119 PRO B O 1
ATOM 3429 N N . VAL B 1 120 ? -23.953 22.188 11.68 1 97.62 120 VAL B N 1
ATOM 3430 C CA . VAL B 1 120 ? -23.031 21.156 11.219 1 97.62 120 VAL B CA 1
ATOM 3431 C C . VAL B 1 120 ? -21.812 21.797 10.57 1 97.62 120 VAL B C 1
ATOM 3433 O O . VAL B 1 120 ? -21.953 22.578 9.617 1 97.62 120 VAL B O 1
ATOM 3436 N N . PRO B 1 121 ? -20.672 21.5 11.047 1 98.19 121 PRO B N 1
ATOM 3437 C CA . PRO B 1 121 ? -19.484 22.078 10.422 1 98.19 121 PRO B CA 1
ATOM 3438 C C . PRO B 1 121 ? -19.203 21.516 9.031 1 98.19 121 PRO B C 1
ATOM 3440 O O . PRO B 1 121 ? -19.578 20.375 8.75 1 98.19 121 PRO B O 1
ATOM 3443 N N . THR B 1 122 ? -18.609 22.328 8.219 1 97.69 122 THR B N 1
ATOM 3444 C CA . THR B 1 122 ? -18.078 21.844 6.941 1 97.69 122 THR B CA 1
ATOM 3445 C C . THR B 1 122 ? -16.828 20.984 7.156 1 97.69 122 THR B C 1
ATOM 3447 O O . THR B 1 122 ? -15.906 21.406 7.848 1 97.69 122 THR B O 1
ATOM 3450 N N . ILE B 1 123 ? -16.844 19.812 6.613 1 97.56 123 ILE B N 1
ATOM 3451 C CA . ILE B 1 123 ? -15.68 18.938 6.707 1 97.56 123 ILE B CA 1
ATOM 3452 C C . ILE B 1 123 ? -14.867 19.031 5.418 1 97.56 123 ILE B C 1
ATOM 3454 O O . ILE B 1 123 ? -15.406 18.859 4.324 1 97.56 123 ILE B O 1
ATOM 3458 N N . VAL B 1 124 ? -13.617 19.359 5.492 1 97.31 124 VAL B N 1
ATOM 3459 C CA . VAL B 1 124 ? -12.68 19.359 4.371 1 97.31 124 VAL B CA 1
ATOM 3460 C C . VAL B 1 124 ? -11.695 18.203 4.52 1 97.31 124 VAL B C 1
ATOM 3462 O O . VAL B 1 124 ? -10.859 18.203 5.43 1 97.31 124 VAL B O 1
ATOM 3465 N N . ALA B 1 125 ? -11.805 17.219 3.688 1 95 125 ALA B N 1
ATOM 3466 C CA . ALA B 1 125 ? -10.906 16.062 3.697 1 95 125 ALA B CA 1
ATOM 3467 C C . ALA B 1 125 ? -9.805 16.219 2.654 1 95 125 ALA B C 1
ATOM 3469 O O . ALA B 1 125 ? -10.086 16.344 1.459 1 95 125 ALA B O 1
ATOM 3470 N N . LEU B 1 126 ? -8.594 16.234 3.096 1 94.62 126 LEU B N 1
ATOM 3471 C CA . LEU B 1 126 ? -7.438 16.375 2.215 1 94.62 126 LEU B CA 1
ATOM 3472 C C . LEU B 1 126 ? -6.797 15.023 1.94 1 94.62 126 LEU B C 1
ATOM 3474 O O . LEU B 1 126 ? -6.336 14.352 2.865 1 94.62 126 LEU B O 1
ATOM 3478 N N . ASN B 1 127 ? -6.727 14.547 0.712 1 89.44 127 ASN B N 1
ATOM 3479 C CA . ASN B 1 127 ? -6.211 13.227 0.376 1 89.44 127 ASN B CA 1
ATOM 3480 C C . ASN B 1 127 ? -5.25 13.281 -0.806 1 89.44 127 ASN B C 1
ATOM 3482 O O . ASN B 1 127 ? -5.469 12.625 -1.824 1 89.44 127 ASN B O 1
ATOM 3486 N N . PRO B 1 128 ? -4.148 13.992 -0.648 1 93.56 128 PRO B N 1
ATOM 3487 C CA . PRO B 1 128 ? -3.215 14.133 -1.769 1 93.56 128 PRO B CA 1
ATOM 3488 C C . PRO B 1 128 ? -2.369 12.883 -1.998 1 93.56 128 PRO B C 1
ATOM 3490 O O . PRO B 1 128 ? -1.98 12.211 -1.038 1 93.56 128 PRO B O 1
ATOM 3493 N N . MET B 1 129 ? -2.027 12.594 -3.219 1 89.44 129 MET B N 1
ATOM 3494 C CA . MET B 1 129 ? -1.156 11.477 -3.578 1 89.44 129 MET B CA 1
ATOM 3495 C C . MET B 1 129 ? 0.142 11.984 -4.199 1 89.44 129 MET B C 1
ATOM 3497 O O . MET B 1 129 ? 1.115 11.234 -4.309 1 89.44 129 MET B O 1
ATOM 3501 N N . SER B 1 130 ? 0.106 13.2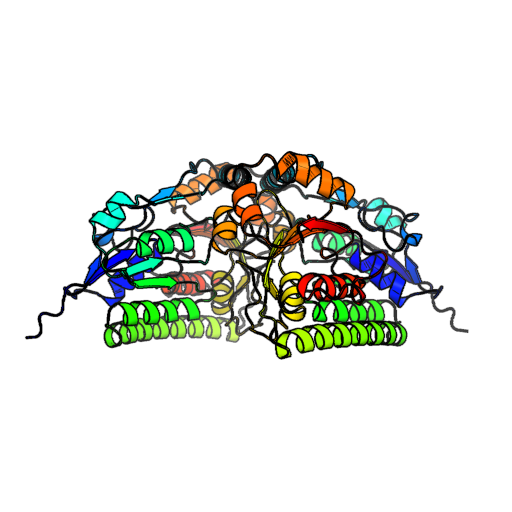34 -4.621 1 94.81 130 SER B N 1
ATOM 3502 C CA . SER B 1 130 ? 1.242 13.875 -5.277 1 94.81 130 SER B CA 1
ATOM 3503 C C . SER B 1 130 ? 1.466 15.281 -4.742 1 94.81 130 SER B C 1
ATOM 3505 O O . SER B 1 130 ? 0.632 15.812 -4.004 1 94.81 130 SER B O 1
ATOM 3507 N N . LEU B 1 131 ? 2.596 15.812 -5.086 1 97.19 131 LEU B N 1
ATOM 3508 C CA . LEU B 1 131 ? 2.854 17.188 -4.676 1 97.19 131 LEU B CA 1
ATOM 3509 C C . LEU B 1 131 ? 1.846 18.141 -5.312 1 97.19 131 LEU B C 1
ATOM 3511 O O . LEU B 1 131 ? 1.436 19.125 -4.691 1 97.19 131 LEU B O 1
ATOM 3515 N N . ASP B 1 132 ? 1.428 17.859 -6.535 1 95.5 132 ASP B N 1
ATOM 3516 C CA . ASP B 1 132 ? 0.388 18.641 -7.188 1 95.5 132 ASP B CA 1
ATOM 3517 C C . ASP B 1 132 ? -0.921 18.578 -6.406 1 95.5 132 ASP B C 1
ATOM 3519 O O . ASP B 1 132 ? -1.593 19.594 -6.23 1 95.5 132 ASP B O 1
ATOM 3523 N N . ASP B 1 133 ? -1.206 17.375 -5.953 1 95.31 133 ASP B N 1
ATOM 3524 C CA . ASP B 1 133 ? -2.404 17.219 -5.137 1 95.31 133 ASP B CA 1
ATOM 3525 C C . ASP B 1 133 ? -2.303 18.016 -3.844 1 95.31 133 ASP B C 1
ATOM 3527 O O . ASP B 1 133 ? -3.305 18.547 -3.359 1 95.31 133 ASP B O 1
ATOM 3531 N N . VAL B 1 134 ? -1.119 18.047 -3.301 1 96.44 134 VAL B N 1
ATOM 3532 C CA . VAL B 1 134 ? -0.898 18.812 -2.076 1 96.44 134 VAL B CA 1
ATOM 3533 C C . VAL B 1 134 ? -1.163 20.297 -2.334 1 96.44 134 VAL B C 1
ATOM 3535 O O . VAL B 1 134 ? -1.812 20.969 -1.526 1 96.44 134 VAL B O 1
ATOM 3538 N N . ILE B 1 135 ? -0.706 20.766 -3.408 1 96.12 135 ILE B N 1
ATOM 3539 C CA . ILE B 1 135 ? -0.922 22.156 -3.77 1 96.12 135 ILE B CA 1
ATOM 3540 C C . ILE B 1 135 ? -2.41 22.406 -4.012 1 96.12 135 ILE B C 1
ATOM 3542 O O . ILE B 1 135 ? -2.947 23.438 -3.607 1 96.12 135 ILE B O 1
ATOM 3546 N N . LYS B 1 136 ? -3.078 21.469 -4.59 1 95.75 136 LYS B N 1
ATOM 3547 C CA . LYS B 1 136 ? -4.52 21.562 -4.812 1 95.75 136 LYS B CA 1
ATOM 3548 C C . LYS B 1 136 ? -5.277 21.594 -3.486 1 95.75 136 LYS B C 1
ATOM 3550 O O . LYS B 1 136 ? -6.324 22.234 -3.379 1 95.75 136 LYS B O 1
ATOM 3555 N N . SER B 1 137 ? -4.73 20.875 -2.531 1 97.31 137 SER B N 1
ATOM 3556 C CA . SER B 1 137 ? -5.34 20.891 -1.205 1 97.31 137 SER B CA 1
ATOM 3557 C C . SER B 1 137 ? -5.434 22.312 -0.649 1 97.31 137 SER B C 1
ATOM 3559 O O . SER B 1 137 ? -6.352 22.625 0.113 1 97.31 137 SER B O 1
ATOM 3561 N N . ILE B 1 138 ? -4.512 23.172 -1.046 1 98.12 138 ILE B N 1
ATOM 3562 C CA . ILE B 1 138 ? -4.523 24.562 -0.61 1 98.12 138 ILE B CA 1
ATOM 3563 C C . ILE B 1 138 ? -5.758 25.266 -1.168 1 98.12 138 ILE B C 1
ATOM 3565 O O . ILE B 1 138 ? -6.375 26.094 -0.482 1 98.12 138 ILE B O 1
ATOM 3569 N N . ASP B 1 139 ? -6.152 24.922 -2.395 1 97.38 139 ASP B N 1
ATOM 3570 C CA . ASP B 1 139 ? -7.375 25.453 -2.99 1 97.38 139 ASP B CA 1
ATOM 3571 C C . ASP B 1 139 ? -8.602 25.031 -2.195 1 97.38 139 ASP B C 1
ATOM 3573 O O . ASP B 1 139 ? -9.523 25.812 -1.988 1 97.38 139 ASP B O 1
ATOM 3577 N N . ASP B 1 140 ? -8.602 23.75 -1.828 1 97.44 140 ASP B N 1
ATOM 3578 C CA . ASP B 1 140 ? -9.727 23.203 -1.077 1 97.44 140 ASP B CA 1
ATOM 3579 C C . ASP B 1 140 ? -9.93 23.969 0.233 1 97.44 140 ASP B C 1
ATOM 3581 O O . ASP B 1 140 ? -11.055 24.328 0.583 1 97.44 140 ASP B O 1
ATOM 3585 N N . VAL B 1 141 ? -8.859 24.219 0.89 1 98 141 VAL B N 1
ATOM 3586 C CA . VAL B 1 141 ? -8.914 24.938 2.16 1 98 141 VAL B CA 1
ATOM 3587 C C . VAL B 1 141 ? -9.289 26.391 1.913 1 98 141 VAL B C 1
ATOM 3589 O O . VAL B 1 141 ? -10.125 26.953 2.627 1 98 141 VAL B O 1
ATOM 3592 N N . GLY B 1 142 ? -8.656 27.031 0.899 1 97.81 142 GLY B N 1
ATOM 3593 C CA . GLY B 1 142 ? -9 28.406 0.547 1 97.81 142 GLY B CA 1
ATOM 3594 C C . GLY B 1 142 ? -10.477 28.594 0.249 1 97.81 142 GLY B C 1
ATOM 3595 O O . GLY B 1 142 ? -11.078 29.578 0.68 1 97.81 142 GLY B O 1
ATOM 3596 N N . SER B 1 143 ? -11.023 27.656 -0.456 1 97.56 143 SER B N 1
ATOM 3597 C CA . SER B 1 143 ? -12.438 27.703 -0.792 1 97.56 143 SER B CA 1
ATOM 3598 C C . SER B 1 143 ? -13.305 27.594 0.458 1 97.56 143 SER B C 1
ATOM 3600 O O . SER B 1 143 ? -14.273 28.344 0.621 1 97.56 143 SER B O 1
ATOM 3602 N N . ALA B 1 144 ? -12.953 26.672 1.363 1 97.25 144 ALA B N 1
ATOM 3603 C CA . ALA B 1 144 ? -13.719 26.469 2.59 1 97.25 144 ALA B CA 1
ATOM 3604 C C . ALA B 1 144 ? -13.664 27.703 3.482 1 97.25 144 ALA B C 1
ATOM 3606 O O . ALA B 1 144 ? -14.633 28 4.191 1 97.25 144 ALA B O 1
ATOM 3607 N N . LEU B 1 145 ? -12.594 28.469 3.41 1 96.88 145 LEU B N 1
ATOM 3608 C CA . LEU B 1 145 ? -12.383 29.641 4.242 1 96.88 145 LEU B CA 1
ATOM 3609 C C . LEU B 1 145 ? -12.922 30.891 3.555 1 96.88 145 LEU B C 1
ATOM 3611 O O . LEU B 1 145 ? -12.891 31.984 4.129 1 96.88 145 LEU B O 1
ATOM 3615 N N . ASP B 1 146 ? -13.391 30.75 2.291 1 96 146 ASP B N 1
ATOM 3616 C CA . ASP B 1 146 ? -13.766 31.875 1.447 1 96 146 ASP B CA 1
ATOM 3617 C C . ASP B 1 146 ? -12.586 32.812 1.224 1 96 146 ASP B C 1
ATOM 3619 O O . ASP B 1 146 ? -12.719 34.031 1.338 1 96 146 ASP B O 1
ATOM 3623 N N . MET B 1 147 ? -11.453 32.219 1.036 1 96.75 147 MET B N 1
ATOM 3624 C CA . MET B 1 147 ? -10.211 32.969 0.821 1 96.75 147 MET B CA 1
ATOM 3625 C C . MET B 1 147 ? -9.508 32.5 -0.447 1 96.75 147 MET B C 1
ATOM 3627 O O . MET B 1 147 ? -8.32 32.156 -0.417 1 96.75 147 MET B O 1
ATOM 3631 N N . VAL B 1 148 ? -10.172 32.5 -1.522 1 97.19 148 VAL B N 1
ATOM 3632 C CA . VAL B 1 148 ? -9.711 31.953 -2.799 1 97.19 148 VAL B CA 1
ATOM 3633 C C . VAL B 1 148 ? -8.539 32.781 -3.318 1 97.19 148 VAL B C 1
ATOM 3635 O O . VAL B 1 148 ? -7.562 32.219 -3.834 1 97.19 148 VAL B O 1
ATOM 3638 N N . ASN B 1 149 ? -8.609 34.094 -3.188 1 97.19 149 ASN B N 1
ATOM 3639 C CA . ASN B 1 149 ? -7.512 34.938 -3.656 1 97.19 149 ASN B CA 1
ATOM 3640 C C . ASN B 1 149 ? -6.227 34.656 -2.881 1 97.19 149 ASN B C 1
ATOM 3642 O O . ASN B 1 149 ? -5.148 34.594 -3.471 1 97.19 149 ASN B O 1
ATOM 3646 N N . GLU B 1 150 ? -6.367 34.594 -1.586 1 97 150 GLU B N 1
ATOM 3647 C CA . GLU B 1 150 ? -5.215 34.344 -0.732 1 97 150 GLU B CA 1
ATOM 3648 C C . GLU B 1 150 ? -4.605 32.969 -1.046 1 97 150 GLU B C 1
ATOM 3650 O O . GLU B 1 150 ? -3.381 32.844 -1.12 1 97 150 GLU B O 1
ATOM 3655 N N . SER B 1 151 ? -5.445 31.953 -1.215 1 97.94 151 SER B N 1
ATOM 3656 C CA . SER B 1 151 ? -4.957 30.609 -1.527 1 97.94 151 SER B CA 1
ATOM 3657 C C . SER B 1 151 ? -4.242 30.578 -2.875 1 97.94 151 SER B C 1
ATOM 3659 O O . SER B 1 151 ? -3.232 29.891 -3.033 1 97.94 151 SER B O 1
ATOM 3661 N N . ASN B 1 152 ? -4.762 31.312 -3.816 1 97.81 152 ASN B N 1
ATOM 3662 C CA . ASN B 1 152 ? -4.133 31.391 -5.129 1 97.81 152 ASN B CA 1
ATOM 3663 C C . ASN B 1 152 ? -2.742 32.031 -5.047 1 97.81 152 ASN B C 1
ATOM 3665 O O . ASN B 1 152 ? -1.822 31.594 -5.746 1 97.81 152 ASN B O 1
ATOM 3669 N N . LEU B 1 153 ? -2.658 33.031 -4.273 1 97.38 153 LEU B N 1
ATOM 3670 C CA . LEU B 1 153 ? -1.369 33.688 -4.094 1 97.38 153 LEU B CA 1
ATOM 3671 C C . LEU B 1 153 ? -0.356 32.75 -3.467 1 97.38 153 LEU B C 1
ATOM 3673 O O . LEU B 1 153 ? 0.791 32.688 -3.914 1 97.38 153 LEU B O 1
ATOM 3677 N N . VAL B 1 154 ? -0.805 32.062 -2.443 1 97.56 154 VAL B N 1
ATOM 3678 C CA . VAL B 1 154 ? 0.051 31.078 -1.769 1 97.56 154 VAL B CA 1
ATOM 3679 C C . VAL B 1 154 ? 0.49 30 -2.758 1 97.56 154 VAL B C 1
ATOM 3681 O O . VAL B 1 154 ? 1.675 29.672 -2.834 1 97.56 154 VAL B O 1
ATOM 3684 N N . LYS B 1 155 ? -0.399 29.469 -3.516 1 97.88 155 LYS B N 1
ATOM 3685 C CA . LYS B 1 155 ? -0.114 28.406 -4.48 1 97.88 155 LYS B CA 1
ATOM 3686 C C . LYS B 1 155 ? 0.891 28.875 -5.527 1 97.88 155 LYS B C 1
ATOM 3688 O O . LYS B 1 155 ? 1.818 28.141 -5.875 1 97.88 155 LYS B O 1
ATOM 3693 N N . SER B 1 156 ? 0.65 30.078 -6.016 1 97.94 156 SER B N 1
ATOM 3694 C CA . SER B 1 156 ? 1.53 30.609 -7.047 1 97.94 156 SER B CA 1
ATOM 3695 C C . SER B 1 156 ? 2.973 30.688 -6.555 1 97.94 156 SER B C 1
ATOM 3697 O O . SER B 1 156 ? 3.904 30.375 -7.297 1 97.94 156 SER B O 1
ATOM 3699 N N . LYS B 1 157 ? 3.141 31.141 -5.348 1 98 157 LYS B N 1
ATOM 3700 C CA . LYS B 1 157 ? 4.477 31.234 -4.77 1 98 157 LYS B CA 1
ATOM 3701 C C . LYS B 1 157 ? 5.117 29.859 -4.633 1 98 157 LYS B C 1
ATOM 3703 O O . LYS B 1 157 ? 6.297 29.688 -4.949 1 98 157 LYS B O 1
ATOM 3708 N N . LEU B 1 158 ? 4.379 28.891 -4.176 1 98.44 158 LEU B N 1
ATOM 3709 C CA . LEU B 1 158 ? 4.895 27.531 -3.996 1 98.44 158 LEU B CA 1
ATOM 3710 C C . LEU B 1 158 ? 5.23 26.891 -5.344 1 98.44 158 LEU B C 1
ATOM 3712 O O . LEU B 1 158 ? 6.266 26.25 -5.484 1 98.44 158 LEU B O 1
ATOM 3716 N N . LEU B 1 159 ? 4.316 27.125 -6.273 1 98.25 159 LEU B N 1
ATOM 3717 C CA . LEU B 1 159 ? 4.523 26.547 -7.602 1 98.25 159 LEU B CA 1
ATOM 3718 C C . LEU B 1 159 ? 5.766 27.141 -8.258 1 98.25 159 LEU B C 1
ATOM 3720 O O . LEU B 1 159 ? 6.473 26.438 -8.984 1 98.25 159 LEU B O 1
ATOM 3724 N N . SER B 1 160 ? 6.004 28.375 -8.039 1 98.5 160 SER B N 1
ATOM 3725 C CA . SER B 1 160 ? 7.219 29 -8.555 1 98.5 160 SER B CA 1
ATOM 3726 C C . SER B 1 160 ? 8.469 28.359 -7.961 1 98.5 160 SER B C 1
ATOM 3728 O O . SER B 1 160 ? 9.453 28.141 -8.672 1 98.5 160 SER B O 1
ATOM 3730 N N . ARG B 1 161 ? 8.422 28.125 -6.676 1 98.44 161 ARG B N 1
ATOM 3731 C CA . ARG B 1 161 ? 9.539 27.469 -6.008 1 98.44 161 ARG B CA 1
ATOM 3732 C C . ARG B 1 161 ? 9.742 26.047 -6.531 1 98.44 161 ARG B C 1
ATOM 3734 O O . ARG B 1 161 ? 10.867 25.609 -6.754 1 98.44 161 ARG B O 1
ATOM 3741 N N . VAL B 1 162 ? 8.648 25.297 -6.75 1 98.5 162 VAL B N 1
ATOM 3742 C CA . VAL B 1 162 ? 8.695 23.953 -7.289 1 98.5 162 VAL B CA 1
ATOM 3743 C C . VAL B 1 162 ? 9.328 23.969 -8.68 1 98.5 162 VAL B C 1
ATOM 3745 O O . VAL B 1 162 ? 10.211 23.156 -8.977 1 98.5 162 VAL B O 1
ATOM 3748 N N . LYS B 1 163 ? 8.875 24.891 -9.5 1 98.38 163 LYS B N 1
ATOM 3749 C CA . LYS B 1 163 ? 9.398 25.016 -10.852 1 98.38 163 LYS B CA 1
ATOM 3750 C C . LYS B 1 163 ? 10.898 25.281 -10.836 1 98.38 163 LYS B C 1
ATOM 3752 O O . LYS B 1 163 ? 11.656 24.688 -11.609 1 98.38 163 LYS B O 1
ATOM 3757 N N . TYR B 1 164 ? 11.273 26.203 -10.016 1 98.62 164 TYR B N 1
ATOM 3758 C CA . TYR B 1 164 ? 12.68 26.547 -9.914 1 98.62 164 TYR B CA 1
ATOM 3759 C C . TYR B 1 164 ? 13.516 25.344 -9.516 1 98.62 164 TYR B C 1
ATOM 3761 O O . TYR B 1 164 ? 14.547 25.062 -10.125 1 98.62 164 TYR B O 1
ATOM 3769 N N . ALA B 1 165 ? 13.086 24.625 -8.477 1 98.56 165 ALA B N 1
ATOM 3770 C CA . ALA B 1 165 ? 13.797 23.438 -8 1 98.56 165 ALA B CA 1
ATOM 3771 C C . ALA B 1 165 ? 13.914 22.391 -9.102 1 98.56 165 ALA B C 1
ATOM 3773 O O . ALA B 1 165 ? 14.984 21.797 -9.297 1 98.56 165 ALA B O 1
ATOM 3774 N N . ARG B 1 166 ? 12.82 22.172 -9.789 1 97.94 166 ARG B N 1
ATOM 3775 C CA . ARG B 1 166 ? 12.812 21.188 -10.859 1 97.94 166 ARG B CA 1
ATOM 3776 C C . ARG B 1 166 ? 13.758 21.578 -11.984 1 97.94 166 ARG B C 1
ATOM 3778 O O . ARG B 1 166 ? 14.422 20.734 -12.578 1 97.94 166 ARG B O 1
ATOM 3785 N N . ASP B 1 167 ? 13.805 22.859 -12.312 1 98.12 167 ASP B N 1
ATOM 3786 C CA . ASP B 1 167 ? 14.695 23.359 -13.352 1 98.12 167 ASP B CA 1
ATOM 3787 C C . ASP B 1 167 ? 16.156 23.109 -12.984 1 98.12 167 ASP B C 1
ATOM 3789 O O . ASP B 1 167 ? 16.969 22.734 -13.836 1 98.12 167 ASP B O 1
ATOM 3793 N N . ILE B 1 168 ? 16.469 23.328 -11.766 1 98.06 168 ILE B N 1
ATOM 3794 C CA . ILE B 1 168 ? 17.828 23.109 -11.305 1 98.06 168 ILE B CA 1
ATOM 3795 C C . ILE B 1 168 ? 18.203 21.641 -11.43 1 98.06 168 ILE B C 1
ATOM 3797 O O . ILE B 1 168 ? 19.281 21.297 -11.906 1 98.06 168 ILE B O 1
ATOM 3801 N N . ALA B 1 169 ? 17.328 20.75 -10.977 1 97.5 169 ALA B N 1
ATOM 3802 C CA . ALA B 1 169 ? 17.547 19.312 -11.094 1 97.5 169 ALA B CA 1
ATOM 3803 C C . ALA B 1 169 ? 17.719 18.891 -12.555 1 97.5 169 ALA B C 1
ATOM 3805 O O . ALA B 1 169 ? 18.562 18.062 -12.875 1 97.5 169 ALA B O 1
ATOM 3806 N N . PHE B 1 170 ? 16.859 19.484 -13.391 1 95.62 170 PHE B N 1
ATOM 3807 C CA . PHE B 1 170 ? 16.906 19.188 -14.812 1 95.62 170 PHE B CA 1
ATOM 3808 C C . PHE B 1 170 ? 18.234 19.625 -15.422 1 95.62 170 PHE B C 1
ATOM 3810 O O . PHE B 1 170 ? 18.797 18.906 -16.25 1 95.62 170 PHE B O 1
ATOM 3817 N N . GLN B 1 171 ? 18.719 20.719 -15.016 1 96.38 171 GLN B N 1
ATOM 3818 C CA . GLN B 1 171 ? 20 21.203 -15.484 1 96.38 171 GLN B CA 1
ATOM 3819 C C . GLN B 1 171 ? 21.125 20.25 -15.086 1 96.38 171 GLN B C 1
ATOM 3821 O O . GLN B 1 171 ? 22.031 19.984 -15.875 1 96.38 171 GLN B O 1
ATOM 3826 N N . SER B 1 172 ? 21.016 19.719 -13.906 1 94.56 172 SER B N 1
ATOM 3827 C CA . SER B 1 172 ? 22.016 18.75 -13.461 1 94.56 172 SER B CA 1
ATOM 3828 C C . SER B 1 172 ? 21.969 17.484 -14.305 1 94.56 172 SER B C 1
ATOM 3830 O O . SER B 1 172 ? 23.016 16.938 -14.672 1 94.56 172 SER B O 1
ATOM 3832 N N . HIS B 1 173 ? 20.766 17.031 -14.594 1 92.44 173 HIS B N 1
ATOM 3833 C CA . HIS B 1 173 ? 20.578 15.836 -15.406 1 92.44 173 HIS B CA 1
ATOM 3834 C C . HIS B 1 173 ? 21.125 16.047 -16.812 1 92.44 173 HIS B C 1
ATOM 3836 O O . HIS B 1 173 ? 21.797 15.172 -17.359 1 92.44 173 HIS B O 1
ATOM 3842 N N . THR B 1 174 ? 20.875 17.188 -17.406 1 93.5 174 THR B N 1
ATOM 3843 C CA . THR B 1 174 ? 21.297 17.484 -18.766 1 93.5 174 THR B CA 1
ATOM 3844 C C . THR B 1 174 ? 22.812 17.703 -18.844 1 93.5 174 THR B C 1
ATOM 3846 O O . THR B 1 174 ? 23.422 17.516 -19.891 1 93.5 174 THR B O 1
ATOM 3849 N N . ALA B 1 175 ? 23.359 18.062 -17.719 1 94.38 175 ALA B N 1
ATOM 3850 C CA . ALA B 1 175 ? 24.797 18.266 -17.641 1 94.38 175 ALA B CA 1
ATOM 3851 C C . ALA B 1 175 ? 25.531 16.938 -17.5 1 94.38 175 ALA B C 1
ATOM 3853 O O . ALA B 1 175 ? 26.766 16.891 -17.453 1 94.38 175 ALA B O 1
ATOM 3854 N N . GLY B 1 176 ? 24.734 15.781 -17.422 1 92.06 176 GLY B N 1
ATOM 3855 C CA . GLY B 1 176 ? 25.359 14.469 -17.469 1 92.06 176 GLY B CA 1
ATOM 3856 C C . GLY B 1 176 ? 25.281 13.711 -16.172 1 92.06 176 GLY B C 1
ATOM 3857 O O . GLY B 1 176 ? 25.719 12.562 -16.078 1 92.06 176 GLY B O 1
ATOM 3858 N N . LYS B 1 177 ? 24.75 14.391 -15.234 1 92.62 177 LYS B N 1
ATOM 3859 C CA . LYS B 1 177 ? 24.609 13.672 -13.969 1 92.62 177 LYS B CA 1
ATOM 3860 C C . LYS B 1 177 ? 23.562 12.57 -14.07 1 92.62 177 LYS B C 1
ATOM 3862 O O . LYS B 1 177 ? 22.406 12.844 -14.414 1 92.62 177 LYS B O 1
ATOM 3867 N N . LYS B 1 178 ? 23.922 11.383 -13.766 1 93.62 178 LYS B N 1
ATOM 3868 C CA . LYS B 1 178 ? 23.016 10.25 -13.805 1 93.62 178 LYS B CA 1
ATOM 3869 C C . LYS B 1 178 ? 22.031 10.305 -12.641 1 93.62 178 LYS B C 1
ATOM 3871 O O . LYS B 1 178 ? 22.328 10.875 -11.594 1 93.62 178 LYS B O 1
ATOM 3876 N N . ARG B 1 179 ? 20.906 9.773 -12.852 1 95.44 179 ARG B N 1
ATOM 3877 C CA . ARG B 1 179 ? 19.938 9.672 -11.766 1 95.44 179 ARG B CA 1
ATOM 3878 C C . ARG B 1 179 ? 20.438 8.75 -10.656 1 95.44 179 ARG B C 1
ATOM 3880 O O . ARG B 1 179 ? 20.891 7.637 -10.922 1 95.44 179 ARG B O 1
ATOM 3887 N N . SER B 1 180 ? 20.391 9.25 -9.445 1 96.88 180 SER B N 1
ATOM 3888 C CA . SER B 1 180 ? 20.844 8.461 -8.305 1 96.88 180 SER B CA 1
ATOM 3889 C C . SER B 1 180 ? 19.75 7.5 -7.832 1 96.88 180 SER B C 1
ATOM 3891 O O . SER B 1 180 ? 18.578 7.852 -7.805 1 96.88 180 SER B O 1
ATOM 3893 N N . ARG B 1 181 ? 20.094 6.301 -7.562 1 97.5 181 ARG B N 1
ATOM 3894 C CA . ARG B 1 181 ? 19.188 5.375 -6.895 1 97.5 181 ARG B CA 1
ATOM 3895 C C . ARG B 1 181 ? 19.047 5.711 -5.414 1 97.5 181 ARG B C 1
ATOM 3897 O O . ARG B 1 181 ? 20.047 5.723 -4.684 1 97.5 181 ARG B O 1
ATOM 3904 N N . VAL B 1 182 ? 17.844 6.012 -4.992 1 98.5 182 VAL B N 1
ATOM 3905 C CA . VAL B 1 182 ? 17.594 6.504 -3.643 1 98.5 182 VAL B CA 1
ATOM 3906 C C . VAL B 1 182 ? 16.734 5.492 -2.883 1 98.5 182 VAL B C 1
ATOM 3908 O O . VAL B 1 182 ? 15.789 4.93 -3.438 1 98.5 182 VAL B O 1
ATOM 3911 N N . ALA B 1 183 ? 17.125 5.16 -1.688 1 98.38 183 ALA B N 1
ATOM 3912 C CA . ALA B 1 183 ? 16.234 4.492 -0.74 1 98.38 183 ALA B CA 1
ATOM 3913 C C . ALA B 1 183 ? 15.781 5.453 0.355 1 98.38 183 ALA B C 1
ATOM 3915 O O . ALA B 1 183 ? 16.562 5.801 1.247 1 98.38 183 ALA B O 1
ATOM 3916 N N . PHE B 1 184 ? 14.578 5.898 0.168 1 98.69 184 PHE B N 1
ATOM 3917 C CA . PHE B 1 184 ? 13.969 6.738 1.189 1 98.69 184 PHE B CA 1
ATOM 3918 C C . PHE B 1 184 ? 13.195 5.895 2.193 1 98.69 184 PHE B C 1
ATOM 3920 O O . PHE B 1 184 ? 12.117 5.383 1.882 1 98.69 184 PHE B O 1
ATOM 3927 N N . LEU B 1 185 ? 13.727 5.789 3.406 1 98.31 185 LEU B N 1
ATOM 3928 C CA . LEU B 1 185 ? 13.109 4.977 4.449 1 98.31 185 LEU B CA 1
ATOM 3929 C C . LEU B 1 185 ? 12.164 5.816 5.301 1 98.31 185 LEU B C 1
ATOM 3931 O O . LEU B 1 185 ? 12.594 6.516 6.219 1 98.31 185 LEU B O 1
ATOM 3935 N N . GLU B 1 186 ? 10.922 5.703 5 1 97.44 186 GLU B N 1
ATOM 3936 C CA . GLU B 1 186 ? 9.898 6.395 5.781 1 97.44 186 GLU B CA 1
ATOM 3937 C C . GLU B 1 186 ? 9.703 5.734 7.145 1 97.44 186 GLU B C 1
ATOM 3939 O O . GLU B 1 186 ? 9.211 6.367 8.078 1 97.44 186 GLU B O 1
ATOM 3944 N N . TRP B 1 187 ? 10.023 4.496 7.254 1 96.44 187 TRP B N 1
ATOM 3945 C CA . TRP B 1 187 ? 10.094 3.67 8.453 1 96.44 187 TRP B CA 1
ATOM 3946 C C . TRP B 1 187 ? 11.25 2.686 8.375 1 96.44 187 TRP B C 1
ATOM 3948 O O . TRP B 1 187 ? 11.398 1.968 7.383 1 96.44 187 TRP B O 1
ATOM 3958 N N . PRO B 1 188 ? 12.086 2.656 9.367 1 95.38 188 PRO B N 1
ATOM 3959 C CA . PRO B 1 188 ? 13.344 1.933 9.18 1 95.38 188 PRO B CA 1
ATOM 3960 C C . PRO B 1 188 ? 13.242 0.457 9.555 1 95.38 188 PRO B C 1
ATOM 3962 O O . PRO B 1 188 ? 13.992 -0.371 9.039 1 95.38 188 PRO B O 1
ATOM 3965 N N . SER B 1 189 ? 12.258 0.111 10.539 1 94.12 189 SER B N 1
ATOM 3966 C CA . SER B 1 189 ? 12.172 -1.275 10.992 1 94.12 189 SER B CA 1
ATOM 3967 C C . SER B 1 189 ? 10.742 -1.647 11.375 1 94.12 189 SER B C 1
ATOM 3969 O O . SER B 1 189 ? 10.234 -1.19 12.398 1 94.12 189 SER B O 1
ATOM 3971 N N . PRO B 1 190 ? 10.141 -2.635 10.625 1 95 190 PRO B N 1
ATOM 397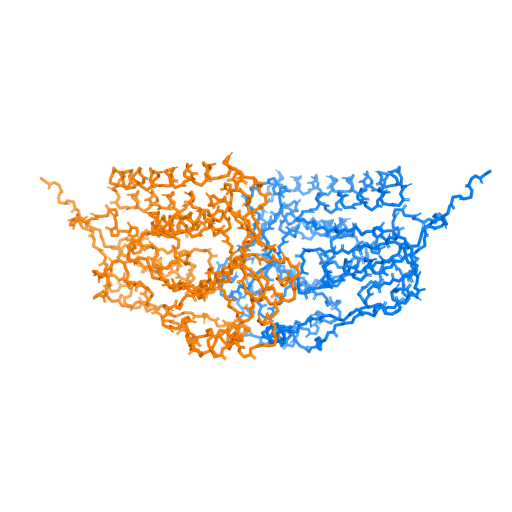2 C CA . PRO B 1 190 ? 10.594 -3.059 9.297 1 95 190 PRO B CA 1
ATOM 3973 C C . PRO B 1 190 ? 10.664 -1.904 8.305 1 95 190 PRO B C 1
ATOM 3975 O O . PRO B 1 190 ? 10.133 -0.822 8.562 1 95 190 PRO B O 1
ATOM 3978 N N . ILE B 1 191 ? 11.359 -2.148 7.211 1 95.81 191 ILE B N 1
ATOM 3979 C CA . ILE B 1 191 ? 11.547 -1.085 6.23 1 95.81 191 ILE B CA 1
ATOM 3980 C C . ILE B 1 191 ? 10.227 -0.801 5.52 1 95.81 191 ILE B C 1
ATOM 3982 O O . ILE B 1 191 ? 9.57 -1.72 5.02 1 95.81 191 ILE B O 1
ATOM 3986 N N . TYR B 1 192 ? 9.734 0.359 5.625 1 95.94 192 TYR B N 1
ATOM 3987 C CA . TYR B 1 192 ? 8.781 0.962 4.703 1 95.94 192 TYR B CA 1
ATOM 3988 C C . TYR B 1 192 ? 9.445 2.033 3.848 1 95.94 192 TYR B C 1
ATOM 3990 O O . TYR B 1 192 ? 10.016 2.994 4.375 1 95.94 192 TYR B O 1
ATOM 3998 N N . LEU B 1 193 ? 9.383 1.904 2.562 1 96.12 193 LEU B N 1
ATOM 3999 C CA . LEU B 1 193 ? 9.883 2.945 1.672 1 96.12 193 LEU B CA 1
ATOM 4000 C C . LEU B 1 193 ? 8.812 3.992 1.401 1 96.12 193 LEU B C 1
ATOM 4002 O O . LEU B 1 193 ? 7.625 3.666 1.331 1 96.12 193 LEU B O 1
ATOM 4006 N N . GLY B 1 194 ? 9.281 5.188 1.269 1 95.94 194 GLY B N 1
ATOM 4007 C CA . GLY B 1 194 ? 8.344 6.273 1.026 1 95.94 194 GLY B CA 1
ATOM 4008 C C . GLY B 1 194 ? 7.441 6.031 -0.168 1 95.94 194 GLY B C 1
ATOM 4009 O O . GLY B 1 194 ? 7.875 5.461 -1.172 1 95.94 194 GLY B O 1
ATOM 4010 N N . GLY B 1 195 ? 6.227 6.496 -0.077 1 94.31 195 GLY B N 1
ATOM 4011 C CA . GLY B 1 195 ? 5.258 6.465 -1.161 1 94.31 195 GLY B CA 1
ATOM 4012 C C . GLY B 1 195 ? 4.668 7.824 -1.474 1 94.31 195 GLY B C 1
ATOM 4013 O O . GLY B 1 195 ? 5.312 8.852 -1.259 1 94.31 195 GLY B O 1
ATOM 4014 N N . HIS B 1 196 ? 3.543 7.762 -2.162 1 93.31 196 HIS B N 1
ATOM 4015 C CA . HIS B 1 196 ? 2.777 8.969 -2.467 1 93.31 196 HIS B CA 1
ATOM 4016 C C . HIS B 1 196 ? 3.646 10.008 -3.16 1 93.31 196 HIS B C 1
ATOM 4018 O O . HIS B 1 196 ? 4.164 9.766 -4.254 1 93.31 196 HIS B O 1
ATOM 4024 N N . TRP B 1 197 ? 3.887 11.125 -2.559 1 97.31 197 TRP B N 1
ATOM 4025 C CA . TRP B 1 197 ? 4.559 12.273 -3.156 1 97.31 197 TRP B CA 1
ATOM 4026 C C . TRP B 1 197 ? 6.074 12.117 -3.074 1 97.31 197 TRP B C 1
ATOM 4028 O O . TRP B 1 197 ? 6.812 12.789 -3.801 1 97.31 197 TRP B O 1
ATOM 4038 N N . THR B 1 198 ? 6.551 11.273 -2.213 1 98.19 198 THR B N 1
ATOM 4039 C CA . THR B 1 198 ? 7.984 11.234 -1.937 1 98.19 198 THR B CA 1
ATOM 4040 C C . THR B 1 198 ? 8.758 10.727 -3.152 1 98.19 198 THR B C 1
ATOM 4042 O O . THR B 1 198 ? 9.695 11.375 -3.609 1 98.19 198 THR B O 1
ATOM 4045 N N . PRO B 1 199 ? 8.312 9.586 -3.797 1 97.56 199 PRO B N 1
ATOM 4046 C CA . PRO B 1 199 ? 9.016 9.156 -5.004 1 97.56 199 PRO B CA 1
ATOM 4047 C C . PRO B 1 199 ? 8.93 10.172 -6.137 1 97.56 199 PRO B C 1
ATOM 4049 O O . PRO B 1 199 ? 9.875 10.32 -6.918 1 97.56 199 PRO B O 1
ATOM 4052 N N . GLN B 1 200 ? 7.797 10.828 -6.242 1 97.69 200 GLN B N 1
ATOM 4053 C CA . GLN B 1 200 ? 7.672 11.906 -7.215 1 97.69 200 GLN B CA 1
ATOM 4054 C C . GLN B 1 200 ? 8.734 12.984 -6.988 1 97.69 200 GLN B C 1
ATOM 4056 O O . GLN B 1 200 ? 9.391 13.422 -7.934 1 97.69 200 GLN B O 1
ATOM 4061 N N . MET B 1 201 ? 8.867 13.391 -5.766 1 98.38 201 MET B N 1
ATOM 4062 C CA . MET B 1 201 ? 9.828 14.438 -5.426 1 98.38 201 MET B CA 1
ATOM 4063 C C . MET B 1 201 ? 11.258 13.969 -5.664 1 98.38 201 MET B C 1
ATOM 4065 O O . MET B 1 201 ? 12.109 14.75 -6.09 1 98.38 201 MET B O 1
ATOM 4069 N N . ILE B 1 202 ? 11.516 12.734 -5.418 1 98.38 202 ILE B N 1
ATOM 4070 C CA . ILE B 1 202 ? 12.828 12.164 -5.691 1 98.38 202 ILE B CA 1
ATOM 4071 C C . ILE B 1 202 ? 13.102 12.188 -7.191 1 98.38 202 ILE B C 1
ATOM 4073 O O . ILE B 1 202 ? 14.18 12.602 -7.625 1 98.38 202 ILE B O 1
ATOM 4077 N N . ARG B 1 203 ? 12.094 11.828 -7.992 1 97.38 203 ARG B N 1
ATOM 4078 C CA . ARG B 1 203 ? 12.227 11.883 -9.445 1 97.38 203 ARG B CA 1
ATOM 4079 C C . ARG B 1 203 ? 12.484 13.312 -9.914 1 97.38 203 ARG B C 1
ATOM 4081 O O . ARG B 1 203 ? 13.359 13.547 -10.758 1 97.38 203 ARG B O 1
ATOM 4088 N N . TRP B 1 204 ? 11.758 14.172 -9.328 1 97.75 204 TRP B N 1
ATOM 4089 C CA . TRP B 1 204 ? 11.867 15.578 -9.695 1 97.75 204 TRP B CA 1
ATOM 4090 C C . TRP B 1 204 ? 13.195 16.172 -9.242 1 97.75 204 TRP B C 1
ATOM 4092 O O . TRP B 1 204 ? 13.562 17.281 -9.641 1 97.75 204 TRP B O 1
ATOM 4102 N N . SER B 1 205 ? 13.938 15.461 -8.453 1 98.25 205 SER B N 1
ATOM 4103 C CA . SER B 1 205 ? 15.227 15.906 -7.93 1 98.25 205 SER B CA 1
ATOM 4104 C C . SER B 1 205 ? 16.375 15.133 -8.562 1 98.25 205 SER B C 1
ATOM 4106 O O . SER B 1 205 ? 17.484 15.109 -8.023 1 98.25 205 SER B O 1
ATOM 4108 N N . ASN B 1 206 ? 16.109 14.398 -9.664 1 97.38 206 ASN B N 1
ATOM 4109 C CA . ASN B 1 206 ? 17.125 13.656 -10.406 1 97.38 206 ASN B CA 1
ATOM 4110 C C . ASN B 1 206 ? 17.516 12.359 -9.695 1 97.38 206 ASN B C 1
ATOM 4112 O O . ASN B 1 206 ? 18.656 11.922 -9.773 1 97.38 206 ASN B O 1
ATOM 4116 N N . GLY B 1 207 ? 16.562 11.781 -8.93 1 97.62 207 GLY B N 1
ATOM 4117 C CA . GLY B 1 207 ? 16.703 10.484 -8.305 1 97.62 207 GLY B CA 1
ATOM 4118 C C . GLY B 1 207 ? 15.625 9.5 -8.711 1 97.62 207 GLY B C 1
ATOM 4119 O O . GLY B 1 207 ? 14.695 9.852 -9.43 1 97.62 207 GLY B O 1
ATOM 4120 N N . VAL B 1 208 ? 15.797 8.328 -8.375 1 96.94 208 VAL B N 1
ATOM 4121 C CA . VAL B 1 208 ? 14.797 7.27 -8.523 1 96.94 208 VAL B CA 1
ATOM 4122 C C . VAL B 1 208 ? 14.711 6.453 -7.238 1 96.94 208 VAL B C 1
ATOM 4124 O O . VAL B 1 208 ? 15.727 5.957 -6.742 1 96.94 208 VAL B O 1
ATOM 4127 N N . GLN B 1 209 ? 13.539 6.422 -6.73 1 96.94 209 GLN B N 1
ATOM 4128 C CA . GLN B 1 209 ? 13.391 5.578 -5.551 1 96.94 209 GLN B CA 1
ATOM 4129 C C . GLN B 1 209 ? 13.43 4.098 -5.922 1 96.94 209 GLN B C 1
ATOM 4131 O O . GLN B 1 209 ? 12.742 3.666 -6.848 1 96.94 209 GLN B O 1
ATOM 4136 N N . VAL B 1 210 ? 14.148 3.355 -5.156 1 94 210 VAL B N 1
ATOM 4137 C CA . VAL B 1 210 ? 14.242 1.92 -5.406 1 94 210 VAL B CA 1
ATOM 4138 C C . VAL B 1 210 ? 12.969 1.227 -4.926 1 94 210 VAL B C 1
ATOM 4140 O O . VAL B 1 210 ? 12.312 1.694 -3.99 1 94 210 VAL B O 1
ATOM 4143 N N . VAL B 1 211 ? 12.586 0.127 -5.527 1 88.44 211 VAL B N 1
ATOM 4144 C CA . VAL B 1 211 ? 11.555 -0.832 -5.145 1 88.44 211 VAL B CA 1
ATOM 4145 C C . VAL B 1 211 ? 10.18 -0.19 -5.281 1 88.44 211 VAL B C 1
ATOM 4147 O O . VAL B 1 211 ? 9.273 -0.772 -5.879 1 88.44 211 VAL B O 1
ATOM 4150 N N . ASN B 1 212 ? 9.883 1.027 -4.777 1 89.38 212 ASN B N 1
ATOM 4151 C CA . ASN B 1 212 ? 8.586 1.688 -4.762 1 89.38 212 ASN B CA 1
ATOM 4152 C C . ASN B 1 212 ? 8.633 3.037 -5.477 1 89.38 212 ASN B C 1
ATOM 4154 O O . ASN B 1 212 ? 8.352 4.074 -4.867 1 89.38 212 ASN B O 1
ATOM 4158 N N . ASP B 1 213 ? 8.805 3.031 -6.77 1 91.5 213 ASP B N 1
ATOM 4159 C CA . ASP B 1 213 ? 8.914 4.25 -7.566 1 91.5 213 ASP B CA 1
ATOM 4160 C C . ASP B 1 213 ? 7.59 4.582 -8.25 1 91.5 213 ASP B C 1
ATOM 4162 O O . ASP B 1 213 ? 6.637 3.807 -8.164 1 91.5 213 ASP B O 1
ATOM 4166 N N . CYS B 1 214 ? 7.609 5.785 -8.812 1 90.19 214 CYS B N 1
ATOM 4167 C CA . CYS B 1 214 ? 6.473 6.191 -9.625 1 90.19 214 CYS B CA 1
ATOM 4168 C C . CYS B 1 214 ? 6.309 5.27 -10.836 1 90.19 214 CYS B C 1
ATOM 4170 O O . CYS B 1 214 ? 7.293 4.746 -11.359 1 90.19 214 CYS B O 1
ATOM 4172 N N . LYS B 1 215 ? 5.062 5.113 -11.211 1 78.44 215 LYS B N 1
ATOM 4173 C CA . LYS B 1 215 ? 4.793 4.145 -12.273 1 78.44 215 LYS B CA 1
ATOM 4174 C C . LYS B 1 215 ? 4.469 4.848 -13.586 1 78.44 215 LYS B C 1
ATOM 4176 O O . LYS B 1 215 ? 4.262 4.195 -14.609 1 78.44 215 LYS B O 1
ATOM 4181 N N . ASP B 1 216 ? 4.398 6.172 -13.547 1 80.62 216 ASP B N 1
ATOM 4182 C CA . ASP B 1 216 ? 4.047 6.918 -14.75 1 80.62 216 ASP B CA 1
ATOM 4183 C C . ASP B 1 216 ? 5.285 7.543 -15.391 1 80.62 216 ASP B C 1
ATOM 4185 O O . ASP B 1 216 ? 5.191 8.578 -16.047 1 80.62 216 ASP B O 1
ATOM 4189 N N . GLY B 1 217 ? 6.441 6.949 -15.188 1 79.44 217 GLY B N 1
ATOM 4190 C CA . GLY B 1 217 ? 7.656 7.328 -15.891 1 79.44 217 GLY B CA 1
ATOM 4191 C C . GLY B 1 217 ? 8.297 8.586 -15.344 1 79.44 217 GLY B C 1
ATOM 4192 O O . GLY B 1 217 ? 8.312 8.805 -14.133 1 79.44 217 GLY B O 1
ATOM 4193 N N . GLU B 1 218 ? 8.82 9.375 -16.266 1 81.06 218 GLU B N 1
ATOM 4194 C CA . GLU B 1 218 ? 9.656 10.508 -15.898 1 81.06 218 GLU B CA 1
ATOM 4195 C C . GLU B 1 218 ? 8.812 11.68 -15.406 1 81.06 218 GLU B C 1
ATOM 4197 O O . GLU B 1 218 ? 9.289 12.508 -14.617 1 81.06 218 GLU B O 1
ATOM 4202 N N . THR B 1 219 ? 7.633 11.711 -15.797 1 88.06 219 THR B N 1
ATOM 4203 C CA . THR B 1 219 ? 6.801 12.836 -15.391 1 88.06 219 THR B CA 1
ATOM 4204 C C . THR B 1 219 ? 6.461 12.75 -13.898 1 88.06 219 THR B C 1
ATOM 4206 O O . THR B 1 219 ? 6.52 13.75 -13.188 1 88.06 219 THR B O 1
ATOM 4209 N N . ALA B 1 220 ? 6.137 11.461 -13.438 1 91.5 220 ALA B N 1
ATOM 4210 C CA . ALA B 1 220 ? 5.863 11.148 -12.039 1 91.5 220 ALA B CA 1
ATOM 4211 C C . ALA B 1 220 ? 4.727 12.008 -11.492 1 91.5 220 ALA B C 1
ATOM 4213 O O . ALA B 1 220 ? 4.719 12.367 -10.312 1 91.5 220 ALA B O 1
ATOM 4214 N N . GLU B 1 221 ? 3.811 12.414 -12.352 1 88.81 221 GLU B N 1
ATOM 4215 C CA . GLU B 1 221 ? 2.773 13.367 -11.969 1 88.81 221 GLU B CA 1
ATOM 4216 C C . GLU B 1 221 ? 1.726 12.719 -11.07 1 88.81 221 GLU B C 1
ATOM 4218 O O . GLU B 1 221 ? 1.054 13.406 -10.297 1 88.81 221 GLU B O 1
ATOM 4223 N N . MET B 1 222 ? 1.652 11.438 -11.023 1 85.25 222 MET B N 1
ATOM 4224 C CA . MET B 1 222 ? 0.597 10.734 -10.297 1 85.25 222 MET B CA 1
ATOM 4225 C C . MET B 1 222 ? 1.073 10.328 -8.914 1 85.25 222 MET B C 1
ATOM 4227 O O . MET B 1 222 ? 0.293 9.805 -8.109 1 85.25 222 MET B O 1
ATOM 4231 N N . GLY B 1 223 ? 2.354 10.602 -8.609 1 91.44 223 GLY B N 1
ATOM 4232 C CA . GLY B 1 223 ? 2.9 10.07 -7.375 1 91.44 223 GLY B CA 1
ATOM 4233 C C . GLY B 1 223 ? 3.113 8.57 -7.41 1 91.44 223 GLY B C 1
ATOM 4234 O O . GLY B 1 223 ? 3.209 7.98 -8.484 1 91.44 223 GLY B O 1
ATOM 4235 N N . ALA B 1 224 ? 3.377 8.023 -6.293 1 90.81 224 ALA B N 1
ATOM 4236 C CA . ALA B 1 224 ? 3.605 6.586 -6.16 1 90.81 224 ALA B CA 1
ATOM 4237 C C . ALA B 1 224 ? 2.527 5.934 -5.297 1 90.81 224 ALA B C 1
ATOM 4239 O O . ALA B 1 224 ? 1.736 6.629 -4.652 1 90.81 224 ALA B O 1
ATOM 4240 N N . PRO B 1 225 ? 2.412 4.605 -5.34 1 85.06 225 PRO B N 1
ATOM 4241 C CA . PRO B 1 225 ? 1.523 3.902 -4.414 1 85.06 225 PRO B CA 1
ATOM 4242 C C . PRO B 1 225 ? 1.902 4.125 -2.949 1 85.06 225 PRO B C 1
ATOM 4244 O O . PRO B 1 225 ? 3 4.605 -2.658 1 85.06 225 PRO B O 1
ATOM 4247 N N . PRO B 1 226 ? 0.988 3.803 -2.061 1 88.62 226 PRO B N 1
ATOM 4248 C CA . PRO B 1 226 ? 1.313 3.932 -0.639 1 88.62 226 PRO B CA 1
ATOM 4249 C C . PRO B 1 226 ? 2.521 3.092 -0.231 1 88.62 226 PRO B C 1
ATOM 4251 O O . PRO B 1 226 ? 2.861 2.121 -0.913 1 88.62 226 PRO B O 1
ATOM 4254 N N . SER B 1 227 ? 3.146 3.484 0.849 1 90.81 227 SER B N 1
ATOM 4255 C CA . SER B 1 227 ? 4.262 2.738 1.422 1 90.81 227 SER B CA 1
ATOM 4256 C C . SER B 1 227 ? 3.832 1.34 1.849 1 90.81 227 SER B C 1
ATOM 4258 O O . SER B 1 227 ? 2.678 1.128 2.225 1 90.81 227 SER B O 1
ATOM 4260 N N . PHE B 1 228 ? 4.723 0.42 1.778 1 86.56 228 PHE B N 1
ATOM 4261 C CA . PHE B 1 228 ? 4.488 -0.947 2.23 1 86.56 228 PHE B CA 1
ATOM 4262 C C . PHE B 1 228 ? 5.766 -1.552 2.801 1 86.56 228 PHE B C 1
ATOM 4264 O O . PHE B 1 228 ? 6.859 -1.021 2.592 1 86.56 228 PHE B O 1
ATOM 4271 N N . ARG B 1 229 ? 5.652 -2.66 3.496 1 90 229 ARG B N 1
ATOM 4272 C CA . ARG B 1 229 ? 6.789 -3.359 4.086 1 90 229 ARG B CA 1
ATOM 4273 C C . ARG B 1 229 ? 7.684 -3.961 3.01 1 90 229 ARG B C 1
ATOM 4275 O O . ARG B 1 229 ? 7.188 -4.559 2.049 1 90 229 ARG B O 1
ATOM 4282 N N . VAL B 1 230 ? 8.953 -3.791 3.211 1 90.75 230 VAL B N 1
ATOM 4283 C CA . VAL B 1 230 ? 9.938 -4.328 2.273 1 90.75 230 VAL B CA 1
ATOM 4284 C C . VAL B 1 230 ? 11.031 -5.07 3.037 1 90.75 230 VAL B C 1
ATOM 4286 O O . VAL B 1 230 ? 11.586 -4.543 4.004 1 90.75 230 VAL B O 1
ATOM 4289 N N . PRO B 1 231 ? 11.344 -6.262 2.648 1 90.62 231 PRO B N 1
ATOM 4290 C CA . PRO B 1 231 ? 12.5 -6.922 3.254 1 90.62 231 PRO B CA 1
ATOM 4291 C C . PRO B 1 231 ? 13.805 -6.164 3.021 1 90.62 231 PRO B C 1
ATOM 4293 O O . PRO B 1 231 ? 14.055 -5.676 1.916 1 90.62 231 PRO B O 1
ATOM 4296 N N . PRO B 1 232 ? 14.641 -6.125 4.027 1 93.25 232 PRO B N 1
ATOM 4297 C CA . PRO B 1 232 ? 15.914 -5.418 3.871 1 93.25 232 PRO B CA 1
ATOM 4298 C C . PRO B 1 232 ? 16.719 -5.926 2.68 1 93.25 232 PRO B C 1
ATOM 4300 O O . PRO B 1 232 ? 17.375 -5.133 1.986 1 93.25 232 PRO B O 1
ATOM 4303 N N . GLN B 1 233 ? 16.656 -7.18 2.406 1 90.38 233 GLN B N 1
ATOM 4304 C CA . GLN B 1 233 ? 17.438 -7.754 1.32 1 90.38 233 GLN B CA 1
ATOM 4305 C C . GLN B 1 233 ? 17.016 -7.18 -0.029 1 90.38 233 GLN B C 1
ATOM 4307 O O . GLN B 1 233 ? 17.844 -7.012 -0.925 1 90.38 233 GLN B O 1
ATOM 4312 N N . ASP B 1 234 ? 15.711 -6.898 -0.196 1 89.25 234 ASP B N 1
ATOM 4313 C CA . ASP B 1 234 ? 15.234 -6.293 -1.436 1 89.25 234 ASP B CA 1
ATOM 4314 C C . ASP B 1 234 ? 15.859 -4.918 -1.652 1 89.25 234 ASP B C 1
ATOM 4316 O O . ASP B 1 234 ? 16.172 -4.547 -2.785 1 89.25 234 ASP B O 1
ATOM 4320 N N . VAL B 1 235 ? 16 -4.199 -0.588 1 93.38 235 VAL B N 1
ATOM 4321 C CA . VAL B 1 235 ? 16.594 -2.871 -0.669 1 93.38 235 VAL B CA 1
ATOM 4322 C C . VAL B 1 235 ? 18.094 -2.992 -0.96 1 93.38 235 VAL B C 1
ATOM 4324 O O . VAL B 1 235 ? 18.625 -2.271 -1.808 1 93.38 235 VAL B O 1
ATOM 4327 N N . ILE B 1 236 ? 18.75 -3.906 -0.294 1 93.44 236 ILE B N 1
ATOM 4328 C CA . ILE B 1 236 ? 20.172 -4.141 -0.489 1 93.44 236 ILE B CA 1
ATOM 4329 C C . ILE B 1 236 ? 20.438 -4.5 -1.948 1 93.44 236 ILE B C 1
ATOM 4331 O O . ILE B 1 236 ? 21.344 -3.939 -2.578 1 93.44 236 ILE B O 1
ATOM 4335 N N . ASP B 1 237 ? 19.594 -5.363 -2.498 1 89.06 237 ASP B N 1
ATOM 4336 C CA . ASP B 1 237 ? 19.781 -5.891 -3.848 1 89.06 237 ASP B CA 1
ATOM 4337 C C . ASP B 1 237 ? 19.531 -4.809 -4.898 1 89.06 237 ASP B C 1
ATOM 4339 O O . ASP B 1 237 ? 19.938 -4.953 -6.051 1 89.06 237 ASP B O 1
ATOM 4343 N N . SER B 1 238 ? 18.875 -3.752 -4.547 1 91.06 238 SER B N 1
ATOM 4344 C CA . SER B 1 238 ? 18.609 -2.654 -5.469 1 91.06 238 SER B CA 1
ATOM 4345 C C . SER B 1 238 ? 19.797 -1.69 -5.535 1 91.06 238 SER B C 1
ATOM 4347 O O . SER B 1 238 ? 19.781 -0.738 -6.316 1 91.06 238 SER B O 1
ATOM 4349 N N . HIS B 1 239 ? 20.766 -1.832 -4.734 1 93.25 239 HIS B N 1
ATOM 4350 C CA . HIS B 1 239 ? 22.016 -1.089 -4.711 1 93.25 239 HIS B CA 1
ATOM 4351 C C . HIS B 1 239 ? 21.766 0.415 -4.688 1 93.25 239 HIS B C 1
ATOM 4353 O O . HIS B 1 239 ? 22.312 1.152 -5.512 1 93.25 239 HIS B O 1
ATOM 4359 N N . PRO B 1 240 ? 21.031 0.873 -3.682 1 97.44 240 PRO B N 1
ATOM 4360 C CA . PRO B 1 240 ? 20.859 2.324 -3.596 1 97.44 240 PRO B CA 1
ATOM 4361 C C . PRO B 1 240 ? 22.172 3.062 -3.338 1 97.44 240 PRO B C 1
ATOM 4363 O O . PRO B 1 240 ? 23.016 2.572 -2.594 1 97.44 240 PRO B O 1
ATOM 4366 N N . GLU B 1 241 ? 22.297 4.207 -3.963 1 98.12 241 GLU B N 1
ATOM 4367 C CA . GLU B 1 241 ? 23.469 5.059 -3.809 1 98.12 241 GLU B CA 1
ATOM 4368 C C . GLU B 1 241 ? 23.266 6.09 -2.703 1 98.12 241 GLU B C 1
ATOM 4370 O O . GLU B 1 241 ? 24.234 6.574 -2.111 1 98.12 241 GLU B O 1
ATOM 4375 N N . ILE B 1 242 ? 22.047 6.496 -2.453 1 98.69 242 ILE B N 1
ATOM 4376 C CA . ILE B 1 242 ? 21.688 7.469 -1.43 1 98.69 242 ILE B CA 1
ATOM 4377 C C . ILE B 1 242 ? 20.656 6.867 -0.479 1 98.69 242 ILE B C 1
ATOM 4379 O O . ILE B 1 242 ? 19.641 6.324 -0.919 1 98.69 242 ILE B O 1
ATOM 4383 N N . LEU B 1 243 ? 20.953 6.871 0.824 1 98.69 243 LEU B N 1
ATOM 4384 C CA . LEU B 1 243 ? 20.016 6.441 1.863 1 98.69 243 LEU B CA 1
ATOM 4385 C C . LEU B 1 243 ? 19.516 7.637 2.664 1 98.69 243 LEU B C 1
ATOM 4387 O O . LEU B 1 243 ? 20.297 8.422 3.184 1 98.69 243 LEU B O 1
ATOM 4391 N N . ILE B 1 244 ? 18.234 7.82 2.646 1 98.81 244 ILE B N 1
ATOM 4392 C CA . ILE B 1 244 ? 17.609 8.867 3.443 1 98.81 244 ILE B CA 1
ATOM 4393 C C . ILE B 1 244 ? 16.719 8.234 4.516 1 98.81 244 ILE B C 1
ATOM 4395 O O . ILE B 1 244 ? 15.719 7.594 4.199 1 98.81 244 ILE B O 1
ATOM 4399 N N . ILE B 1 245 ? 17.109 8.359 5.801 1 98.75 245 ILE B N 1
ATOM 4400 C CA . ILE B 1 245 ? 16.344 7.871 6.934 1 98.75 245 ILE B CA 1
ATOM 4401 C C . ILE B 1 245 ? 15.445 8.984 7.473 1 98.75 245 ILE B C 1
ATOM 4403 O O . ILE B 1 245 ? 15.938 9.945 8.078 1 98.75 245 ILE B O 1
ATOM 4407 N N . CYS B 1 246 ? 14.164 8.852 7.25 1 98.62 246 CYS B N 1
ATOM 4408 C CA . CYS B 1 246 ? 13.195 9.898 7.551 1 98.62 246 CYS B CA 1
ATOM 4409 C C . CYS B 1 246 ? 11.906 9.305 8.109 1 98.62 246 CYS B C 1
ATOM 4411 O O . CYS B 1 246 ? 10.844 9.414 7.488 1 98.62 246 CYS B O 1
ATOM 4413 N N . PRO B 1 247 ? 11.969 8.734 9.352 1 97.75 247 PRO B N 1
ATOM 4414 C CA . PRO B 1 247 ? 10.82 8.016 9.898 1 97.75 247 PRO B CA 1
ATOM 4415 C C . PRO B 1 247 ? 9.641 8.938 10.203 1 97.75 247 PRO B C 1
ATOM 4417 O O . PRO B 1 247 ? 9.82 9.984 10.828 1 97.75 247 PRO B O 1
ATOM 4420 N N . CYS B 1 248 ? 8.516 8.477 9.75 1 95.5 248 CYS B N 1
ATOM 4421 C CA . CYS B 1 248 ? 7.277 9.203 10 1 95.5 248 CYS B CA 1
ATOM 4422 C C . CYS B 1 248 ? 7.047 9.391 11.5 1 95.5 248 CYS B C 1
ATOM 4424 O O . CYS B 1 248 ? 7.09 8.422 12.258 1 95.5 248 CYS B O 1
ATOM 4426 N N . GLY B 1 249 ? 6.883 10.625 11.93 1 94.19 249 GLY B N 1
ATOM 4427 C CA . GLY B 1 249 ? 6.52 10.93 13.305 1 94.19 249 GLY B CA 1
ATOM 4428 C C . GLY B 1 249 ? 7.723 11.148 14.203 1 94.19 249 GLY B C 1
ATOM 4429 O O . GLY B 1 249 ? 7.574 11.508 15.367 1 94.19 249 GLY B O 1
ATOM 4430 N N . LEU B 1 250 ? 8.922 10.953 13.734 1 97.19 250 LEU B N 1
ATOM 4431 C CA . LEU B 1 250 ? 10.109 11.125 14.562 1 97.19 250 LEU B CA 1
ATOM 4432 C C . LEU B 1 250 ? 10.844 12.406 14.203 1 97.19 250 LEU B C 1
ATOM 4434 O O . LEU B 1 250 ? 11.094 12.68 13.031 1 97.19 250 LEU B O 1
ATOM 4438 N N . ASN B 1 251 ? 11.133 13.195 15.219 1 97.69 251 ASN B N 1
ATOM 4439 C CA . ASN B 1 251 ? 12.008 14.336 14.977 1 97.69 251 ASN B CA 1
ATOM 4440 C C . ASN B 1 251 ? 13.461 13.891 14.781 1 97.69 251 ASN B C 1
ATOM 4442 O O . ASN B 1 251 ? 13.758 12.695 14.797 1 97.69 251 ASN B O 1
ATOM 4446 N N . LEU B 1 252 ? 14.336 14.867 14.523 1 98.44 252 LEU B N 1
ATOM 4447 C CA . LEU B 1 252 ? 15.711 14.531 14.172 1 98.44 252 LEU B CA 1
ATOM 4448 C C . LEU B 1 252 ? 16.406 13.797 15.312 1 98.44 252 LEU B C 1
ATOM 4450 O O . LEU B 1 252 ? 17.125 12.828 15.078 1 98.44 252 LEU B O 1
ATOM 4454 N N . GLU B 1 253 ? 16.172 14.227 16.562 1 98.06 253 GLU B N 1
ATOM 4455 C CA . GLU B 1 253 ? 16.781 13.586 17.719 1 98.06 253 GLU B CA 1
ATOM 4456 C C . GLU B 1 253 ? 16.312 12.133 17.859 1 98.06 253 GLU B C 1
ATOM 4458 O O . GLU B 1 253 ? 17.125 11.234 18.078 1 98.06 253 GLU B O 1
ATOM 4463 N N . ALA B 1 254 ? 15.039 11.961 17.734 1 97.62 254 ALA B N 1
ATOM 4464 C CA . ALA B 1 254 ? 14.484 10.609 17.812 1 97.62 254 ALA B CA 1
ATOM 4465 C C . ALA B 1 254 ? 14.984 9.742 16.672 1 97.62 254 ALA B C 1
ATOM 4467 O O . ALA B 1 254 ? 15.219 8.539 16.844 1 97.62 254 ALA B O 1
ATOM 4468 N N . THR B 1 255 ? 15.109 10.312 15.484 1 98.38 255 THR B N 1
ATOM 4469 C CA . THR B 1 255 ? 15.641 9.609 14.328 1 98.38 255 THR B CA 1
ATOM 4470 C C . THR B 1 255 ? 17.078 9.156 14.578 1 98.38 255 THR B C 1
ATOM 4472 O O . THR B 1 255 ? 17.438 8.016 14.273 1 98.38 255 THR B O 1
ATOM 4475 N N . ARG B 1 256 ? 17.891 10.031 15.125 1 98.25 256 ARG B N 1
ATOM 4476 C CA . ARG B 1 256 ? 19.266 9.68 15.453 1 98.25 256 ARG B CA 1
ATOM 4477 C C . ARG B 1 256 ? 19.312 8.531 16.453 1 98.25 256 ARG B C 1
ATOM 4479 O O . ARG B 1 256 ? 20.109 7.602 16.297 1 98.25 256 ARG B O 1
ATOM 4486 N N . LYS B 1 257 ? 18.5 8.617 17.438 1 97.69 257 LYS B N 1
ATOM 4487 C CA . LYS B 1 257 ? 18.438 7.551 18.438 1 97.69 257 LYS B CA 1
ATOM 4488 C C . LYS B 1 257 ? 18.062 6.223 17.797 1 97.69 257 LYS B C 1
ATOM 4490 O O . LYS B 1 257 ? 18.672 5.188 18.078 1 97.69 257 LYS B O 1
ATOM 4495 N N . GLU B 1 258 ? 17.016 6.242 16.969 1 97.19 258 GLU B N 1
ATOM 4496 C CA . GLU B 1 258 ? 16.594 5.047 16.25 1 97.19 258 GLU B CA 1
ATOM 4497 C C . GLU B 1 258 ? 17.719 4.492 15.391 1 97.19 258 GLU B C 1
ATOM 4499 O O . GLU B 1 258 ? 17.906 3.275 15.32 1 97.19 258 GLU B O 1
ATOM 4504 N N . TYR B 1 259 ? 18.453 5.367 14.703 1 97.5 259 TYR B N 1
ATOM 4505 C CA . TYR B 1 259 ? 19.578 4.977 13.867 1 97.5 259 TYR B CA 1
ATOM 4506 C C . TYR B 1 259 ? 20.625 4.23 14.688 1 97.5 259 TYR B C 1
ATOM 4508 O O . TYR B 1 259 ? 21.078 3.148 14.297 1 97.5 259 TYR B O 1
ATOM 4516 N N . GLU B 1 260 ? 20.906 4.727 15.82 1 96.88 260 GLU B N 1
ATOM 4517 C CA . GLU B 1 260 ? 21.984 4.199 16.656 1 96.88 260 GLU B CA 1
ATOM 4518 C C . GLU B 1 260 ? 21.547 2.902 17.344 1 96.88 260 GLU B C 1
ATOM 4520 O O . GLU B 1 260 ? 22.344 1.971 17.469 1 96.88 260 GLU B O 1
ATOM 4525 N N . GLU B 1 261 ? 20.328 2.895 17.688 1 94.44 261 GLU B N 1
ATOM 4526 C CA . GLU B 1 261 ? 19.891 1.8 18.547 1 94.44 261 GLU B CA 1
ATOM 4527 C C . GLU B 1 261 ? 19.297 0.659 17.734 1 94.44 261 GLU B C 1
ATOM 4529 O O . GLU B 1 261 ? 19.25 -0.486 18.203 1 94.44 261 GLU B O 1
ATOM 4534 N N . THR B 1 262 ? 18.812 0.958 16.578 1 92.94 262 THR B N 1
ATOM 4535 C CA . THR B 1 262 ? 18.109 -0.068 15.82 1 92.94 262 THR B CA 1
ATOM 4536 C C . THR B 1 262 ? 18.828 -0.375 14.516 1 92.94 262 THR B C 1
ATOM 4538 O O . THR B 1 262 ? 19.125 -1.534 14.219 1 92.94 262 THR B O 1
ATOM 4541 N N . LEU B 1 263 ? 19.203 0.576 13.742 1 94.5 263 LEU B N 1
ATOM 4542 C CA . LEU B 1 263 ? 19.766 0.349 12.422 1 94.5 263 LEU B CA 1
ATOM 4543 C C . LEU B 1 263 ? 21.219 -0.092 12.523 1 94.5 263 LEU B C 1
ATOM 4545 O O . LEU B 1 263 ? 21.609 -1.119 11.961 1 94.5 263 LEU B O 1
ATOM 4549 N N . LEU B 1 264 ? 22 0.568 13.258 1 94.69 264 LEU B N 1
ATOM 4550 C CA . LEU B 1 264 ? 23.438 0.293 13.328 1 94.69 264 LEU B CA 1
ATOM 4551 C C . LEU B 1 264 ? 23.703 -1.118 13.844 1 94.69 264 LEU B C 1
ATOM 4553 O O . LEU B 1 264 ? 24.562 -1.824 13.32 1 94.69 264 LEU B O 1
ATOM 4557 N N . PRO B 1 265 ? 22.938 -1.497 14.844 1 93.38 265 PRO B N 1
ATOM 4558 C CA . PRO B 1 265 ? 23.219 -2.836 15.375 1 93.38 265 PRO B CA 1
ATOM 4559 C C . PRO B 1 265 ? 22.594 -3.943 14.523 1 93.38 265 PRO B C 1
ATOM 4561 O O . PRO B 1 265 ? 22.844 -5.125 14.766 1 93.38 265 PRO B O 1
ATOM 4564 N N . SER B 1 266 ? 21.797 -3.57 13.594 1 92.94 266 SER B N 1
ATOM 4565 C CA . SER B 1 266 ? 21.141 -4.59 12.781 1 92.94 266 SER B CA 1
ATOM 4566 C C . SER B 1 266 ? 22.141 -5.316 11.883 1 92.94 266 SER B C 1
ATOM 4568 O O . SER B 1 266 ? 23.172 -4.754 11.523 1 92.94 266 SER B O 1
ATOM 4570 N N . GLU B 1 267 ? 21.859 -6.555 11.477 1 90.62 267 GLU B N 1
ATOM 4571 C CA . GLU B 1 267 ? 22.734 -7.363 10.641 1 90.62 267 GLU B CA 1
ATOM 4572 C C . GLU B 1 267 ? 22.688 -6.918 9.188 1 90.62 267 GLU B C 1
ATOM 4574 O O . GLU B 1 267 ? 23.641 -7.152 8.43 1 90.62 267 GLU B O 1
ATOM 4579 N N . TRP B 1 268 ? 21.625 -6.266 8.828 1 92.75 268 TRP B N 1
ATOM 4580 C CA . TRP B 1 268 ? 21.422 -5.977 7.414 1 92.75 268 TRP B CA 1
ATOM 4581 C C . TRP B 1 268 ? 21.875 -4.559 7.078 1 92.75 268 TRP B C 1
ATOM 4583 O O . TRP B 1 268 ? 22.188 -4.254 5.922 1 92.75 268 TRP B O 1
ATOM 4593 N N . TRP B 1 269 ? 22 -3.697 8.008 1 95.25 269 TRP B N 1
ATOM 4594 C CA . TRP B 1 269 ? 22.281 -2.289 7.754 1 95.25 269 TRP B CA 1
ATOM 4595 C C . TRP B 1 269 ? 23.672 -2.109 7.145 1 95.25 269 TRP B C 1
ATOM 4597 O O . TRP B 1 269 ? 23.844 -1.352 6.184 1 95.25 269 TRP B O 1
ATOM 4607 N N . PRO B 1 270 ? 24.719 -2.801 7.672 1 94.31 270 PRO B N 1
ATOM 4608 C CA . PRO B 1 270 ? 26.047 -2.596 7.098 1 94.31 270 PRO B CA 1
ATOM 4609 C C . PRO B 1 270 ? 26.109 -2.904 5.602 1 94.31 270 PRO B C 1
ATOM 4611 O O . PRO B 1 270 ? 26.797 -2.211 4.848 1 94.31 270 PRO B O 1
ATOM 4614 N N . LYS B 1 271 ? 25.406 -3.896 5.164 1 93.5 271 LYS B N 1
ATOM 4615 C CA . LYS B 1 271 ? 25.375 -4.266 3.75 1 93.5 271 LYS B CA 1
ATOM 4616 C C . LYS B 1 271 ? 24.75 -3.156 2.906 1 93.5 271 LYS B C 1
ATOM 4618 O O . LYS B 1 271 ? 25.172 -2.916 1.774 1 93.5 271 LYS B O 1
ATOM 4623 N N . LEU B 1 272 ? 23.75 -2.564 3.465 1 94.19 272 LEU B N 1
ATOM 4624 C CA . LEU B 1 272 ? 23.062 -1.464 2.789 1 94.19 272 LEU B CA 1
ATOM 4625 C C . LEU B 1 272 ? 23.922 -0.204 2.803 1 94.19 272 LEU B C 1
ATOM 4627 O O . LEU B 1 272 ? 24.062 0.465 1.777 1 94.19 272 LEU B O 1
ATOM 4631 N N . ALA B 1 273 ? 24.516 0.1 3.922 1 95.81 273 ALA B N 1
ATOM 4632 C CA . ALA B 1 273 ? 25.281 1.319 4.133 1 95.81 273 ALA B CA 1
ATOM 4633 C C . ALA B 1 273 ? 26.594 1.281 3.344 1 95.81 273 ALA B C 1
ATOM 4635 O O . ALA B 1 273 ? 27.094 2.32 2.904 1 95.81 273 ALA B O 1
ATOM 4636 N N . GLU B 1 274 ? 27.141 0.151 3.115 1 93.5 274 GLU B N 1
ATOM 4637 C CA . GLU B 1 274 ? 28.422 0.003 2.439 1 93.5 274 GLU B CA 1
ATOM 4638 C C . GLU B 1 274 ? 28.328 0.452 0.983 1 93.5 274 GLU B C 1
ATOM 4640 O O . GLU B 1 274 ? 29.266 1.054 0.456 1 93.5 274 GLU B O 1
ATOM 4645 N N . ASN B 1 275 ? 27.234 0.216 0.36 1 90.44 275 ASN B N 1
ATOM 4646 C CA . ASN B 1 275 ? 27.062 0.528 -1.055 1 90.44 275 ASN B CA 1
ATOM 4647 C C . ASN B 1 275 ? 26.656 1.986 -1.262 1 90.44 275 ASN B C 1
ATOM 4649 O O . ASN B 1 275 ? 26.781 2.52 -2.365 1 90.44 275 ASN B O 1
ATOM 4653 N N . ALA B 1 276 ? 26.188 2.574 -0.202 1 96.75 276 ALA B N 1
ATOM 4654 C CA . ALA B 1 276 ? 25.688 3.939 -0.32 1 96.75 276 ALA B CA 1
ATOM 4655 C C . ALA B 1 276 ? 26.828 4.953 -0.261 1 96.75 276 ALA B C 1
ATOM 4657 O O . ALA B 1 276 ? 27.766 4.793 0.523 1 96.75 276 ALA B O 1
ATOM 4658 N N . THR B 1 277 ? 26.75 5.949 -1.106 1 97.19 277 THR B N 1
ATOM 4659 C CA . THR B 1 277 ? 27.734 7.023 -1.109 1 97.19 277 THR B CA 1
ATOM 4660 C C . THR B 1 277 ? 27.281 8.172 -0.215 1 97.19 277 THR B C 1
ATOM 4662 O O . THR B 1 277 ? 28.094 8.984 0.222 1 97.19 277 THR B O 1
ATOM 4665 N N . LYS B 1 278 ? 25.969 8.258 -0.018 1 98.31 278 LYS B N 1
ATOM 4666 C CA . LYS B 1 278 ? 25.375 9.281 0.841 1 98.31 278 LYS B CA 1
ATOM 4667 C C . LYS B 1 278 ? 24.359 8.68 1.809 1 98.31 278 LYS B C 1
ATOM 4669 O O . LYS B 1 278 ? 23.609 7.781 1.437 1 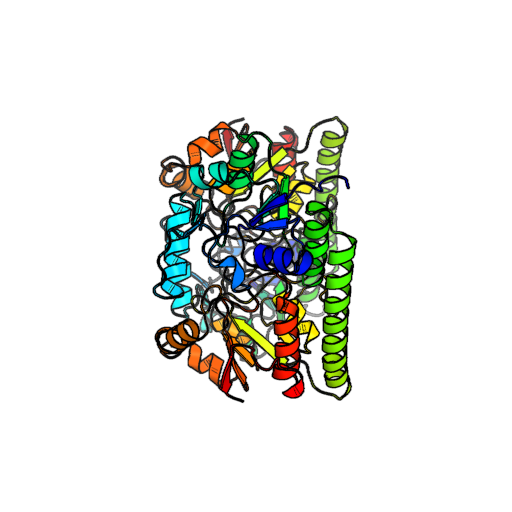98.31 278 LYS B O 1
ATOM 4674 N N . ILE B 1 279 ? 24.422 9.117 3.09 1 98.62 279 ILE B N 1
ATOM 4675 C CA . ILE B 1 279 ? 23.438 8.727 4.105 1 98.62 279 ILE B CA 1
ATOM 4676 C C . ILE B 1 279 ? 23.016 9.953 4.902 1 98.62 279 ILE B C 1
ATOM 4678 O O . ILE B 1 279 ? 23.859 10.703 5.402 1 98.62 279 ILE B O 1
ATOM 4682 N N . ALA B 1 280 ? 21.688 10.172 4.957 1 98.81 280 ALA B N 1
ATOM 4683 C CA . ALA B 1 280 ? 21.188 11.32 5.695 1 98.81 280 ALA B CA 1
ATOM 4684 C C . ALA B 1 280 ? 20.094 10.906 6.684 1 98.81 280 ALA B C 1
ATOM 4686 O O . ALA B 1 280 ? 19.281 10.031 6.387 1 98.81 280 ALA B O 1
ATOM 4687 N N . LEU B 1 281 ? 20.141 11.508 7.891 1 98.81 281 LEU B N 1
ATOM 4688 C CA . LEU B 1 281 ? 19 11.508 8.812 1 98.81 281 LEU B CA 1
ATOM 4689 C C . LEU B 1 281 ? 18.156 12.766 8.625 1 98.81 281 LEU B C 1
ATOM 4691 O O . LEU B 1 281 ? 18.688 13.859 8.461 1 98.81 281 LEU B O 1
ATOM 4695 N N . VAL B 1 282 ? 16.844 12.625 8.57 1 98.88 282 VAL B N 1
ATOM 4696 C CA . VAL B 1 282 ? 15.961 13.766 8.367 1 98.88 282 VAL B CA 1
ATOM 4697 C C . VAL B 1 282 ? 14.844 13.734 9.406 1 98.88 282 VAL B C 1
ATOM 4699 O O . VAL B 1 282 ? 14.398 12.664 9.812 1 98.88 282 VAL B O 1
ATOM 4702 N N . ASP B 1 283 ? 14.43 14.875 9.898 1 98.75 283 ASP B N 1
ATOM 4703 C CA . ASP B 1 283 ? 13.258 15.031 10.766 1 98.75 283 ASP B CA 1
ATOM 4704 C C . ASP B 1 283 ? 11.977 14.664 10.023 1 98.75 283 ASP B C 1
ATOM 4706 O O . ASP B 1 283 ? 11.375 15.508 9.359 1 98.75 283 ASP B O 1
ATOM 4710 N N . GLY B 1 284 ? 11.531 13.422 10.195 1 97.75 284 GLY B N 1
ATOM 4711 C CA . GLY B 1 284 ? 10.359 12.945 9.477 1 97.75 284 GLY B CA 1
ATOM 4712 C C . GLY B 1 284 ? 9.062 13.484 10.047 1 97.75 284 GLY B C 1
ATOM 4713 O O . GLY B 1 284 ? 8.016 13.398 9.398 1 97.75 284 GLY B O 1
ATOM 4714 N N . ASN B 1 285 ? 9.117 13.969 11.234 1 96.38 285 ASN B N 1
ATOM 4715 C CA . ASN B 1 285 ? 7.949 14.594 11.836 1 96.38 285 ASN B CA 1
ATOM 4716 C C . ASN B 1 285 ? 7.598 15.906 11.141 1 96.38 285 ASN B C 1
ATOM 4718 O O . ASN B 1 285 ? 6.422 16.203 10.93 1 96.38 285 ASN B O 1
ATOM 4722 N N . GLN B 1 286 ? 8.641 16.625 10.742 1 96.88 286 GLN B N 1
ATOM 4723 C CA . GLN B 1 286 ? 8.422 17.953 10.172 1 96.88 286 GLN B CA 1
ATOM 4724 C C . GLN B 1 286 ? 8.484 17.922 8.648 1 96.88 286 GLN B C 1
ATOM 4726 O O . GLN B 1 286 ? 7.84 18.719 7.98 1 96.88 286 GLN B O 1
ATOM 4731 N N . MET B 1 287 ? 9.227 16.969 8.164 1 98.12 287 MET B N 1
ATOM 4732 C CA . MET B 1 287 ? 9.523 16.984 6.738 1 98.12 287 MET B CA 1
ATOM 4733 C C . MET B 1 287 ? 9.07 15.695 6.066 1 98.12 287 MET B C 1
ATOM 4735 O O . MET B 1 287 ? 9.18 14.617 6.652 1 98.12 287 MET B O 1
ATOM 4739 N N . PHE B 1 288 ? 8.555 15.805 4.879 1 97.5 288 PHE B N 1
ATOM 4740 C CA . PHE B 1 288 ? 8.242 14.75 3.926 1 97.5 288 PHE B CA 1
ATOM 4741 C C . PHE B 1 288 ? 6.941 14.055 4.301 1 97.5 288 PHE B C 1
ATOM 4743 O O . PHE B 1 288 ? 6.18 13.633 3.426 1 97.5 288 PHE B O 1
ATOM 4750 N N . ASN B 1 289 ? 6.676 13.906 5.621 1 95.06 289 ASN B N 1
ATOM 4751 C CA . ASN B 1 289 ? 5.59 13.008 6.008 1 95.06 289 ASN B CA 1
ATOM 4752 C C . ASN B 1 289 ? 4.328 13.781 6.371 1 95.06 289 ASN B C 1
ATOM 4754 O O . ASN B 1 289 ? 3.383 13.211 6.922 1 95.06 289 ASN B O 1
ATOM 4758 N N . ARG B 1 290 ? 4.293 15.07 6.195 1 95.81 290 ARG B N 1
ATOM 4759 C CA . ARG B 1 290 ? 3.133 15.953 6.266 1 95.81 290 ARG B CA 1
ATOM 4760 C C . ARG B 1 290 ? 2.812 16.547 4.895 1 95.81 290 ARG B C 1
ATOM 4762 O O . ARG B 1 290 ? 3.574 17.359 4.367 1 95.81 290 ARG B O 1
ATOM 4769 N N . PRO B 1 291 ? 1.719 16.078 4.312 1 96.19 291 PRO B N 1
ATOM 4770 C CA . PRO B 1 291 ? 1.423 16.578 2.965 1 96.19 291 PRO B CA 1
ATOM 4771 C C . PRO B 1 291 ? 0.949 18.031 2.961 1 96.19 291 PRO B C 1
ATOM 4773 O O . PRO B 1 291 ? -0.201 18.312 2.609 1 96.19 291 PRO B O 1
ATOM 4776 N N . GLY B 1 292 ? 1.824 18.906 3.32 1 97.25 292 GLY B N 1
ATOM 4777 C CA . GLY B 1 292 ? 1.574 20.344 3.402 1 97.25 292 GLY B CA 1
ATOM 4778 C C . GLY B 1 292 ? 2.561 21.172 2.598 1 97.25 292 GLY B C 1
ATOM 4779 O O . GLY B 1 292 ? 3.342 20.625 1.816 1 97.25 292 GLY B O 1
ATOM 4780 N N . PRO B 1 293 ? 2.457 22.469 2.732 1 97.81 293 PRO B N 1
ATOM 4781 C CA . PRO B 1 293 ? 3.246 23.391 1.916 1 97.81 293 PRO B CA 1
ATOM 4782 C C . PRO B 1 293 ? 4.75 23.203 2.102 1 97.81 293 PRO B C 1
ATOM 4784 O O . PRO B 1 293 ? 5.527 23.484 1.181 1 97.81 293 PRO B O 1
ATOM 4787 N N . ARG B 1 294 ? 5.211 22.719 3.223 1 97.69 294 ARG B N 1
ATOM 4788 C CA . ARG B 1 294 ? 6.641 22.625 3.502 1 97.69 294 ARG B CA 1
ATOM 4789 C C . ARG B 1 294 ? 7.266 21.438 2.795 1 97.69 294 ARG B C 1
ATOM 4791 O O . ARG B 1 294 ? 8.484 21.234 2.857 1 97.69 294 ARG B O 1
ATOM 4798 N N . LEU B 1 295 ? 6.434 20.672 2.09 1 98.44 295 LEU B N 1
ATOM 4799 C CA . LEU B 1 295 ? 6.984 19.688 1.167 1 98.44 295 LEU B CA 1
ATOM 4800 C C . LEU B 1 295 ? 7.859 20.359 0.114 1 98.44 295 LEU B C 1
ATOM 4802 O O . LEU B 1 295 ? 8.773 19.734 -0.434 1 98.44 295 LEU B O 1
ATOM 4806 N N . VAL B 1 296 ? 7.547 21.641 -0.165 1 98.62 296 VAL B N 1
ATOM 4807 C CA . VAL B 1 296 ? 8.367 22.375 -1.125 1 98.62 296 VAL B CA 1
ATOM 4808 C C . VAL B 1 296 ? 9.773 22.562 -0.566 1 98.62 296 VAL B C 1
ATOM 4810 O O . VAL B 1 296 ? 10.758 22.469 -1.304 1 98.62 296 VAL B O 1
ATOM 4813 N N . ASP B 1 297 ? 9.898 22.828 0.782 1 98.62 297 ASP B N 1
ATOM 4814 C CA . ASP B 1 297 ? 11.203 22.844 1.427 1 98.62 297 ASP B CA 1
ATOM 4815 C C . ASP B 1 297 ? 11.914 21.5 1.269 1 98.62 297 ASP B C 1
ATOM 4817 O O . ASP B 1 297 ? 13.125 21.453 1.021 1 98.62 297 ASP B O 1
ATOM 4821 N N . ALA B 1 298 ? 11.195 20.453 1.42 1 98.81 298 ALA B N 1
ATOM 4822 C CA . ALA B 1 298 ? 11.75 19.109 1.306 1 98.81 298 ALA B CA 1
ATOM 4823 C C . ALA B 1 298 ? 12.227 18.828 -0.117 1 98.81 298 ALA B C 1
ATOM 4825 O O . ALA B 1 298 ? 13.266 18.203 -0.316 1 98.81 298 ALA B O 1
ATOM 4826 N N . LEU B 1 299 ? 11.438 19.297 -1.124 1 98.81 299 LEU B N 1
ATOM 4827 C CA . LEU B 1 299 ? 11.852 19.156 -2.516 1 98.81 299 LEU B CA 1
ATOM 4828 C C . LEU B 1 299 ? 13.164 19.891 -2.766 1 98.81 299 LEU B C 1
ATOM 4830 O O . LEU B 1 299 ? 14.07 19.344 -3.41 1 98.81 299 LEU B O 1
ATOM 4834 N N . GLU B 1 300 ? 13.219 21.094 -2.289 1 98.88 300 GLU B N 1
ATOM 4835 C CA . GLU B 1 300 ? 14.445 21.875 -2.447 1 98.88 300 GLU B CA 1
ATOM 4836 C C . GLU B 1 300 ? 15.633 21.188 -1.79 1 98.88 300 GLU B C 1
ATOM 4838 O O . GLU B 1 300 ? 16.734 21.141 -2.352 1 98.88 300 GLU B O 1
ATOM 4843 N N . TRP B 1 301 ? 15.43 20.609 -0.627 1 98.94 301 TRP B N 1
ATOM 4844 C CA . TRP B 1 301 ? 16.469 19.859 0.054 1 98.94 301 TRP B CA 1
ATOM 4845 C C . TRP B 1 301 ? 16.938 18.672 -0.787 1 98.94 301 TRP B C 1
ATOM 4847 O O . TRP B 1 301 ? 18.125 18.438 -0.947 1 98.94 301 TRP B O 1
ATOM 4857 N N . LEU B 1 302 ? 15.992 17.938 -1.341 1 98.88 302 LEU B N 1
ATOM 4858 C CA . LEU B 1 302 ? 16.312 16.781 -2.176 1 98.88 302 LEU B CA 1
ATOM 4859 C C . LEU B 1 302 ? 17.156 17.203 -3.373 1 98.88 302 LEU B C 1
ATOM 4861 O O . LEU B 1 302 ? 18.141 16.531 -3.697 1 98.88 302 LEU B O 1
ATOM 4865 N N . VAL B 1 303 ? 16.734 18.297 -4.035 1 98.75 303 VAL B N 1
ATOM 4866 C CA . VAL B 1 303 ? 17.453 18.781 -5.203 1 98.75 303 VAL B CA 1
ATOM 4867 C C . VAL B 1 303 ? 18.891 19.109 -4.82 1 98.75 303 VAL B C 1
ATOM 4869 O O . VAL B 1 303 ? 19.828 18.703 -5.516 1 98.75 303 VAL B O 1
ATOM 4872 N N . GLY B 1 304 ? 19.062 19.797 -3.742 1 98.62 304 GLY B N 1
ATOM 4873 C CA . GLY B 1 304 ? 20.406 20.141 -3.279 1 98.62 304 GLY B CA 1
ATOM 4874 C C . GLY B 1 304 ? 21.234 18.922 -2.9 1 98.62 304 GLY B C 1
ATOM 4875 O O . GLY B 1 304 ? 22.391 18.797 -3.309 1 98.62 304 GLY B O 1
ATOM 4876 N N . TYR B 1 305 ? 20.656 18.016 -2.145 1 98.62 305 TYR B N 1
ATOM 4877 C CA . TYR B 1 305 ? 21.375 16.875 -1.581 1 98.62 305 TYR B CA 1
ATOM 4878 C C . TYR B 1 305 ? 21.781 15.891 -2.672 1 98.62 305 TYR B C 1
ATOM 4880 O O . TYR B 1 305 ? 22.922 15.453 -2.727 1 98.62 305 TYR B O 1
ATOM 4888 N N . ILE B 1 306 ? 20.781 15.594 -3.602 1 98.38 306 ILE B N 1
ATOM 4889 C CA . ILE B 1 306 ? 21.016 14.578 -4.625 1 98.38 306 ILE B CA 1
ATOM 4890 C C . ILE B 1 306 ? 22 15.102 -5.66 1 98.38 306 ILE B C 1
ATOM 4892 O O . ILE B 1 306 ? 22.875 14.359 -6.137 1 98.38 306 ILE B O 1
ATOM 4896 N N . ASN B 1 307 ? 22 16.406 -5.973 1 97.88 307 ASN B N 1
ATOM 4897 C CA . ASN B 1 307 ? 22.797 16.953 -7.074 1 97.88 307 ASN B CA 1
ATOM 4898 C C . ASN B 1 307 ? 24.031 17.688 -6.57 1 97.88 307 ASN B C 1
ATOM 4900 O O . ASN B 1 307 ? 24.766 18.281 -7.359 1 97.88 307 ASN B O 1
ATOM 4904 N N . ASP B 1 308 ? 24.281 17.688 -5.258 1 97.12 308 ASP B N 1
ATOM 4905 C CA . ASP B 1 308 ? 25.422 18.359 -4.645 1 97.12 308 ASP B CA 1
ATOM 4906 C C . ASP B 1 308 ? 25.406 19.859 -4.922 1 97.12 308 ASP B C 1
ATOM 4908 O O . ASP B 1 308 ? 26.406 20.422 -5.383 1 97.12 308 ASP B O 1
ATOM 4912 N N . ILE B 1 309 ? 24.25 20.438 -4.664 1 97.75 309 ILE B N 1
ATOM 4913 C CA . ILE B 1 309 ? 24.078 21.875 -4.762 1 97.75 309 ILE B CA 1
ATOM 4914 C C . ILE B 1 309 ? 23.609 22.438 -3.416 1 97.75 309 ILE B C 1
ATOM 4916 O O . ILE B 1 309 ? 22.438 22.766 -3.244 1 97.75 309 ILE B O 1
ATOM 4920 N N . PRO B 1 310 ? 24.5 22.594 -2.521 1 97.06 310 PRO B N 1
ATOM 4921 C CA . PRO B 1 310 ? 24.156 22.969 -1.149 1 97.06 310 PRO B CA 1
ATOM 4922 C C . PRO B 1 310 ? 23.359 24.266 -1.074 1 97.06 310 PRO B C 1
ATOM 4924 O O . PRO B 1 310 ? 22.594 24.484 -0.132 1 97.06 310 PRO B O 1
ATOM 4927 N N . GLU B 1 311 ? 23.484 25.125 -2.1 1 97.5 311 GLU B N 1
ATOM 4928 C CA . GLU B 1 311 ? 22.781 26.406 -2.111 1 97.5 311 GLU B CA 1
ATOM 4929 C C . GLU B 1 311 ? 21.266 26.219 -2.18 1 97.5 311 GLU B C 1
ATOM 4931 O O . GLU B 1 311 ? 20.5 27.109 -1.831 1 97.5 311 GLU B O 1
ATOM 4936 N N . MET B 1 312 ? 20.859 25.047 -2.652 1 98.12 312 MET B N 1
ATOM 4937 C CA . MET B 1 312 ? 19.438 24.75 -2.797 1 98.12 312 MET B CA 1
ATOM 4938 C C . MET B 1 312 ? 18.828 24.297 -1.471 1 98.12 312 MET B C 1
ATOM 4940 O O . MET B 1 312 ? 17.609 24.281 -1.309 1 98.12 312 MET B O 1
ATOM 4944 N N . ILE B 1 313 ? 19.641 23.844 -0.504 1 98.38 313 ILE B N 1
ATOM 4945 C CA . ILE B 1 313 ? 19.156 23.328 0.768 1 98.38 313 ILE B CA 1
ATOM 4946 C C . ILE B 1 313 ? 18.703 24.469 1.669 1 98.38 313 ILE B C 1
ATOM 4948 O O . ILE B 1 313 ? 19.5 25.359 1.993 1 98.38 313 ILE B O 1
ATOM 4952 N N . PRO B 1 314 ? 17.406 24.422 2.035 1 98 314 PRO B N 1
ATOM 4953 C CA . PRO B 1 314 ? 16.969 25.484 2.943 1 98 314 PRO B CA 1
ATOM 4954 C C . PRO B 1 314 ? 17.797 25.547 4.223 1 98 314 PRO B C 1
ATOM 4956 O O . PRO B 1 314 ? 18.172 24.5 4.777 1 98 314 PRO B O 1
ATOM 4959 N N . GLY B 1 315 ? 18.172 26.75 4.684 1 95.75 315 GLY B N 1
ATOM 4960 C CA . GLY B 1 315 ? 19.094 26.984 5.785 1 95.75 315 GLY B CA 1
ATOM 4961 C C . GLY B 1 315 ? 18.656 26.328 7.078 1 95.75 315 GLY B C 1
ATOM 4962 O O . GLY B 1 315 ? 19.484 25.859 7.855 1 95.75 315 GLY B O 1
ATOM 4963 N N . ASN B 1 316 ? 17.406 26.234 7.367 1 95.25 316 ASN B N 1
ATOM 4964 C CA . ASN B 1 316 ? 16.922 25.703 8.633 1 95.25 316 ASN B CA 1
ATOM 4965 C C . ASN B 1 316 ? 16.328 24.312 8.461 1 95.25 316 ASN B C 1
ATOM 4967 O O . ASN B 1 316 ? 15.547 23.859 9.297 1 95.25 316 ASN B O 1
ATOM 4971 N N . PHE B 1 317 ? 16.641 23.641 7.371 1 98.19 317 PHE B N 1
ATOM 4972 C CA . PHE B 1 317 ? 16.125 22.297 7.152 1 98.19 317 PHE B CA 1
ATOM 4973 C C . PHE B 1 317 ? 16.672 21.328 8.18 1 98.19 317 PHE B C 1
ATOM 4975 O O . PHE B 1 317 ? 17.891 21.25 8.391 1 98.19 317 PHE B O 1
ATOM 4982 N N . PRO B 1 318 ? 15.875 20.547 8.859 1 98.62 318 PRO B N 1
ATOM 4983 C CA . PRO B 1 318 ? 16.328 19.703 9.977 1 98.62 318 PRO B CA 1
ATOM 4984 C C . PRO B 1 318 ? 16.828 18.328 9.516 1 98.62 318 PRO B C 1
ATOM 4986 O O . PRO B 1 318 ? 16.047 17.375 9.445 1 98.62 318 PRO B O 1
ATOM 4989 N N . TRP B 1 319 ? 18.125 18.219 9.266 1 98.69 319 TRP B N 1
ATOM 4990 C CA . TRP B 1 319 ? 18.734 17 8.773 1 98.69 319 TRP B CA 1
ATOM 4991 C C . TRP B 1 319 ? 20.172 16.875 9.242 1 98.69 319 TRP B C 1
ATOM 4993 O O . TRP B 1 319 ? 20.734 17.812 9.812 1 98.69 319 TRP B O 1
ATOM 5003 N N . GLU B 1 320 ? 20.719 15.727 9.234 1 98.5 320 GLU B N 1
ATOM 5004 C CA . GLU B 1 320 ? 22.109 15.398 9.562 1 98.5 320 GLU B CA 1
ATOM 5005 C C . GLU B 1 320 ? 22.75 14.547 8.469 1 98.5 320 GLU B C 1
ATOM 5007 O O . GLU B 1 320 ? 22.172 13.539 8.055 1 98.5 320 GLU B O 1
ATOM 5012 N N . ASN B 1 321 ? 23.844 14.992 7.922 1 98 321 ASN B N 1
ATOM 5013 C CA . ASN B 1 321 ? 24.625 14.219 6.953 1 98 321 ASN B CA 1
ATOM 5014 C C . ASN B 1 321 ? 25.531 13.203 7.641 1 98 321 ASN B C 1
ATOM 5016 O O . ASN B 1 321 ? 26.422 13.578 8.406 1 98 321 ASN B O 1
ATOM 5020 N N . LEU B 1 322 ? 25.344 11.922 7.398 1 97.31 322 LEU B N 1
ATOM 5021 C CA . LEU B 1 322 ? 26.156 10.891 8.031 1 97.31 322 LEU B CA 1
ATOM 5022 C C . LEU B 1 322 ? 27.312 10.469 7.133 1 97.31 322 LEU B C 1
ATOM 5024 O O . LEU B 1 322 ? 28.344 10.016 7.621 1 97.31 322 LEU B O 1
ATOM 5028 N N . LYS B 1 323 ? 27.094 10.438 5.883 1 91.94 323 LYS B N 1
ATOM 5029 C CA . LYS B 1 323 ? 28.078 10.008 4.887 1 91.94 323 LYS B CA 1
ATOM 5030 C C . LYS B 1 323 ? 27.953 10.836 3.609 1 91.94 323 LYS B C 1
ATOM 5032 O O . LYS B 1 323 ? 26.844 11.148 3.168 1 91.94 323 LYS B O 1
ATOM 5037 N N . SER B 1 324 ? 29.031 11.391 3.01 1 88.38 324 SER B N 1
ATOM 5038 C CA . SER B 1 324 ? 29.047 12.102 1.735 1 88.38 324 SER B CA 1
ATOM 5039 C C . SER B 1 324 ? 30.344 11.82 0.962 1 88.38 324 SER B C 1
ATOM 5041 O O . SER B 1 324 ? 31.375 11.539 1.56 1 88.38 324 SER B O 1
#

InterPro domains:
  IPR002491 ABC transporter periplasmic binding domain [PS50983] (8-310)
  IPR051030 Vitamin B12-binding component of ABC transporter [PTHR42860] (5-306)

Organism: Rhizophagus irregularis (strain DAOM 181602 / DAOM 197198 / MUCL 43194) (NCBI:txid747089)

Nearest PDB structures (foldseek):
  5y8a-assembly2_B  TM=7.852E-01  e=3.508E-13  Burkholderia cenocepacia J2315
  2r79-assembly1_A  TM=7.800E-01  e=8.117E-13  Pseudomonas aeruginosa
  5y8b-assembly1_A  TM=7.684E-01  e=2.172E-13  Roseiflexus sp. RS-1
  4pag-assembly1_A  TM=6.797E-01  e=8.995E-10  Sulfurospirillum deleyianum DSM 6946
  7w8f-assembly1_A  TM=6.321E-01  e=7.579E-08  Vibrio vulnificus

Secondary structure (DSSP, 8-state):
----PPEEEEE-SHHHHHHHHHHHTT-TTEEEEEE-TT---SGGGGGSPB-EEESS--S-HHHHHHHHHHHHHTT--SEEE-HHHHHHT--SEEEEESS-TTTS--HHHHHHHHHTSSSPPEEEEE--SSHHHHHHHHHHHHHHTT-HHHHHHHHHHHHHHHHHHHHHHHHHHHTTPPPEEEEEEEETTTEEE--BHHHHHHHHTTEEESSS--SSTTT-TT-BPPP-EE-HHHHHHT--SEEEE--TT--HHHHHHHIIIIITTSSSHHHHHHH-SEEEEE-TTTSSSS-STTHHHHHHHHHHHHHT-GGGS-TT--EEEEE-/----PPEEEEE-SHHHHHHHHHHHTT-TTEEEEEE-TT---SGGGGGSPB-EEESS--S-HHHHHHHHHHHHHTT--SEEE-HHHHHHT--SEEEEESS-TTTS--HHHHHHHHHTSSSPPEEEEE--SSHHHHHHHHHHHHHHTT-HHHHHHHHHHHHHHHHHHHHHHHHHHHTTPPPEEEEEEEETTTEEE--BHHHHHHHHTTEEESSS--SSTTS-TT-BPPP-EE-HHHHHHT--SEEEE--TT--HHHHHHHIIIIITTSSSHHHHHHH-SEEEEE-TTTTTSS-STTHHHHHHHHHHHHHT-GGGS-TT--EEEEE-

Radius of gyration: 25.66 Å; Cα contacts (8 Å, |Δi|>4): 1393; chains: 2; bounding box: 60×81×62 Å

Solvent-accessible surface area (backbone atoms only — not comparable to full-atom values): 33001 Å² total; per-residue (Å²): 127,80,74,70,70,63,39,30,30,29,21,51,36,41,25,43,37,36,41,52,49,63,46,43,58,88,43,76,46,51,39,80,60,32,27,20,67,72,34,56,46,55,69,84,52,60,81,41,50,67,36,36,44,69,70,72,72,90,80,44,61,44,55,39,54,43,50,52,46,52,38,25,44,65,42,36,70,58,48,48,69,44,59,69,62,54,58,73,62,61,40,46,31,38,32,40,36,76,68,53,66,81,78,45,59,56,46,59,58,52,50,56,56,33,67,74,41,86,72,58,39,47,75,44,68,48,65,58,38,16,64,66,39,32,52,49,44,38,47,57,50,13,53,76,69,72,33,53,69,46,19,48,52,54,44,51,56,51,50,51,51,49,50,51,40,36,50,53,21,47,50,42,40,74,71,65,49,70,65,40,36,26,40,44,26,34,28,76,26,38,28,20,42,40,21,19,35,49,19,22,44,34,41,48,17,41,28,38,34,56,100,47,39,36,79,66,58,87,74,21,74,73,11,18,52,74,56,51,74,40,34,48,60,62,54,43,67,60,58,29,34,33,38,37,45,29,33,64,74,26,41,49,69,54,40,52,50,46,41,61,69,50,42,65,73,36,85,52,40,60,66,40,55,68,62,27,56,30,32,32,42,30,18,4,48,79,35,74,66,35,78,27,76,60,37,54,54,44,40,26,30,43,24,8,66,68,65,72,34,70,87,47,34,55,90,82,61,63,62,46,82,77,42,117,126,80,74,70,70,66,40,31,30,30,21,52,37,39,25,42,36,36,41,51,49,63,45,41,59,87,43,78,46,50,38,79,60,31,25,20,67,71,34,56,45,56,70,84,53,59,80,42,51,66,36,34,46,68,70,72,71,91,81,44,60,44,56,37,54,44,49,52,46,52,36,25,45,65,42,38,70,59,49,48,69,43,59,67,62,54,57,72,62,61,40,48,31,38,32,39,36,77,68,53,66,81,78,46,60,55,48,60,60,53,50,56,57,34,67,73,40,85,73,58,38,46,74,46,70,47,64,59,39,17,63,66,39,31,50,50,43,37,49,56,51,15,54,76,68,73,33,52,68,46,18,49,52,54,43,52,55,52,50,50,53,49,51,52,40,36,51,53,20,48,50,43,41,75,72,64,47,71,68,42,37,26,40,45,25,31,28,75,25,37,28,20,42,38,22,19,35,50,18,22,43,34,40,48,16,40,27,38,34,56,99,47,40,37,82,67,58,88,74,20,75,72,12,18,53,74,57,51,74,39,33,48,60,62,53,43,66,61,57,28,35,32,38,37,44,29,31,62,74,26,41,49,69,54,40,50,50,46,41,61,68,50,42,64,72,36,82,51,39,60,67,39,56,67,60,26,56,30,32,32,45,30,19,6,46,79,37,74,66,33,78,28,75,61,36,54,54,43,41,26,30,42,24,7,65,69,66,72,35,69,86,46,34,56,90,83,62,61,62,46,81,76,42,114

Sequence (648 aa):
MTLQTMKRVISLLPSAAEIVALVAGDNLTVQLVGRSHEDDYPASVNNLPILTAPKTKFTTTADVDTQVSQFLAQGNSLYTLDTEKLKSLNPDIIVTQDLCHVCSVDLNMVQRIAKEMDPVPTIVALNPMSLDDVIKSIDDVGSALDMVNESNLVKSKLLSRVKYARDIAFQSHTAGKKRSRVAFLEWPSPIYLGGHWTPQMIRWSNGVQVVNDCKDGETAEMGAPPSFRVPPQDVIDSHPEILIICPCGLNLEATRKEYEETLLPSEWWPKLAENATKIALVDGNQMFNRPGPRLVDALEWLVGYINDIPEMIPGNFPWENLKSMTLQTMKRVISLLPSAAEIVALVAGDNLTVQLVGRSHEDDYPASVNNLPILTAPKTKFTTTADVDTQVSQFLAQGNSLYTLDTEKLKSLNPDIIVTQDLCHVCSVDLNMVQRIAKEMDPVPTIVALNPMSLDDVIKSIDDVGSALDMVNESNLVKSKLLSRVKYARDIAFQSHTAGKKRSRVAFLEWPSPIYLGGHWTPQMIRWSNGVQVVNDCKDGETAEMGAPPSFRVPPQDVIDSHPEILIICPCGLNLEATRKEYEETLLPSEWWPKLAENATKIALVDGNQMFNRPGPRLVDALEWLVGYINDIPEMIPGNFPWENLKS

Foldseek 3Di:
DPPLAAAEEEEFAQQLLVLLCQLCPPPRSYDHAEYAPLHCPPVVCVPHHHFKDFPDDDDALQVSVVVLVVCVVVVHQRMDGNLVVVQVSPGQEYEEECADRNPTDHPVVVQVSQVPHVVRHHYHYQHALALVSLLVSSCSSCVSSVRNVSSVVLSVVLVVLLVVLLVLLVVLVVVPDAAFEEFEAQGVVQGWGAWRHPLVLSLSLRYGYPPWHQDPPSNCGRITDHIDGDHLVSLLVRLGQEYEYQHAPAAQVRSVVNCVPPQVPDPSNCSNVVSYQWYKYFGNSVEDVGSHSCVSLVSQLSNCVRSVNVVSHPPPGRMDTDHD/DPPLAAAEEEEFAQQLLQLLCQLCPPPRSYDHAEYAPLHCPPVVCVPHHHFKDFPDDDDALQVSVVVLVVCVVVVHQRMDGNLVVVQVSPGQEYEEEDADRNPTDHPVVVQVSQVPHVVRHHYHYQHALALVSLLVSSCSSCVSSVRNVSSVVLSVVLVVLLVVLLVLLVVLVVVPDAAFEEFEAQGVVQGWGAWRHVLVLSLSLRYGYPPWHQDPPSNCGRITDHIDGDHLVSLLVRLGQEYEQQHAPAAQVRSVVNCVPPQVPDPRNCSNVVSYQWYKYFGNSVEDVRSHSCVSLVSLCSNCVRSVNVVSHPPPGRMDTDHD

pLDDT: mean 94.18, std 7.32, range [33.12, 98.94]